Protein AF-0000000083409525 (afdb_homodimer)

Foldseek 3Di:
DPAQDFQVCCCVVVVWDADLFFFTKDWPDFAPDWWQDPQPNGPTFTQKTKMKGKAALVGFKGFKKFFQWKKKKAWDAAKKKKWKWDLDVQIDIDIAIAHDCVVVVHHRIDIDHGPIIMMMGQDPVQSVVLCPDDDPVSSVVSRRRRMTIIMMMTGVYDDPVRMDFQDLVNLCVNNVNPVVVSVVRVVRGNPD/DPAQDFQVCCCVVVVWDADLFFFTKDWPDFAPDWWQDPQPNGDTFTQKTKMKGKAALVGFKGFKKFFQWKKKKAWDAAKKKKWKWDLDVQIDIDIAIAHDCVVVVHHRIDIDHGPIIMMMGQDPVQSVVLCVDDDPVSSVVSRRRRMTIIMMMTGVYDDPVRMDFQDLVNLCVNNVPPVVVSVVRVVRGNPD

Secondary structure (DSSP, 8-state):
--PPPPHHHHHHHHT-EE-TTSSEEEEEEE---EEE-TTTTT-EEES-EEEEEEEETTB-B---EEESSEEEEEEEEE-EEEEEEE--SSPEEEEEEESS-GGGT-BSEEEE-TT-EEEEE--HHHHHHHHT-SSHHHHHHHHHH-EEEEEEEEESPP-GGGEEEPPHHHHHHHTTT-HHHHHHHHTTS---/--PPPPHHHHHHHHT-EE-TTSSEEEEEEE---EEE-TTTTT-EEES-EEEEEEEETTB-B---EEESSEEEEEEEEE-EEEEEEE--SSPEEEEEEESS-GGGT-BSEEEE-TT-EEEEE--HHHHHHHHT-SSHHHHHHHHHH-EEEEEEEEESPP-GGGEEEPPHHHHHHHHTT-HHHHHHHHTTS---

Organism: Coprinellus micaceus (NCBI:txid71717)

pLDDT: mean 95.34, std 7.72, range [36.5, 98.94]

Solvent-accessible surface area (backbone atoms only — not comparable to full-atom values): 19405 Å² total; per-residue (Å²): 99,70,48,64,70,36,44,68,57,50,35,60,75,66,58,42,39,81,32,96,51,40,23,27,27,32,85,74,44,73,44,83,58,66,32,60,24,91,71,55,86,48,41,75,31,30,50,30,24,30,28,43,38,32,35,27,62,91,31,34,43,40,30,31,29,30,36,36,37,30,34,42,39,35,38,43,41,50,40,33,36,35,43,35,39,36,81,48,92,72,53,45,78,46,78,45,42,38,22,87,45,53,91,79,67,26,34,52,64,49,78,44,55,58,58,32,32,34,34,43,27,52,44,64,68,56,56,50,54,21,70,62,38,91,40,70,71,50,20,53,54,35,36,35,42,40,34,23,37,30,38,38,40,25,44,44,16,78,48,74,91,42,48,44,69,44,42,74,70,53,46,45,63,60,46,74,69,42,58,68,62,43,63,69,48,56,80,34,36,58,85,125,100,69,47,64,71,35,46,68,56,50,35,60,74,65,59,41,40,80,33,96,50,40,22,28,26,31,86,71,44,72,43,82,57,67,31,60,24,89,71,54,85,49,40,76,30,32,49,28,24,29,29,42,39,31,35,28,62,90,32,35,43,40,30,33,28,31,35,38,38,32,34,40,40,36,38,43,43,49,40,32,34,35,43,37,40,35,81,49,90,73,53,45,76,47,78,45,44,37,22,86,46,52,93,78,67,26,34,50,63,48,77,45,54,58,58,34,32,33,33,42,27,52,45,62,69,56,55,52,54,21,68,62,38,89,41,71,71,51,22,53,56,33,36,35,42,41,34,22,38,29,38,39,41,24,43,46,16,79,49,74,92,43,47,45,69,44,42,72,70,54,45,47,64,60,45,70,73,42,58,70,60,43,62,68,48,55,78,35,36,59,86,125

Structure (mmCIF, N/CA/C/O backbone):
data_AF-0000000083409525-model_v1
#
loop_
_entity.id
_entity.type
_entity.pdbx_description
1 polymer 'DUF985 domain-containing protein'
#
loop_
_atom_site.group_PDB
_atom_site.id
_atom_site.type_symbol
_atom_site.label_atom_id
_atom_site.label_alt_id
_atom_site.label_comp_id
_atom_site.label_asym_id
_atom_site.label_entity_id
_atom_site.label_seq_id
_atom_site.pdbx_PDB_ins_code
_atom_site.Cartn_x
_atom_site.Cartn_y
_atom_site.Cartn_z
_atom_site.occupancy
_atom_site.B_iso_or_equiv
_atom_site.auth_seq_id
_atom_site.auth_comp_id
_atom_site.auth_asym_id
_atom_site.auth_atom_id
_atom_site.pdbx_PDB_model_num
ATOM 1 N N . MET A 1 1 ? -21.156 -4.84 3.369 1 36.5 1 MET A N 1
ATOM 2 C CA . MET A 1 1 ? -20.484 -3.641 2.873 1 36.5 1 MET A CA 1
ATOM 3 C C . MET A 1 1 ? -19.328 -3.246 3.785 1 36.5 1 MET A C 1
ATOM 5 O O . MET A 1 1 ? -19.531 -2.984 4.973 1 36.5 1 MET A O 1
ATOM 9 N N . SER A 1 2 ? -18.203 -3.826 3.65 1 52.12 2 SER A N 1
ATOM 10 C CA . SER A 1 2 ? -17.25 -3.811 4.758 1 52.12 2 SER A CA 1
ATOM 11 C C . SER A 1 2 ? -16.969 -2.385 5.215 1 52.12 2 SER A C 1
ATOM 13 O O . SER A 1 2 ? -16.531 -1.546 4.414 1 52.12 2 SER A O 1
ATOM 15 N N . ALA A 1 3 ? -17.719 -1.867 6.188 1 74 3 ALA A N 1
ATOM 16 C CA . ALA A 1 3 ? -17.641 -0.581 6.875 1 74 3 ALA A CA 1
ATOM 17 C C . ALA A 1 3 ? -16.219 -0.319 7.375 1 74 3 ALA A C 1
ATOM 19 O O . ALA A 1 3 ? -15.438 -1.254 7.559 1 74 3 ALA A O 1
ATOM 20 N N . VAL A 1 4 ? -15.867 0.956 7.289 1 90.12 4 VAL A N 1
ATOM 21 C CA . VAL A 1 4 ? -14.609 1.387 7.887 1 90.12 4 VAL A CA 1
ATOM 22 C C . VAL A 1 4 ? -14.484 0.815 9.297 1 90.12 4 VAL A C 1
ATOM 24 O O . VAL A 1 4 ? -15.375 1.002 10.133 1 90.12 4 VAL A O 1
ATOM 27 N N . ALA A 1 5 ? -13.477 0.023 9.5 1 96.56 5 ALA A N 1
ATOM 28 C CA . ALA A 1 5 ? -13.25 -0.537 10.836 1 96.56 5 ALA A CA 1
ATOM 29 C C . ALA A 1 5 ? -12.984 0.565 11.852 1 96.56 5 ALA A C 1
ATOM 31 O O . ALA A 1 5 ? -12.289 1.54 11.555 1 96.56 5 ALA A O 1
ATOM 32 N N . PRO A 1 6 ? -13.5 0.414 13.086 1 97.81 6 PRO A N 1
ATOM 33 C CA . PRO A 1 6 ? -13.266 1.425 14.117 1 97.81 6 PRO A CA 1
ATOM 34 C C . PRO A 1 6 ? -11.789 1.529 14.516 1 97.81 6 PRO A C 1
ATOM 36 O O . PRO A 1 6 ? -11.07 0.53 14.484 1 97.81 6 PRO A O 1
ATOM 39 N N . SER A 1 7 ? -11.383 2.725 14.945 1 98.38 7 SER A N 1
ATOM 40 C CA . SER A 1 7 ? -10.016 2.98 15.375 1 98.38 7 SER A CA 1
ATOM 41 C C . SER A 1 7 ? -9.602 2.041 16.5 1 98.38 7 SER A C 1
ATOM 43 O O . SER A 1 7 ? -8.492 1.513 16.516 1 98.38 7 SER A O 1
ATOM 45 N N . SER A 1 8 ? -10.516 1.883 17.438 1 98.31 8 SER A N 1
ATOM 46 C CA . SER A 1 8 ? -10.188 1.045 18.594 1 98.31 8 SER A CA 1
ATOM 47 C C . SER A 1 8 ? -9.859 -0.381 18.156 1 98.31 8 SER A C 1
ATOM 49 O O . SER A 1 8 ? -8.922 -0.99 18.672 1 98.31 8 SER A O 1
ATOM 51 N N . GLN A 1 9 ? -10.625 -0.903 17.25 1 97.81 9 GLN A N 1
ATOM 52 C CA . GLN A 1 9 ? -10.375 -2.238 16.719 1 97.81 9 GLN A CA 1
ATOM 53 C C . GLN A 1 9 ? -9.039 -2.295 15.977 1 97.81 9 GLN A C 1
ATOM 55 O O . GLN A 1 9 ? -8.258 -3.227 16.172 1 97.81 9 GLN A O 1
ATOM 60 N N . LEU A 1 10 ? -8.766 -1.346 15.109 1 98.38 10 LEU A N 1
ATOM 61 C CA . LEU A 1 10 ? -7.535 -1.302 14.328 1 98.38 10 LEU A CA 1
ATOM 62 C C . LEU A 1 10 ? -6.316 -1.236 15.25 1 98.38 10 LEU A C 1
ATOM 64 O O . LEU A 1 10 ? -5.348 -1.972 15.055 1 98.38 10 LEU A O 1
ATOM 68 N N . ILE A 1 11 ? -6.363 -0.333 16.234 1 98.62 11 ILE A N 1
ATOM 69 C CA . ILE A 1 11 ? -5.25 -0.141 17.156 1 98.62 11 ILE A CA 1
ATOM 70 C C . ILE A 1 11 ? -4.945 -1.453 17.875 1 98.62 11 ILE A C 1
ATOM 72 O O . ILE A 1 11 ? -3.785 -1.86 17.969 1 98.62 11 ILE A O 1
ATOM 76 N N . SER A 1 12 ? -5.98 -2.057 18.328 1 98.25 12 SER A N 1
ATOM 77 C CA . SER A 1 12 ? -5.816 -3.303 19.078 1 98.25 12 SER A CA 1
ATOM 78 C C . SER A 1 12 ? -5.355 -4.434 18.156 1 98.25 12 SER A C 1
ATOM 80 O O . SER A 1 12 ? -4.34 -5.078 18.422 1 98.25 12 SER A O 1
ATOM 82 N N . GLU A 1 13 ? -5.988 -4.715 17.078 1 97.94 13 GLU A N 1
ATOM 83 C CA . GLU A 1 13 ? -5.754 -5.879 16.234 1 97.94 13 GLU A CA 1
ATOM 84 C C . GLU A 1 13 ? -4.438 -5.758 15.469 1 97.94 13 GLU A C 1
ATOM 86 O O . GLU A 1 13 ? -3.791 -6.766 15.172 1 97.94 13 GLU A O 1
ATOM 91 N N . LEU A 1 14 ? -4.035 -4.527 15.141 1 98.25 14 LEU A N 1
ATOM 92 C CA . LEU A 1 14 ? -2.803 -4.336 14.391 1 98.25 14 LEU A CA 1
ATOM 93 C C . LEU A 1 14 ? -1.638 -4.023 15.32 1 98.25 14 LEU A C 1
ATOM 95 O O . LEU A 1 14 ? -0.497 -3.885 14.875 1 98.25 14 LEU A O 1
ATOM 99 N N . GLY A 1 15 ? -1.906 -3.912 16.594 1 98.25 15 GLY A N 1
ATOM 100 C CA . GLY A 1 15 ? -0.862 -3.629 17.578 1 98.25 15 GLY A CA 1
ATOM 101 C C . GLY A 1 15 ? -0.226 -2.266 17.375 1 98.25 15 GLY A C 1
ATOM 102 O O . GLY A 1 15 ? 0.998 -2.131 17.453 1 98.25 15 GLY A O 1
ATOM 103 N N . LEU A 1 16 ? -1.021 -1.285 17.109 1 98.69 16 LEU A N 1
ATOM 104 C CA . LEU A 1 16 ? -0.495 0.044 16.828 1 98.69 16 LEU A CA 1
ATOM 105 C C . LEU A 1 16 ? -0.14 0.778 18.109 1 98.69 16 LEU A C 1
ATOM 107 O O . LEU A 1 16 ? -0.809 0.606 19.141 1 98.69 16 LEU A O 1
ATOM 111 N N . GLU A 1 17 ? 0.85 1.602 18.031 1 98.56 17 GLU A N 1
ATOM 112 C CA . GLU A 1 17 ? 1.254 2.477 19.125 1 98.56 17 GLU A CA 1
ATOM 113 C C . GLU A 1 17 ? 1.232 3.941 18.703 1 98.56 17 GLU A C 1
ATOM 115 O O . GLU A 1 17 ? 1.274 4.246 17.516 1 98.56 17 GLU A O 1
ATOM 120 N N . ALA A 1 18 ? 1.146 4.816 19.656 1 97.44 18 ALA A N 1
ATOM 121 C CA . ALA A 1 18 ? 1.139 6.242 19.344 1 97.44 18 ALA A CA 1
ATOM 122 C C . ALA A 1 18 ? 2.398 6.645 18.594 1 97.44 18 ALA A C 1
ATOM 124 O O . ALA A 1 18 ? 3.5 6.207 18.922 1 97.44 18 ALA A O 1
ATOM 125 N N . HIS A 1 19 ? 2.199 7.352 17.531 1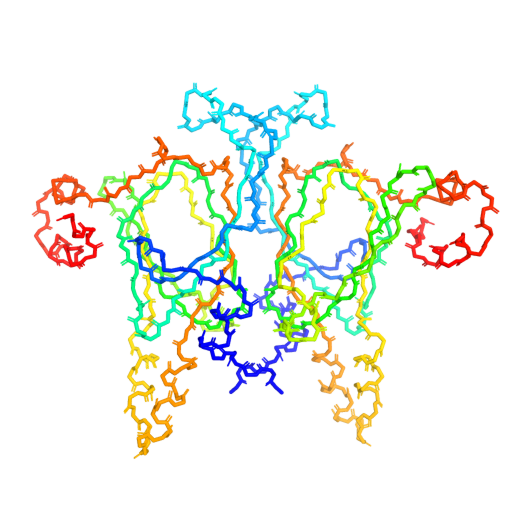 94.69 19 HIS A N 1
ATOM 126 C CA . HIS A 1 19 ? 3.311 7.832 16.719 1 94.69 19 HIS A CA 1
ATOM 127 C C . HIS A 1 19 ? 3.781 9.203 17.188 1 94.69 19 HIS A C 1
ATOM 129 O O . HIS A 1 19 ? 2.963 10.07 17.516 1 94.69 19 HIS A O 1
ATOM 135 N N . PRO A 1 20 ? 5.027 9.531 17.109 1 85.81 20 PRO A N 1
ATOM 136 C CA . PRO A 1 20 ? 5.555 10.836 17.531 1 85.81 20 PRO A CA 1
ATOM 137 C C . PRO A 1 20 ? 4.988 11.984 16.703 1 85.81 20 PRO A C 1
ATOM 139 O O . PRO A 1 20 ? 4.887 13.109 17.203 1 85.81 20 PRO A O 1
ATOM 142 N N . GLU A 1 21 ? 4.59 11.734 15.5 1 85.25 21 GLU A N 1
ATOM 143 C CA . GLU A 1 21 ? 4.109 12.773 14.594 1 85.25 21 GLU A CA 1
ATOM 144 C C . GLU A 1 21 ? 2.586 12.859 14.617 1 85.25 21 GLU A C 1
ATOM 146 O O . GLU A 1 21 ? 1.986 13.516 13.766 1 85.25 21 GLU A O 1
ATOM 151 N N . GLY A 1 22 ? 1.977 12.211 15.547 1 91 22 GLY A N 1
ATOM 152 C CA . GLY A 1 22 ? 0.526 12.102 15.508 1 91 22 GLY A CA 1
ATOM 153 C C . GLY A 1 22 ? 0.041 10.758 15 1 91 22 GLY A C 1
ATOM 154 O O . GLY A 1 22 ? 0.78 10.047 14.32 1 91 22 GLY A O 1
ATOM 155 N N . GLY A 1 23 ? -1.101 10.438 15.359 1 97.81 23 GLY A N 1
ATOM 156 C CA . GLY A 1 23 ? -1.658 9.156 14.961 1 97.81 23 GLY A CA 1
ATOM 157 C C . GLY A 1 23 ? -1.032 7.984 15.688 1 97.81 23 GLY A C 1
ATOM 158 O O . GLY A 1 23 ? -0.52 8.141 16.797 1 97.81 23 GLY A O 1
ATOM 159 N N . TYR A 1 24 ? -1.232 6.82 15.102 1 98.75 24 TYR A N 1
ATOM 160 C CA . TYR A 1 24 ? -0.683 5.559 15.586 1 98.75 24 TYR A CA 1
ATOM 161 C C . TYR A 1 24 ? 0.095 4.848 14.492 1 98.75 24 TYR A C 1
ATOM 163 O O . TYR A 1 24 ? -0.111 5.109 13.305 1 98.75 24 TYR A O 1
ATOM 171 N N . TYR A 1 25 ? 0.996 4.012 14.906 1 98.75 25 TYR A N 1
ATOM 172 C CA . TYR A 1 25 ? 1.771 3.326 13.875 1 98.75 25 TYR A CA 1
ATOM 173 C C . TYR A 1 25 ? 2.312 2 14.398 1 98.75 25 TYR A C 1
ATOM 175 O O . TYR A 1 25 ? 2.182 1.692 15.586 1 98.75 25 TYR A O 1
ATOM 183 N N . LYS A 1 26 ? 2.801 1.226 13.531 1 98.69 26 LYS A N 1
ATOM 184 C CA . LYS A 1 26 ? 3.547 -0 13.797 1 98.69 26 LYS A CA 1
ATOM 185 C C . LYS A 1 26 ? 4.547 -0.288 12.68 1 98.69 26 LYS A C 1
ATOM 187 O O . LYS A 1 26 ? 4.195 -0.257 11.5 1 98.69 26 LYS A O 1
ATOM 192 N N . LEU A 1 27 ? 5.801 -0.486 13.07 1 98.69 27 LEU A N 1
ATOM 193 C CA . LEU A 1 27 ? 6.766 -0.988 12.102 1 98.69 27 LEU A CA 1
ATOM 194 C C . LEU A 1 27 ? 6.367 -2.373 11.602 1 98.69 27 LEU A C 1
ATOM 196 O O . LEU A 1 27 ? 6.184 -3.295 12.398 1 98.69 27 LEU A O 1
ATOM 200 N N . THR A 1 28 ? 6.176 -2.514 10.289 1 98.69 28 THR A N 1
ATOM 201 C CA . THR A 1 28 ? 5.719 -3.791 9.75 1 98.69 28 THR A CA 1
ATOM 202 C C . THR A 1 28 ? 6.859 -4.52 9.047 1 98.69 28 THR A C 1
ATOM 204 O O . THR A 1 28 ? 6.812 -5.738 8.875 1 98.69 28 THR A O 1
ATOM 207 N N . ASP A 1 29 ? 7.824 -3.725 8.555 1 98.75 29 ASP A N 1
ATOM 208 C CA . ASP A 1 29 ? 8.969 -4.352 7.902 1 98.75 29 ASP A CA 1
ATOM 209 C C . ASP A 1 29 ? 10.188 -3.434 7.938 1 98.75 29 ASP A C 1
ATOM 211 O O . ASP A 1 29 ? 10.062 -2.215 7.797 1 98.75 29 ASP A O 1
ATOM 215 N N . LEU A 1 30 ? 11.336 -3.998 8.164 1 98.75 30 LEU A N 1
ATOM 216 C CA . LEU A 1 30 ? 12.672 -3.43 8.023 1 98.75 30 LEU A CA 1
ATOM 217 C C . LEU A 1 30 ? 13.57 -4.363 7.223 1 98.75 30 LEU A C 1
ATOM 219 O O . LEU A 1 30 ? 14.008 -5.402 7.73 1 98.75 30 LEU A O 1
ATOM 223 N N . GLN A 1 31 ? 13.836 -3.973 5.965 1 98.69 31 GLN A N 1
ATOM 224 C CA . GLN A 1 31 ? 14.664 -4.844 5.137 1 98.69 31 GLN A CA 1
ATOM 225 C C . GLN A 1 31 ? 16.094 -4.902 5.66 1 98.69 31 GLN A C 1
ATOM 227 O O . GLN A 1 31 ? 16.703 -3.865 5.957 1 98.69 31 GLN A O 1
ATOM 232 N N . GLU A 1 32 ? 16.688 -6.059 5.723 1 97.69 32 GLU A N 1
ATOM 233 C CA . GLU A 1 32 ? 18.031 -6.254 6.242 1 97.69 32 GLU A CA 1
ATOM 234 C C . GLU A 1 32 ? 19.094 -5.797 5.234 1 97.69 32 GLU A C 1
ATOM 236 O O . GLU A 1 32 ? 20.156 -5.309 5.617 1 97.69 32 GLU A O 1
ATOM 241 N N . ASN A 1 33 ? 18.828 -6.008 3.963 1 98.06 33 ASN A N 1
ATOM 242 C CA . ASN A 1 33 ? 19.766 -5.574 2.936 1 98.06 33 ASN A CA 1
ATOM 243 C C . ASN A 1 33 ? 19.953 -4.062 2.951 1 98.06 33 ASN A C 1
ATOM 245 O O . ASN A 1 33 ? 18.984 -3.309 3.051 1 98.06 33 ASN A O 1
ATOM 249 N N . GLN A 1 34 ? 21.203 -3.715 2.932 1 98.06 34 GLN A N 1
ATOM 250 C CA . GLN A 1 34 ? 21.562 -2.303 2.848 1 98.06 34 GLN A CA 1
ATOM 251 C C . GLN A 1 34 ? 21.844 -1.892 1.406 1 98.06 34 GLN A C 1
ATOM 253 O O . GLN A 1 34 ? 22.438 -2.658 0.643 1 98.06 34 GLN A O 1
ATOM 258 N N . ILE A 1 35 ? 21.438 -0.706 1.054 1 98.38 35 ILE A N 1
ATOM 259 C CA . ILE A 1 35 ? 21.75 -0.168 -0.265 1 98.38 35 ILE A CA 1
ATOM 260 C C . ILE A 1 35 ? 22.328 1.239 -0.123 1 98.38 35 ILE A C 1
ATOM 262 O O . ILE A 1 35 ? 22.062 1.927 0.867 1 98.38 35 ILE A O 1
ATOM 266 N N . ALA A 1 36 ? 23.125 1.621 -1.096 1 98.44 36 ALA A N 1
ATOM 267 C CA . ALA A 1 36 ? 23.594 3.004 -1.158 1 98.44 36 ALA A CA 1
ATOM 268 C C . ALA A 1 36 ? 22.453 3.953 -1.52 1 98.44 36 ALA A C 1
ATOM 270 O O . ALA A 1 36 ? 21.859 3.84 -2.596 1 98.44 36 ALA A O 1
ATOM 271 N N . SER A 1 37 ? 22.203 4.891 -0.667 1 98.56 37 SER A N 1
ATOM 272 C CA . SER A 1 37 ? 21.094 5.801 -0.908 1 98.56 37 SER A CA 1
ATOM 273 C C . SER A 1 37 ? 21.469 6.898 -1.893 1 98.56 37 SER A C 1
ATOM 275 O O . SER A 1 37 ? 22.406 7.676 -1.635 1 98.56 37 SER A O 1
ATOM 277 N N . PRO A 1 38 ? 20.719 7.004 -2.965 1 98.44 38 PRO A N 1
ATOM 278 C CA . PRO A 1 38 ? 21.016 8.109 -3.885 1 98.44 38 PRO A CA 1
ATOM 279 C C . PRO A 1 38 ? 20.656 9.477 -3.299 1 98.44 38 PRO A C 1
ATOM 281 O O . PRO A 1 38 ? 21.016 10.508 -3.869 1 98.44 38 PRO A O 1
ATOM 284 N N . PHE A 1 39 ? 20.031 9.492 -2.137 1 98.38 39 PHE A N 1
ATOM 285 C CA . PHE A 1 39 ? 19.547 10.742 -1.562 1 98.38 39 PHE A CA 1
ATOM 286 C C . PHE A 1 39 ? 20.406 11.164 -0.375 1 98.38 39 PHE A C 1
ATOM 288 O O . PHE A 1 39 ? 20.203 12.227 0.206 1 98.38 39 PHE A O 1
ATOM 295 N N . ALA A 1 40 ? 21.328 10.297 0.02 1 98.19 40 ALA A N 1
ATOM 296 C CA . ALA A 1 40 ? 22.125 10.547 1.227 1 98.19 40 ALA A CA 1
ATOM 297 C C . ALA A 1 40 ? 23.609 10.305 0.976 1 98.19 40 ALA A C 1
ATOM 299 O O . ALA A 1 40 ? 24.266 9.633 1.768 1 98.19 40 ALA A O 1
ATOM 300 N N . ASP A 1 41 ? 24.094 10.766 -0.174 1 97.75 41 ASP A N 1
ATOM 301 C CA . ASP A 1 41 ? 25.516 10.68 -0.538 1 97.75 41 ASP A CA 1
ATOM 302 C C . ASP A 1 41 ? 26 9.227 -0.51 1 97.75 41 ASP A C 1
ATOM 304 O O . ASP A 1 41 ? 27.062 8.938 0.035 1 97.75 41 ASP A O 1
ATOM 308 N N . ASP A 1 42 ? 25.141 8.359 -0.872 1 97.81 42 ASP A N 1
ATOM 309 C CA . ASP A 1 42 ? 25.406 6.938 -1.039 1 97.81 42 ASP A CA 1
ATOM 310 C C . ASP A 1 42 ? 25.672 6.266 0.308 1 97.81 42 ASP A C 1
ATOM 312 O O . ASP A 1 42 ? 26.25 5.18 0.365 1 97.81 42 ASP A O 1
ATOM 316 N N . LYS A 1 43 ? 25.344 6.918 1.369 1 98.5 43 LYS A N 1
ATOM 317 C CA . LYS A 1 43 ? 25.406 6.242 2.662 1 98.5 43 LYS A CA 1
ATOM 318 C C . LYS A 1 43 ? 24.469 5.035 2.693 1 98.5 43 LYS A C 1
ATOM 320 O O . LYS A 1 43 ? 23.391 5.062 2.1 1 98.5 43 LYS A O 1
ATOM 325 N N . PRO A 1 44 ? 24.891 4.02 3.377 1 98.5 44 PRO A N 1
ATOM 326 C CA . PRO A 1 44 ? 24.047 2.832 3.445 1 98.5 44 PRO A CA 1
ATOM 327 C C . PRO A 1 44 ? 22.75 3.082 4.219 1 98.5 44 PRO A C 1
ATOM 329 O O . PRO A 1 44 ? 22.766 3.736 5.262 1 98.5 44 PRO A O 1
ATOM 332 N N . ARG A 1 45 ? 21.672 2.676 3.689 1 98.81 45 ARG A N 1
ATOM 333 C CA . ARG A 1 45 ? 20.344 2.627 4.312 1 98.81 45 ARG A CA 1
ATOM 334 C C . ARG A 1 45 ? 19.688 1.265 4.105 1 98.81 45 ARG A C 1
ATOM 336 O O . ARG A 1 45 ? 20.031 0.551 3.156 1 98.81 45 ARG A O 1
ATOM 343 N N . PRO A 1 46 ? 18.734 0.876 5.012 1 98.81 46 PRO A N 1
ATOM 344 C CA . PRO A 1 46 ? 17.922 -0.28 4.633 1 98.81 46 PRO A CA 1
ATOM 345 C C . PRO A 1 46 ? 17.312 -0.137 3.24 1 98.81 46 PRO A C 1
ATOM 347 O O . PRO A 1 46 ? 16.953 0.971 2.83 1 98.81 46 PRO A O 1
ATOM 350 N N . MET A 1 47 ? 17.203 -1.207 2.518 1 98.75 47 MET A N 1
ATOM 351 C CA . MET A 1 47 ? 16.656 -1.18 1.166 1 98.75 47 MET A CA 1
ATOM 352 C C . MET A 1 47 ? 15.234 -0.601 1.167 1 98.75 47 MET A C 1
ATOM 354 O O . MET A 1 47 ? 14.883 0.184 0.285 1 98.75 47 MET A O 1
ATOM 358 N N . SER A 1 48 ? 14.469 -0.979 2.197 1 98.94 48 SER A N 1
ATOM 359 C CA . SER A 1 48 ? 13.133 -0.43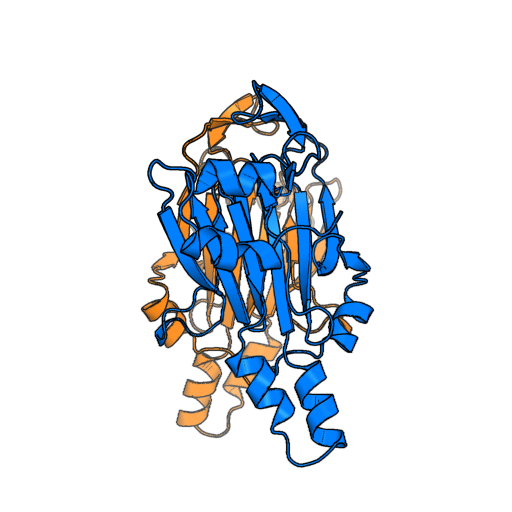5 2.379 1 98.94 48 SER A CA 1
ATOM 360 C C . SER A 1 48 ? 12.617 -0.693 3.793 1 98.94 48 SER A C 1
ATOM 362 O O . SER A 1 48 ? 13.148 -1.543 4.508 1 98.94 48 SER A O 1
ATOM 364 N N . THR A 1 49 ? 11.648 0.022 4.246 1 98.94 49 THR A N 1
ATOM 365 C CA . THR A 1 49 ? 10.883 -0.186 5.465 1 98.94 49 THR A CA 1
ATOM 366 C C . THR A 1 49 ? 9.398 0.061 5.219 1 98.94 49 THR A C 1
ATOM 368 O O . THR A 1 49 ? 9.023 0.722 4.246 1 98.94 49 THR A O 1
ATOM 371 N N . SER A 1 50 ? 8.586 -0.474 6.023 1 98.88 50 SER A N 1
ATOM 372 C CA . SER A 1 50 ? 7.164 -0.147 5.957 1 98.88 50 SER A CA 1
ATOM 373 C C . SER A 1 50 ? 6.559 -0.035 7.352 1 98.88 50 SER A C 1
ATOM 375 O O . SER A 1 50 ? 7.047 -0.657 8.297 1 98.88 50 SER A O 1
ATOM 377 N N . ILE A 1 51 ? 5.535 0.746 7.504 1 98.81 51 ILE A N 1
ATOM 378 C CA . ILE A 1 51 ? 4.746 0.873 8.727 1 98.81 51 ILE A CA 1
ATOM 379 C C . ILE A 1 51 ? 3.258 0.891 8.375 1 98.81 51 ILE A C 1
ATOM 381 O O . ILE A 1 51 ? 2.879 1.258 7.262 1 98.81 51 ILE A O 1
ATOM 385 N N . PHE A 1 52 ? 2.457 0.479 9.312 1 98.88 52 PHE A N 1
ATOM 386 C CA . PHE A 1 52 ? 1.089 0.977 9.367 1 98.88 52 PHE A CA 1
ATOM 387 C C . PHE A 1 52 ? 1.049 2.377 9.969 1 98.88 52 PHE A C 1
ATOM 389 O O . PHE A 1 52 ? 1.806 2.688 10.891 1 98.88 52 PHE A O 1
ATOM 396 N N . TYR A 1 53 ? 0.252 3.186 9.5 1 98.88 53 TYR A N 1
ATOM 397 C CA . TYR A 1 53 ? -0.013 4.5 10.07 1 98.88 53 TYR A CA 1
ATOM 398 C C . TYR A 1 53 ? -1.509 4.797 10.086 1 98.88 53 TYR A C 1
ATOM 400 O O . TYR A 1 53 ? -2.201 4.586 9.086 1 98.88 53 TYR A O 1
ATOM 408 N N . LEU A 1 54 ? -2.014 5.219 11.25 1 98.88 54 LEU A N 1
ATOM 409 C CA . LEU A 1 54 ? -3.434 5.465 11.477 1 98.88 54 LEU A CA 1
ATOM 410 C C . LEU A 1 54 ? -3.662 6.859 12.055 1 98.88 54 LEU A C 1
ATOM 412 O O . LEU A 1 54 ? -3.141 7.188 13.117 1 98.88 54 LEU A O 1
ATOM 416 N N . LEU A 1 55 ? -4.383 7.668 11.305 1 98.81 55 LEU A N 1
ATOM 417 C CA . LEU A 1 55 ? -4.988 8.844 11.922 1 98.81 55 LEU A CA 1
ATOM 418 C C . LEU A 1 55 ? -6.359 8.5 12.492 1 98.81 55 LEU A C 1
ATOM 420 O O . LEU A 1 55 ? -7.148 7.797 11.859 1 98.81 55 LEU A O 1
ATOM 424 N N . SER A 1 56 ? -6.617 8.914 13.656 1 98.62 56 SER A N 1
ATOM 425 C CA . SER A 1 56 ? -7.887 8.688 14.336 1 98.62 56 SER A CA 1
ATOM 426 C C . SER A 1 56 ? -8.477 9.992 14.859 1 98.62 56 SER A C 1
ATOM 428 O O . SER A 1 56 ? -7.797 11.023 14.867 1 98.62 56 SER A O 1
ATOM 430 N N . HIS A 1 57 ? -9.75 9.922 15.227 1 98.06 57 HIS A N 1
ATOM 431 C CA . HIS A 1 57 ? -10.453 11.102 15.734 1 98.06 57 HIS A CA 1
ATOM 432 C C . HIS A 1 57 ? -9.695 11.742 16.891 1 98.06 57 HIS A C 1
ATOM 434 O O . HIS A 1 57 ? -9.594 12.969 16.984 1 98.06 57 HIS A O 1
ATOM 440 N N . ASP A 1 58 ? -9.125 10.977 17.75 1 96.94 58 ASP A N 1
ATOM 441 C CA . ASP A 1 58 ? -8.43 11.5 18.922 1 96.94 58 ASP A CA 1
ATOM 442 C C . ASP A 1 58 ? -7.023 11.977 18.562 1 96.94 58 ASP A C 1
ATOM 444 O O . ASP A 1 58 ? -6.422 12.758 19.312 1 96.94 58 ASP A O 1
ATOM 448 N N . ARG A 1 59 ? -6.406 11.484 17.562 1 97.75 59 ARG A N 1
ATOM 449 C CA . ARG A 1 59 ? -5.117 11.906 17.016 1 97.75 59 ARG A CA 1
ATOM 450 C C . ARG A 1 59 ? -5.223 12.195 15.523 1 97.75 59 ARG A C 1
ATOM 452 O O . ARG A 1 59 ? -4.66 11.469 14.703 1 97.75 59 ARG A O 1
ATOM 459 N N . PRO A 1 60 ? -5.938 13.281 15.203 1 97.75 60 PRO A N 1
ATOM 460 C CA . PRO A 1 60 ? -6.461 13.5 13.852 1 97.75 60 PRO A CA 1
ATOM 461 C C . PRO A 1 60 ? -5.449 14.18 12.93 1 97.75 60 PRO A C 1
ATOM 463 O O . PRO A 1 60 ? -5.727 14.383 11.742 1 97.75 60 PRO A O 1
ATOM 466 N N . ARG A 1 61 ? -4.273 14.562 13.414 1 96.25 61 ARG A N 1
ATOM 467 C CA . ARG A 1 61 ? -3.346 15.344 12.602 1 96.25 61 ARG A CA 1
ATOM 468 C C . ARG A 1 61 ? -1.899 14.961 12.898 1 96.25 61 ARG A C 1
ATOM 470 O O . ARG A 1 61 ? -1.538 14.727 14.047 1 96.25 61 ARG A O 1
ATOM 477 N N . GLY A 1 62 ? -1.11 14.906 11.82 1 95.5 62 GLY A N 1
ATOM 478 C CA . GLY A 1 62 ? 0.333 14.828 11.969 1 95.5 62 GLY A CA 1
ATOM 479 C C . GLY A 1 62 ? 1.007 16.188 12.023 1 95.5 62 GLY A C 1
ATOM 480 O O . GLY A 1 62 ? 0.359 17.188 12.305 1 95.5 62 GLY A O 1
ATOM 481 N N . VAL A 1 63 ? 2.359 16.172 11.922 1 96.38 63 VAL A N 1
ATOM 482 C CA . VAL A 1 63 ? 3.137 17.406 11.883 1 96.38 63 VAL A CA 1
ATOM 483 C C . VAL A 1 63 ? 3.992 17.438 10.617 1 96.38 63 VAL A C 1
ATOM 485 O O . VAL A 1 63 ? 4.25 16.406 10.008 1 96.38 63 VAL A O 1
ATOM 488 N N . ILE A 1 64 ? 4.352 18.641 10.266 1 97.06 64 ILE A N 1
ATOM 489 C CA . ILE A 1 64 ? 5.109 18.781 9.031 1 97.06 64 ILE A CA 1
ATOM 490 C C . ILE A 1 64 ? 6.496 18.172 9.195 1 97.06 64 ILE A C 1
ATOM 492 O O . ILE A 1 64 ? 7.242 18.531 10.109 1 97.06 64 ILE A O 1
ATOM 496 N N . HIS A 1 65 ? 6.844 17.281 8.32 1 97.75 65 HIS A N 1
ATOM 497 C CA . HIS A 1 65 ? 8.141 16.609 8.312 1 97.75 65 HIS A CA 1
ATOM 498 C C . HIS A 1 65 ? 8.562 16.25 6.895 1 97.75 65 HIS A C 1
ATOM 500 O O . HIS A 1 65 ? 7.773 16.375 5.953 1 97.75 65 HIS A O 1
ATOM 506 N N . MET A 1 66 ? 9.797 15.938 6.766 1 97.56 66 MET A N 1
ATOM 507 C CA . MET A 1 66 ? 10.391 15.594 5.477 1 97.56 66 MET A CA 1
ATOM 508 C C . MET A 1 66 ? 11.281 14.367 5.594 1 97.56 66 MET A C 1
ATOM 510 O O . MET A 1 66 ? 11.984 14.195 6.594 1 97.56 66 MET A O 1
ATOM 514 N N . ASN A 1 67 ? 11.203 13.477 4.617 1 98.06 67 ASN A N 1
ATOM 515 C CA . ASN A 1 67 ? 12.164 12.391 4.426 1 98.06 67 ASN A CA 1
ATOM 516 C C . ASN A 1 67 ? 12.961 12.578 3.141 1 98.06 67 ASN A C 1
ATOM 518 O O . ASN A 1 67 ? 12.43 13.023 2.125 1 98.06 67 ASN A O 1
ATOM 522 N N . LYS A 1 68 ? 14.258 12.203 3.199 1 98.31 68 LYS A N 1
ATOM 523 C CA . LYS A 1 68 ? 15.031 12.172 1.962 1 98.31 68 LYS A CA 1
ATOM 524 C C . LYS A 1 68 ? 14.57 11.031 1.056 1 98.31 68 LYS A C 1
ATOM 526 O O . LYS A 1 68 ? 14.555 11.172 -0.169 1 98.31 68 LYS A O 1
ATOM 531 N N . SER A 1 69 ? 14.148 9.945 1.634 1 98.62 69 SER A N 1
ATOM 532 C CA . SER A 1 69 ? 13.664 8.789 0.889 1 98.62 69 SER A CA 1
ATOM 533 C C . SER A 1 69 ? 12.297 9.062 0.269 1 98.62 69 SER A C 1
ATOM 535 O O . SER A 1 69 ? 11.602 9.992 0.679 1 98.62 69 SER A O 1
ATOM 537 N N . VAL A 1 70 ? 11.992 8.312 -0.796 1 98.62 70 VAL A N 1
ATOM 538 C CA . VAL A 1 70 ? 10.641 8.336 -1.35 1 98.62 70 VAL A CA 1
ATOM 539 C C . VAL A 1 70 ? 9.703 7.527 -0.458 1 98.62 70 VAL A C 1
ATOM 541 O O . VAL A 1 70 ? 10.117 6.535 0.147 1 98.62 70 VAL A O 1
ATOM 544 N N . THR A 1 71 ? 8.508 8 -0.334 1 98.88 71 THR A N 1
ATOM 545 C CA . THR A 1 71 ? 7.535 7.293 0.488 1 98.88 71 THR A CA 1
ATOM 546 C C . THR A 1 71 ? 6.27 6.992 -0.311 1 98.88 71 THR A C 1
ATOM 548 O O . THR A 1 71 ? 5.66 7.898 -0.882 1 98.88 71 THR A O 1
ATOM 551 N N . TYR A 1 72 ? 5.902 5.746 -0.462 1 98.94 72 TYR A N 1
ATOM 552 C CA . TYR A 1 72 ? 4.602 5.328 -0.966 1 98.94 72 TYR A CA 1
ATOM 553 C C . TYR A 1 72 ? 3.564 5.312 0.151 1 98.94 72 TYR A C 1
ATOM 555 O O . TYR A 1 72 ? 3.689 4.547 1.111 1 98.94 72 TYR A O 1
ATOM 563 N N . HIS A 1 73 ? 2.57 6.184 0.143 1 98.94 73 HIS A N 1
ATOM 564 C CA . HIS A 1 73 ? 1.41 6.129 1.025 1 98.94 73 HIS A CA 1
ATOM 565 C C . HIS A 1 73 ? 0.261 5.363 0.379 1 98.94 73 HIS A C 1
ATOM 567 O O . HIS A 1 73 ? -0.294 5.805 -0.63 1 98.94 73 HIS A O 1
ATOM 573 N N . VAL A 1 74 ? -0.117 4.25 0.937 1 98.94 74 VAL A N 1
ATOM 574 C CA . VAL A 1 74 ? -1.094 3.369 0.305 1 98.94 74 VAL A CA 1
ATOM 575 C C . VAL A 1 74 ? -2.307 3.203 1.218 1 98.94 74 VAL A C 1
ATOM 577 O O . VAL A 1 74 ? -2.18 2.732 2.35 1 98.94 74 VAL A O 1
ATOM 580 N N . LEU A 1 75 ? -3.467 3.484 0.75 1 98.81 75 LEU A N 1
ATOM 581 C CA . LEU A 1 75 ? -4.691 3.562 1.536 1 98.81 75 LEU A CA 1
ATOM 582 C C . LEU A 1 75 ? -5.262 2.172 1.792 1 98.81 75 LEU A C 1
ATOM 584 O O . LEU A 1 75 ? -5.402 1.373 0.863 1 98.81 75 LEU A O 1
ATOM 588 N N . HIS A 1 76 ? -5.551 1.912 3.018 1 98.62 76 HIS A N 1
ATOM 589 C CA . HIS A 1 76 ? -6.379 0.759 3.355 1 98.62 76 HIS A CA 1
ATOM 590 C C . HIS A 1 76 ? -7.844 1.152 3.488 1 98.62 76 HIS A C 1
ATOM 592 O O . HIS A 1 76 ? -8.719 0.491 2.93 1 98.62 76 HIS A O 1
ATOM 598 N N . GLN A 1 77 ? -8.07 2.229 4.277 1 98.12 77 GLN A N 1
ATOM 599 C CA . GLN A 1 77 ? -9.438 2.672 4.52 1 98.12 77 GLN A CA 1
ATOM 600 C C . GLN A 1 77 ? -9.469 4.125 4.992 1 98.12 77 GLN A C 1
ATOM 602 O O . GLN A 1 77 ? -8.453 4.66 5.445 1 98.12 77 GLN A O 1
ATOM 607 N N . GLY A 1 78 ? -10.641 4.723 4.887 1 98 78 GLY A N 1
ATOM 608 C CA . GLY A 1 78 ? -10.852 6.078 5.371 1 98 78 GLY A CA 1
ATOM 609 C C . GLY A 1 78 ? -10.305 7.141 4.434 1 98 78 GLY A C 1
ATOM 610 O O . GLY A 1 78 ? -10.164 6.898 3.23 1 98 78 GLY A O 1
ATOM 611 N N . ARG A 1 79 ? -10.148 8.383 5.031 1 98.19 79 ARG A N 1
ATOM 612 C CA . ARG A 1 79 ? -9.711 9.547 4.258 1 98.19 79 ARG A CA 1
ATOM 613 C C . ARG A 1 79 ? -8.719 10.383 5.051 1 98.19 79 ARG A C 1
ATOM 615 O O . ARG A 1 79 ? -8.805 10.477 6.277 1 98.19 79 ARG A O 1
ATOM 622 N N . ALA A 1 80 ? -7.828 10.945 4.398 1 98.75 80 ALA A N 1
ATOM 623 C CA . ALA A 1 80 ? -6.906 11.922 4.973 1 98.75 80 ALA A CA 1
ATOM 624 C C . ALA A 1 80 ? -6.523 12.984 3.945 1 98.75 80 ALA A C 1
ATOM 626 O O . ALA A 1 80 ? -6.395 12.688 2.756 1 98.75 80 ALA A O 1
ATOM 627 N N . ARG A 1 81 ? -6.383 14.195 4.402 1 98.56 81 ARG A N 1
ATOM 628 C CA . ARG A 1 81 ? -5.844 15.273 3.58 1 98.56 81 ARG A CA 1
ATOM 629 C C . ARG A 1 81 ? -4.328 15.375 3.744 1 98.56 81 ARG A C 1
ATOM 631 O O . ARG A 1 81 ? -3.828 15.508 4.863 1 98.56 81 ARG A O 1
ATOM 638 N N . TYR A 1 82 ? -3.619 15.312 2.664 1 98.69 82 TYR A N 1
ATOM 639 C CA . TYR A 1 82 ? -2.178 15.531 2.652 1 98.69 82 TYR A CA 1
ATOM 640 C C . TYR A 1 82 ? -1.838 16.906 2.076 1 98.69 82 TYR A C 1
ATOM 642 O O . TYR A 1 82 ? -2.367 17.281 1.032 1 98.69 82 TYR A O 1
ATOM 650 N N . THR A 1 83 ? -1.034 17.594 2.789 1 98.19 83 THR A N 1
ATOM 651 C CA . THR A 1 83 ? -0.416 18.812 2.301 1 98.19 83 THR A CA 1
ATOM 652 C C . THR A 1 83 ? 1.061 18.594 1.986 1 98.19 83 THR A C 1
ATOM 654 O O . THR A 1 83 ? 1.831 18.188 2.859 1 98.19 83 THR A O 1
ATOM 657 N N . LEU A 1 84 ? 1.393 18.797 0.761 1 98.5 84 LEU A N 1
ATOM 658 C CA . LEU A 1 84 ? 2.779 18.703 0.32 1 98.5 84 LEU A CA 1
ATOM 659 C C . LEU A 1 84 ? 3.359 20.078 0.041 1 98.5 84 LEU A C 1
ATOM 661 O O . LEU A 1 84 ? 2.705 20.922 -0.584 1 98.5 84 LEU A O 1
ATOM 665 N N . ILE A 1 85 ? 4.547 20.344 0.538 1 97.75 85 ILE A N 1
ATOM 666 C CA . ILE A 1 85 ? 5.266 21.594 0.282 1 97.75 85 ILE A CA 1
ATOM 667 C C . ILE A 1 85 ? 6.594 21.281 -0.402 1 97.75 85 ILE A C 1
ATOM 669 O O . ILE A 1 85 ? 7.539 20.828 0.242 1 97.75 85 ILE A O 1
ATOM 673 N N . HIS A 1 86 ? 6.629 21.5 -1.708 1 97.19 86 HIS A N 1
ATOM 674 C CA . HIS A 1 86 ? 7.863 21.344 -2.471 1 97.19 86 HIS A CA 1
ATOM 675 C C . HIS A 1 86 ? 8.789 22.547 -2.277 1 97.19 86 HIS A C 1
ATOM 677 O O . HIS A 1 86 ? 8.375 23.688 -2.471 1 97.19 86 HIS A O 1
ATOM 683 N N . PRO A 1 87 ? 9.977 22.266 -1.908 1 94.69 87 PRO A N 1
ATOM 684 C CA . PRO A 1 87 ? 10.859 23.391 -1.596 1 94.69 87 PRO A CA 1
ATOM 685 C C . PRO A 1 87 ? 11.453 24.047 -2.844 1 94.69 87 PRO A C 1
ATOM 687 O O . PRO A 1 87 ? 12.672 24.203 -2.947 1 94.69 87 PRO A O 1
ATOM 690 N N . THR A 1 88 ? 10.625 24.422 -3.689 1 93.62 88 THR A N 1
ATOM 691 C CA . THR A 1 88 ? 10.984 25.234 -4.836 1 93.62 88 THR A CA 1
ATOM 692 C C . THR A 1 88 ? 11.023 26.719 -4.453 1 93.62 88 THR A C 1
ATOM 694 O O . THR A 1 88 ? 10.797 27.062 -3.291 1 93.62 88 THR A O 1
ATOM 697 N N . SER A 1 89 ? 11.336 27.625 -5.453 1 90.75 89 SER A N 1
ATOM 698 C CA . SER A 1 89 ? 11.328 29.062 -5.211 1 90.75 89 SER A CA 1
ATOM 699 C C . SER A 1 89 ? 10.391 29.781 -6.176 1 90.75 89 SER A C 1
ATOM 701 O O . SER A 1 89 ? 10.695 29.922 -7.363 1 90.75 89 SER A O 1
ATOM 703 N N . PRO A 1 90 ? 9.297 30.219 -5.77 1 91.62 90 PRO A N 1
ATOM 704 C CA . PRO A 1 90 ? 8.734 30.016 -4.434 1 91.62 90 PRO A CA 1
ATOM 705 C C . PRO A 1 90 ? 8.281 28.578 -4.191 1 91.62 90 PRO A C 1
ATOM 707 O O . PRO A 1 90 ? 8.148 27.797 -5.141 1 91.62 90 PRO A O 1
ATOM 710 N N . PRO A 1 91 ? 8.047 28.188 -2.922 1 94.56 91 PRO A N 1
ATOM 711 C CA . PRO A 1 91 ? 7.574 26.828 -2.646 1 94.56 91 PRO A CA 1
ATOM 712 C C . PRO A 1 91 ? 6.234 26.516 -3.312 1 94.56 91 PRO A C 1
ATOM 714 O O . PRO A 1 91 ? 5.359 27.391 -3.373 1 94.56 91 PRO A O 1
ATOM 717 N N . LYS A 1 92 ? 6.16 25.359 -3.836 1 96.12 92 LYS A N 1
ATOM 718 C CA . LYS A 1 92 ? 4.898 24.891 -4.402 1 96.12 92 LYS A CA 1
ATOM 719 C C . LYS A 1 92 ? 4.125 24.047 -3.389 1 96.12 92 LYS A C 1
ATOM 721 O O . LYS A 1 92 ? 4.676 23.125 -2.795 1 96.12 92 LYS A O 1
ATOM 726 N N . ILE A 1 93 ? 2.838 24.422 -3.188 1 96.81 93 ILE A N 1
ATOM 727 C CA . ILE A 1 93 ? 1.992 23.703 -2.232 1 96.81 93 ILE A CA 1
ATOM 728 C C . ILE A 1 93 ? 0.933 22.906 -2.979 1 96.81 93 ILE A C 1
ATOM 730 O O . ILE A 1 93 ? 0.269 23.422 -3.881 1 96.81 93 ILE A O 1
ATOM 734 N N . GLU A 1 94 ? 0.817 21.609 -2.609 1 97.69 94 GLU A N 1
ATOM 735 C CA . GLU A 1 94 ? -0.204 20.734 -3.16 1 97.69 94 GLU A CA 1
ATOM 736 C C . GLU A 1 94 ? -1.055 20.109 -2.053 1 97.69 94 GLU A C 1
ATOM 738 O O . GLU A 1 94 ? -0.553 19.828 -0.963 1 97.69 94 GLU A O 1
ATOM 743 N N . HIS A 1 95 ? -2.305 19.938 -2.412 1 97.62 95 HIS A N 1
ATOM 744 C CA . HIS A 1 95 ? -3.219 19.219 -1.525 1 97.62 95 HIS A CA 1
ATOM 745 C C . HIS A 1 95 ? -3.795 17.984 -2.203 1 97.62 95 HIS A C 1
ATOM 747 O O . HIS A 1 95 ? -4.164 18.031 -3.379 1 97.62 95 HIS A O 1
ATOM 753 N N . HIS A 1 96 ? -3.785 16.938 -1.487 1 98.31 96 HIS A N 1
ATOM 754 C CA . HIS A 1 96 ? -4.379 15.688 -1.943 1 98.31 96 HIS A CA 1
ATOM 755 C C . HIS A 1 96 ? -5.285 15.086 -0.875 1 98.31 96 HIS A C 1
ATOM 757 O O . HIS A 1 96 ? -4.965 15.133 0.314 1 98.31 96 HIS A O 1
ATOM 763 N N . ILE A 1 97 ? -6.449 14.625 -1.295 1 98.62 97 ILE A N 1
ATOM 764 C CA . ILE A 1 97 ? -7.234 13.781 -0.399 1 98.62 97 ILE A CA 1
ATOM 765 C C . ILE A 1 97 ? -6.988 12.312 -0.726 1 98.62 97 ILE A C 1
ATOM 767 O O . ILE A 1 97 ? -7.316 11.852 -1.822 1 98.62 97 ILE A O 1
ATOM 771 N N . MET A 1 98 ? -6.387 11.648 0.198 1 98.56 98 MET A N 1
ATOM 772 C CA . MET A 1 98 ? -6.375 10.188 0.089 1 98.56 98 MET A CA 1
ATOM 773 C C . MET A 1 98 ? -7.715 9.602 0.518 1 98.56 98 MET A C 1
ATOM 775 O O . MET A 1 98 ? -8.227 9.93 1.59 1 98.56 98 MET A O 1
ATOM 779 N N . GLY A 1 99 ? -8.281 8.828 -0.292 1 98.19 99 GLY A N 1
ATOM 780 C CA . GLY A 1 99 ? -9.57 8.195 -0.075 1 98.19 99 GLY A CA 1
ATOM 781 C C . GLY A 1 99 ? -9.984 7.277 -1.209 1 98.19 99 GLY A C 1
ATOM 782 O O . GLY A 1 99 ? -9.281 7.168 -2.213 1 98.19 99 GLY A O 1
ATOM 783 N N . PRO A 1 100 ? -11.07 6.625 -1.06 1 96.62 100 PRO A N 1
ATOM 784 C CA . PRO A 1 100 ? -11.453 5.582 -2.016 1 96.62 100 PRO A CA 1
ATOM 785 C C . PRO A 1 100 ? -12.289 6.117 -3.172 1 96.62 100 PRO A C 1
ATOM 787 O O . PRO A 1 100 ? -12.633 5.367 -4.09 1 96.62 100 PRO A O 1
ATOM 790 N N . ASN A 1 101 ? -12.594 7.418 -3.258 1 95.88 101 ASN A N 1
ATOM 791 C CA . ASN A 1 101 ? -13.523 7.953 -4.254 1 95.88 101 ASN A CA 1
ATOM 792 C C . ASN A 1 101 ? -12.781 8.672 -5.375 1 95.88 101 ASN A C 1
ATOM 794 O O . ASN A 1 101 ? -12.688 9.898 -5.379 1 95.88 101 ASN A O 1
ATOM 798 N N . GLU A 1 102 ? -12.438 7.902 -6.371 1 95.56 102 GLU A N 1
ATOM 799 C CA . GLU A 1 102 ? -11.672 8.477 -7.48 1 95.56 102 GLU A CA 1
ATOM 800 C C . GLU A 1 102 ? -12.508 9.484 -8.258 1 95.56 102 GLU A C 1
ATOM 802 O O . GLU A 1 102 ? -11.977 10.453 -8.797 1 95.56 102 GLU A O 1
ATOM 807 N N . ALA A 1 103 ? -13.758 9.211 -8.312 1 94.69 103 ALA A N 1
ATOM 808 C CA . ALA A 1 103 ? -14.656 10.094 -9.062 1 94.69 103 ALA A CA 1
ATOM 809 C C . ALA A 1 103 ? -14.656 11.5 -8.461 1 94.69 103 ALA A C 1
ATOM 811 O O . ALA A 1 103 ? -14.914 12.477 -9.172 1 94.69 103 ALA A O 1
ATOM 812 N N . GLU A 1 104 ? -14.359 11.633 -7.23 1 95.69 104 GLU A N 1
ATOM 813 C CA . GLU A 1 104 ? -14.305 12.93 -6.555 1 95.69 104 GLU A CA 1
ATOM 814 C C . GLU A 1 104 ? -12.883 13.461 -6.492 1 95.69 104 GLU A C 1
ATOM 816 O O . GLU A 1 104 ? -12.602 14.406 -5.754 1 95.69 104 GLU A O 1
ATOM 821 N N . GLY A 1 105 ? -11.984 12.797 -7.129 1 96.81 105 GLY A N 1
ATOM 822 C CA . GLY A 1 105 ? -10.609 13.273 -7.195 1 96.81 105 GLY A CA 1
ATOM 823 C C . GLY A 1 105 ? -9.734 12.719 -6.086 1 96.81 105 GLY A C 1
ATOM 824 O O . GLY A 1 105 ? -8.578 13.125 -5.945 1 96.81 105 GLY A O 1
ATOM 825 N N . GLU A 1 106 ? -10.219 11.828 -5.266 1 98 106 GLU A N 1
ATOM 826 C CA . GLU A 1 106 ? -9.422 11.211 -4.215 1 98 106 GLU A CA 1
ATOM 827 C C . GLU A 1 106 ? -8.461 10.172 -4.789 1 98 106 GLU A C 1
ATOM 829 O O . GLU A 1 106 ? -8.664 9.688 -5.906 1 98 106 GLU A O 1
ATOM 834 N N . THR A 1 107 ? -7.41 9.953 -4.051 1 98.06 107 THR A N 1
ATOM 835 C CA . THR A 1 107 ? -6.418 8.992 -4.527 1 98.06 107 THR A CA 1
ATOM 836 C C . THR A 1 107 ? -6.199 7.891 -3.494 1 98.06 107 THR A C 1
ATOM 838 O O . THR A 1 107 ? -6.246 8.141 -2.289 1 98.06 107 THR A O 1
ATOM 841 N N . ARG A 1 108 ? -5.926 6.656 -3.963 1 97.88 108 ARG A N 1
ATOM 842 C CA . ARG A 1 108 ? -5.676 5.512 -3.094 1 97.88 108 ARG A CA 1
ATOM 843 C C . ARG A 1 108 ? -4.184 5.344 -2.822 1 97.88 108 ARG A C 1
ATOM 845 O O . ARG A 1 108 ? -3.793 4.648 -1.883 1 97.88 108 ARG A O 1
ATOM 852 N N . MET A 1 109 ? -3.365 5.883 -3.641 1 98.62 109 MET A N 1
ATOM 853 C CA . MET A 1 109 ? -1.912 5.824 -3.504 1 98.62 109 MET A CA 1
ATOM 854 C C . MET A 1 109 ? -1.284 7.191 -3.754 1 98.62 109 MET A C 1
ATOM 856 O O . MET A 1 109 ? -1.548 7.82 -4.777 1 98.62 109 MET A O 1
ATOM 860 N N . LEU A 1 110 ? -0.533 7.695 -2.818 1 98.81 110 LEU A N 1
ATOM 861 C CA . LEU A 1 110 ? 0.176 8.969 -2.918 1 98.81 110 LEU A CA 1
ATOM 862 C C . LEU A 1 110 ? 1.682 8.758 -2.801 1 98.81 110 LEU A C 1
ATOM 864 O O . LEU A 1 110 ? 2.162 8.211 -1.805 1 98.81 110 LEU A O 1
ATOM 868 N N . LEU A 1 111 ? 2.396 9.086 -3.799 1 98.81 111 LEU A N 1
ATOM 869 C CA . LEU A 1 111 ? 3.855 9.07 -3.779 1 98.81 111 LEU A CA 1
ATOM 870 C C . LEU A 1 111 ? 4.414 10.422 -3.371 1 98.81 111 LEU A C 1
ATOM 872 O O . LEU A 1 111 ? 4.062 11.445 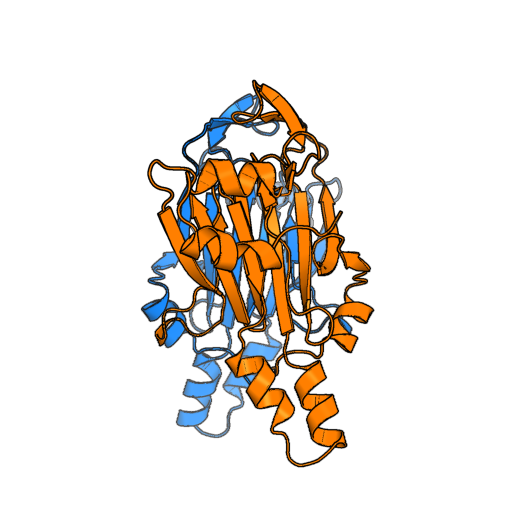-3.963 1 98.81 111 LEU A O 1
ATOM 876 N N . VAL A 1 112 ? 5.176 10.453 -2.346 1 98.88 112 VAL A N 1
ATOM 877 C CA . VAL A 1 112 ? 5.883 11.664 -1.931 1 98.88 112 VAL A CA 1
ATOM 878 C C . VAL A 1 112 ? 7.375 11.516 -2.213 1 98.88 112 VAL A C 1
ATOM 880 O O . VAL A 1 112 ? 8.023 10.594 -1.703 1 98.88 112 VAL A O 1
ATOM 883 N N . GLY A 1 113 ? 7.914 12.352 -3.008 1 98.25 113 GLY A N 1
ATOM 884 C CA . GLY A 1 113 ? 9.297 12.258 -3.451 1 98.25 113 GLY A CA 1
ATOM 885 C C . GLY A 1 113 ? 10.289 12.781 -2.426 1 98.25 113 GLY A C 1
ATOM 886 O O . GLY A 1 113 ? 9.898 13.164 -1.319 1 98.25 113 GLY A O 1
ATOM 887 N N . THR A 1 114 ? 11.523 12.773 -2.812 1 98 114 THR A N 1
ATOM 888 C CA . THR A 1 114 ? 12.633 13.172 -1.954 1 98 114 THR A CA 1
ATOM 889 C C . THR A 1 114 ? 12.523 14.648 -1.589 1 98 114 THR A C 1
ATOM 891 O O . THR A 1 114 ? 12.242 15.492 -2.447 1 98 114 THR A O 1
ATOM 894 N N . GLY A 1 115 ? 12.641 14.898 -0.321 1 96.75 115 GLY A N 1
ATOM 895 C CA . GLY A 1 115 ? 12.836 16.266 0.147 1 96.75 115 GLY A CA 1
ATOM 896 C C . GLY A 1 115 ? 11.555 17.078 0.157 1 96.75 115 GLY A C 1
ATOM 897 O O . GLY A 1 115 ? 11.594 18.312 0.234 1 96.75 115 GLY A O 1
ATOM 898 N N . VAL A 1 116 ? 10.453 16.469 -0.023 1 98.5 116 VAL A N 1
ATOM 899 C CA . VAL A 1 116 ? 9.164 17.156 0.016 1 98.5 116 VAL A CA 1
ATOM 900 C C . VAL A 1 116 ? 8.641 17.188 1.45 1 98.5 116 VAL A C 1
ATOM 902 O O . VAL A 1 116 ? 8.594 16.156 2.123 1 98.5 116 VAL A O 1
ATOM 905 N N . TRP A 1 117 ? 8.289 18.391 1.965 1 98.06 117 TRP A N 1
ATOM 906 C CA . TRP A 1 117 ? 7.617 18.484 3.258 1 98.06 117 TRP A CA 1
ATOM 907 C C . TRP A 1 117 ? 6.176 18 3.162 1 98.06 117 TRP A C 1
ATOM 909 O O . TRP A 1 117 ? 5.484 18.281 2.178 1 98.06 117 TRP A O 1
ATOM 919 N N . LYS A 1 118 ? 5.777 17.312 4.23 1 98.31 118 LYS A N 1
ATOM 920 C CA . LYS A 1 118 ? 4.406 16.797 4.18 1 98.31 118 LYS A CA 1
ATOM 921 C C . LYS A 1 118 ? 3.777 16.781 5.57 1 98.31 118 LYS A C 1
ATOM 923 O O . LYS A 1 118 ? 4.484 16.688 6.574 1 98.31 118 LYS A O 1
ATOM 928 N N . MET A 1 119 ? 2.488 16.859 5.594 1 97.12 119 MET A N 1
ATOM 929 C CA . MET A 1 119 ? 1.664 16.594 6.77 1 97.12 119 MET A CA 1
ATOM 930 C C . MET A 1 119 ? 0.304 16.031 6.363 1 97.12 119 MET A C 1
ATOM 932 O O . MET A 1 119 ? -0.146 16.25 5.234 1 97.12 119 MET A O 1
ATOM 936 N N . SER A 1 120 ? -0.247 15.273 7.234 1 98 120 SER A N 1
ATOM 937 C CA . SER A 1 120 ? -1.563 14.695 6.984 1 98 120 SER A CA 1
ATOM 938 C C . SER A 1 120 ? -2.531 15.016 8.117 1 98 120 SER A C 1
ATOM 940 O O . SER A 1 120 ? -2.113 15.219 9.258 1 98 120 SER A O 1
ATOM 942 N N . GLU A 1 121 ? -3.818 15.086 7.816 1 98.44 121 GLU A N 1
ATOM 943 C CA . GLU A 1 121 ? -4.879 15.289 8.797 1 98.44 121 GLU A CA 1
ATOM 944 C C . GLU A 1 121 ? -6.195 14.688 8.312 1 98.44 121 GLU A C 1
ATOM 946 O O . GLU A 1 121 ? -6.43 14.57 7.109 1 98.44 121 GLU A O 1
ATOM 951 N N . LEU A 1 122 ? -7.008 14.297 9.305 1 98.62 122 LEU A N 1
ATOM 952 C CA . LEU A 1 122 ? -8.367 13.93 8.922 1 98.62 122 LEU A CA 1
ATOM 953 C C . LEU A 1 122 ? -9.133 15.125 8.375 1 98.62 122 LEU A C 1
ATOM 955 O O . LEU A 1 122 ? -9.016 16.234 8.914 1 98.62 122 LEU A O 1
ATOM 959 N N . PRO A 1 123 ? -9.852 14.93 7.238 1 98.31 123 PRO A N 1
ATOM 960 C CA . PRO A 1 123 ? -10.625 16.062 6.73 1 98.31 123 PRO A CA 1
ATOM 961 C C . PRO A 1 123 ? -11.609 16.625 7.758 1 98.31 123 PRO A C 1
ATOM 963 O O . PRO A 1 123 ? -12.305 15.852 8.422 1 98.31 123 PRO A O 1
ATOM 966 N N . GLN A 1 124 ? -11.648 17.906 7.852 1 97.69 124 GLN A N 1
ATOM 967 C CA . GLN A 1 124 ? -12.516 18.562 8.828 1 97.69 124 GLN A CA 1
ATOM 968 C C . GLN A 1 124 ? -13.977 18.172 8.625 1 97.69 124 GLN A C 1
ATOM 970 O O . GLN A 1 124 ? -14.711 17.984 9.594 1 97.69 124 GLN A O 1
ATOM 975 N N . GLU A 1 125 ? -14.391 18.062 7.406 1 97.5 125 GLU A N 1
ATOM 976 C CA . GLU A 1 125 ? -15.781 17.703 7.121 1 97.5 125 GLU A CA 1
ATOM 977 C C . GLU A 1 125 ? -16.141 16.344 7.691 1 97.5 125 GLU A C 1
ATOM 979 O O . GLU A 1 125 ? -17.281 16.109 8.094 1 97.5 125 GLU A O 1
ATOM 984 N N . ASP A 1 126 ? -15.195 15.438 7.676 1 97.38 126 ASP A N 1
ATOM 985 C CA . ASP A 1 126 ? -15.445 14.109 8.242 1 97.38 126 ASP A CA 1
ATOM 986 C C . ASP A 1 126 ? -15.531 14.164 9.766 1 97.38 126 ASP A C 1
ATOM 988 O O . ASP A 1 126 ? -16.359 13.492 10.367 1 97.38 126 ASP A O 1
ATOM 992 N N . LEU A 1 127 ? -14.695 14.953 10.383 1 98 127 LEU A N 1
ATOM 993 C CA . LEU A 1 127 ? -14.758 15.156 11.82 1 98 127 LEU A CA 1
ATOM 994 C C . LEU A 1 127 ? -16.078 15.789 12.227 1 98 127 LEU A C 1
ATOM 996 O O . LEU A 1 127 ? -16.719 15.344 13.18 1 98 127 LEU A O 1
ATOM 1000 N N . ASP A 1 128 ? -16.516 16.797 11.461 1 97.94 128 ASP A N 1
ATOM 1001 C CA . ASP A 1 128 ? -17.781 17.484 11.734 1 97.94 128 ASP A CA 1
ATOM 1002 C C . ASP A 1 128 ? -18.969 16.531 11.617 1 97.94 128 ASP A C 1
ATOM 1004 O O . ASP A 1 128 ? -19.906 16.594 12.414 1 97.94 128 ASP A O 1
ATOM 1008 N N . THR A 1 129 ? -18.922 15.703 10.617 1 96.62 129 THR A N 1
ATOM 1009 C CA . THR A 1 129 ? -19.984 14.734 10.422 1 96.62 129 THR A CA 1
ATOM 1010 C C . THR A 1 129 ? -20.109 13.805 11.625 1 96.62 129 THR A C 1
ATOM 1012 O O . THR A 1 129 ? -21.219 13.492 12.062 1 96.62 129 THR A O 1
ATOM 1015 N N . ALA A 1 130 ? -19.016 13.352 12.148 1 96.19 130 ALA A N 1
ATOM 1016 C CA . ALA A 1 130 ? -19.031 12.5 13.328 1 96.19 130 ALA A CA 1
ATOM 1017 C C . ALA A 1 130 ? -19.641 13.227 14.523 1 96.19 130 ALA A C 1
ATOM 1019 O O . ALA A 1 130 ? -20.406 12.648 15.289 1 96.19 130 ALA A O 1
ATOM 1020 N N . GLU A 1 131 ? -19.391 14.477 14.672 1 96.94 131 GLU A N 1
ATOM 1021 C CA . GLU A 1 131 ? -19.859 15.281 15.797 1 96.94 131 GLU A CA 1
ATOM 1022 C C . GLU A 1 131 ? -21.359 15.562 15.68 1 96.94 131 GLU A C 1
ATOM 1024 O O . GLU A 1 131 ? -22 15.914 16.672 1 96.94 131 GLU A O 1
ATOM 1029 N N . ALA A 1 132 ? -21.859 15.445 14.539 1 97.5 132 ALA A N 1
ATOM 1030 C CA . ALA A 1 132 ? -23.25 15.812 14.281 1 97.5 132 ALA A CA 1
ATOM 1031 C C . ALA A 1 132 ? -24.188 14.641 14.578 1 97.5 132 ALA A C 1
ATOM 1033 O O . ALA A 1 132 ? -25.406 14.766 14.453 1 97.5 132 ALA A O 1
ATOM 1034 N N . ALA A 1 133 ? -23.609 13.492 14.945 1 96 133 ALA A N 1
ATOM 1035 C CA . ALA A 1 133 ? -24.469 12.359 15.281 1 96 133 ALA A CA 1
ATOM 1036 C C . ALA A 1 133 ? -25.469 12.734 16.375 1 96 133 ALA A C 1
ATOM 1038 O O . ALA A 1 133 ? -25.125 13.453 17.312 1 96 133 ALA A O 1
ATOM 1039 N N . PRO A 1 134 ? -26.672 12.219 16.344 1 96.62 134 PRO A N 1
ATOM 1040 C CA . PRO A 1 134 ? -27.797 12.758 17.141 1 96.62 134 PRO A CA 1
ATOM 1041 C C . PRO A 1 134 ? -27.688 12.406 18.625 1 96.62 134 PRO A C 1
ATOM 1043 O O . PRO A 1 134 ? -28.219 13.125 19.469 1 96.62 134 PRO A O 1
ATOM 1046 N N . THR A 1 135 ? -27.156 11.234 18.922 1 97.75 135 THR A N 1
ATOM 1047 C CA . THR A 1 135 ? -27.047 10.805 20.312 1 97.75 135 THR A CA 1
ATOM 1048 C C . THR A 1 135 ? -25.578 10.641 20.703 1 97.75 135 THR A C 1
ATOM 1050 O O . THR A 1 135 ? -24.719 10.445 19.828 1 97.75 135 THR A O 1
ATOM 1053 N N . ASP A 1 136 ? -25.359 10.695 21.969 1 96.81 136 ASP A N 1
ATOM 1054 C CA . ASP A 1 136 ? -24 10.531 22.453 1 96.81 136 ASP A CA 1
ATOM 1055 C C . ASP A 1 136 ? -23.438 9.172 22.062 1 96.81 136 ASP A C 1
ATOM 1057 O O . ASP A 1 136 ? -22.266 9.07 21.688 1 96.81 136 ASP A O 1
ATOM 1061 N N . ALA A 1 137 ? -24.234 8.188 22.172 1 97 137 ALA A N 1
ATOM 1062 C CA . ALA A 1 137 ? -23.812 6.84 21.812 1 97 137 ALA A CA 1
ATOM 1063 C C . ALA A 1 137 ? -23.453 6.762 20.328 1 97 137 ALA A C 1
ATOM 1065 O O . ALA A 1 137 ? -22.438 6.164 19.969 1 97 137 ALA A O 1
ATOM 1066 N N . GLU A 1 138 ? -24.25 7.387 19.484 1 96.81 138 GLU A N 1
ATOM 1067 C CA . GLU A 1 138 ? -23.984 7.41 18.062 1 96.81 138 GLU A CA 1
ATOM 1068 C C . GLU A 1 138 ? -22.75 8.25 17.734 1 96.81 138 GLU A C 1
ATOM 1070 O O . GLU A 1 138 ? -22 7.93 16.812 1 96.81 138 GLU A O 1
ATOM 1075 N N . LYS A 1 139 ? -22.594 9.289 18.484 1 97.25 139 LYS A N 1
ATOM 1076 C CA . LYS A 1 139 ? -21.422 10.156 18.312 1 97.25 139 LYS A CA 1
ATOM 1077 C C . LYS A 1 139 ? -20.141 9.398 18.625 1 97.25 139 LYS A C 1
ATOM 1079 O O . LYS A 1 139 ? -19.156 9.5 17.875 1 97.25 139 LYS A O 1
ATOM 1084 N N . GLU A 1 140 ? -20.172 8.688 19.688 1 97.44 140 GLU A N 1
ATOM 1085 C CA . GLU A 1 140 ? -19 7.891 20.047 1 97.44 140 GLU A CA 1
ATOM 1086 C C . GLU A 1 140 ? -18.672 6.859 18.969 1 97.44 140 GLU A C 1
ATOM 1088 O O . GLU A 1 140 ? -17.516 6.668 18.625 1 97.44 140 GLU A O 1
ATOM 1093 N N . GLN A 1 141 ? -19.688 6.234 18.453 1 96.81 141 GLN A N 1
ATOM 10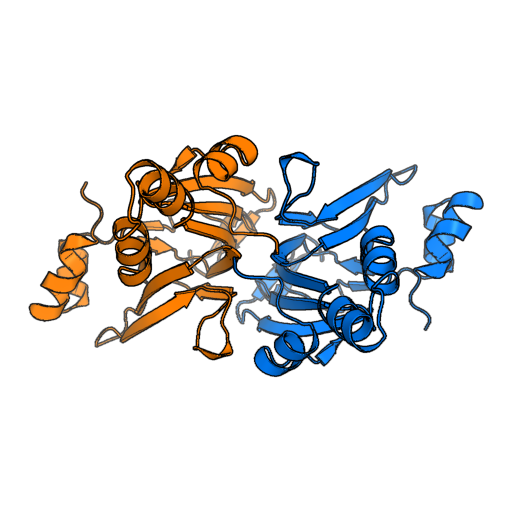94 C CA . GLN A 1 141 ? -19.5 5.266 17.375 1 96.81 141 GLN A CA 1
ATOM 1095 C C . GLN A 1 141 ? -18.969 5.945 16.109 1 96.81 141 GLN A C 1
ATOM 1097 O O . GLN A 1 141 ? -18.078 5.414 15.445 1 96.81 141 GLN A O 1
ATOM 1102 N N . ALA A 1 142 ? -19.516 7.109 15.836 1 97.31 142 ALA A N 1
ATOM 1103 C CA . ALA A 1 142 ? -19.094 7.855 14.648 1 97.31 142 ALA A CA 1
ATOM 1104 C C . ALA A 1 142 ? -17.656 8.32 14.773 1 97.31 142 ALA A C 1
ATOM 1106 O O . ALA A 1 142 ? -16.875 8.211 13.828 1 97.31 142 ALA A O 1
ATOM 1107 N N . ARG A 1 143 ? -17.312 8.805 15.953 1 98.06 143 ARG A N 1
ATOM 1108 C CA . ARG A 1 143 ? -15.945 9.234 16.219 1 98.06 143 ARG A CA 1
ATOM 1109 C C . ARG A 1 143 ? -14.961 8.086 16.016 1 98.06 143 ARG A C 1
ATOM 1111 O O . ARG A 1 143 ? -13.883 8.273 15.438 1 98.06 143 ARG A O 1
ATOM 1118 N N . ASN A 1 144 ? -15.352 6.961 16.469 1 98.19 144 ASN A N 1
ATOM 1119 C CA . ASN A 1 144 ? -14.5 5.785 16.422 1 98.19 144 ASN A CA 1
ATOM 1120 C C . ASN A 1 144 ? -14.297 5.285 14.992 1 98.19 144 ASN A C 1
ATOM 1122 O O . ASN A 1 144 ? -13.383 4.508 14.719 1 98.19 144 ASN A O 1
ATOM 1126 N N . ARG A 1 145 ? -15.078 5.805 14.062 1 97.5 145 ARG A N 1
ATOM 1127 C CA . ARG A 1 145 ? -15.008 5.32 12.688 1 97.5 145 ARG A CA 1
ATOM 1128 C C . ARG A 1 145 ? -14.516 6.41 11.742 1 97.5 145 ARG A C 1
ATOM 1130 O O . ARG A 1 145 ? -14.406 6.191 10.531 1 97.5 145 ARG A O 1
ATOM 1137 N N . VAL A 1 146 ? -14.266 7.586 12.281 1 97.94 146 VAL A N 1
ATOM 1138 C CA . VAL A 1 146 ? -13.562 8.609 11.516 1 97.94 146 VAL A CA 1
ATOM 1139 C C . VAL A 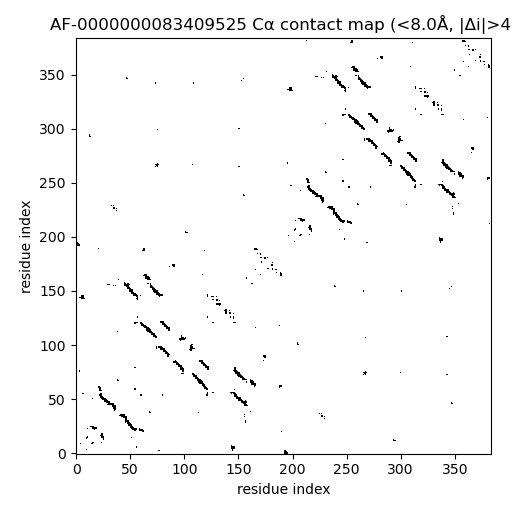1 146 ? -12.055 8.406 11.656 1 97.94 146 VAL A C 1
ATOM 1141 O O . VAL A 1 146 ? -11.453 8.844 12.641 1 97.94 146 VAL A O 1
ATOM 1144 N N . ASN A 1 147 ? -11.492 7.746 10.695 1 98.56 147 ASN A N 1
ATOM 1145 C CA . ASN A 1 147 ? -10.07 7.422 10.711 1 98.56 147 ASN A CA 1
ATOM 1146 C C . ASN A 1 147 ? -9.531 7.188 9.305 1 98.56 147 ASN A C 1
ATOM 1148 O O . ASN A 1 147 ? -10.289 7.16 8.336 1 98.56 147 ASN A O 1
ATOM 1152 N N . CYS A 1 148 ? -8.273 7.164 9.18 1 98.75 148 CYS A N 1
ATOM 1153 C CA . CYS A 1 148 ? -7.566 6.824 7.949 1 98.75 148 CYS A CA 1
ATOM 1154 C C . CYS A 1 148 ? -6.395 5.895 8.234 1 98.75 148 CYS A C 1
ATOM 1156 O O . CYS A 1 148 ? -5.445 6.277 8.922 1 98.75 148 CYS A O 1
ATOM 1158 N N . LEU A 1 149 ? -6.457 4.672 7.711 1 98.81 149 LEU A N 1
ATOM 1159 C CA . LEU A 1 149 ? -5.371 3.707 7.828 1 98.81 149 LEU A C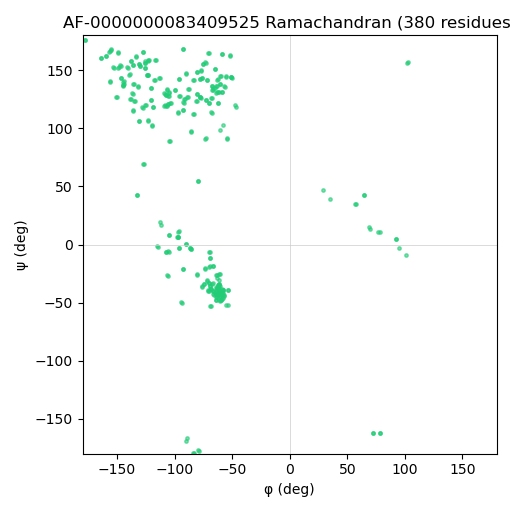A 1
ATOM 1160 C C . LEU A 1 149 ? -4.621 3.566 6.508 1 98.81 149 LEU A C 1
ATOM 1162 O O . LEU A 1 149 ? -5.238 3.355 5.461 1 98.81 149 LEU A O 1
ATOM 1166 N N . ILE A 1 150 ? -3.291 3.713 6.594 1 98.88 150 ILE A N 1
ATOM 1167 C CA . ILE A 1 150 ? -2.465 3.535 5.402 1 98.88 150 ILE A CA 1
ATOM 1168 C C . ILE A 1 150 ? -1.26 2.658 5.738 1 98.88 150 ILE A C 1
ATOM 1170 O O . ILE A 1 150 ? -0.951 2.439 6.914 1 98.88 150 ILE A O 1
ATOM 1174 N N . THR A 1 151 ? -0.633 2.105 4.723 1 98.94 151 THR A N 1
ATOM 1175 C CA . THR A 1 151 ? 0.748 1.638 4.773 1 98.94 151 THR A CA 1
ATOM 1176 C C . THR A 1 151 ? 1.689 2.66 4.141 1 98.94 151 THR A C 1
ATOM 1178 O O . THR A 1 151 ? 1.387 3.221 3.086 1 98.94 151 THR A O 1
ATOM 1181 N N . GLU A 1 152 ? 2.719 2.932 4.809 1 98.81 152 GLU A N 1
ATOM 1182 C CA . GLU A 1 152 ? 3.828 3.674 4.215 1 98.81 152 GLU A CA 1
ATOM 1183 C C . GLU A 1 152 ? 4.992 2.748 3.869 1 98.81 152 GLU A C 1
ATOM 1185 O O . GLU A 1 152 ? 5.5 2.031 4.734 1 98.81 152 GLU A O 1
ATOM 1190 N N . VAL A 1 153 ? 5.391 2.709 2.635 1 98.94 153 VAL A N 1
ATOM 1191 C CA . VAL A 1 153 ? 6.633 2.066 2.217 1 98.94 153 VAL A CA 1
ATOM 1192 C C . VAL A 1 153 ? 7.676 3.129 1.873 1 98.94 153 VAL A C 1
ATOM 1194 O O . VAL A 1 153 ? 7.445 3.975 1.005 1 98.94 153 VAL A O 1
ATOM 1197 N N . VAL A 1 154 ? 8.789 3.078 2.588 1 98.94 154 VAL A N 1
ATOM 1198 C CA . VAL A 1 154 ? 9.852 4.062 2.414 1 98.94 154 VAL A CA 1
ATOM 1199 C C . VAL A 1 154 ? 11.039 3.422 1.696 1 98.94 154 VAL A C 1
ATOM 1201 O O . VAL A 1 154 ? 11.516 2.355 2.096 1 98.94 154 VAL A O 1
ATOM 1204 N N . VAL A 1 155 ? 11.516 4.07 0.604 1 98.94 155 VAL A N 1
ATOM 1205 C CA . VAL A 1 155 ? 12.594 3.531 -0.219 1 98.94 155 VAL A CA 1
ATOM 1206 C C . VAL A 1 155 ? 13.562 4.648 -0.595 1 98.94 155 VAL A C 1
ATOM 1208 O O . VAL A 1 155 ? 13.18 5.621 -1.249 1 98.94 155 VAL A O 1
ATOM 1211 N N . PRO A 1 156 ? 14.945 4.527 -0.307 1 98.69 156 PRO A N 1
ATOM 1212 C CA . PRO A 1 156 ? 15.5 3.582 0.664 1 98.69 156 PRO A CA 1
ATOM 1213 C C . PRO A 1 156 ? 1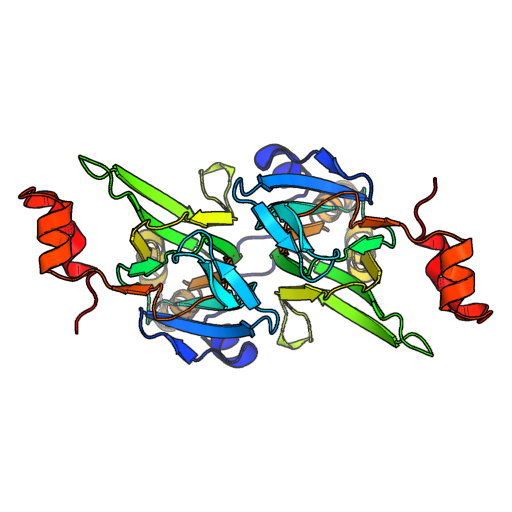4.828 3.684 2.033 1 98.69 156 PRO A C 1
ATOM 1215 O O . PRO A 1 156 ? 14.102 4.645 2.299 1 98.69 156 PRO A O 1
ATOM 1218 N N . GLY A 1 157 ? 15.016 2.668 2.82 1 98.88 157 GLY A N 1
ATOM 1219 C CA . GLY A 1 157 ? 14.281 2.572 4.07 1 98.88 157 GLY A CA 1
ATOM 1220 C C . GLY A 1 157 ? 14.516 3.752 4.996 1 98.88 157 GLY A C 1
ATOM 1221 O O . GLY A 1 157 ? 15.445 4.539 4.781 1 98.88 157 GLY A O 1
ATOM 1222 N N . PHE A 1 158 ? 13.68 3.906 5.973 1 98.5 158 PHE A N 1
ATOM 1223 C CA . PHE A 1 158 ? 13.68 5.035 6.895 1 98.5 158 PHE A CA 1
ATOM 1224 C C . PHE A 1 158 ? 14.961 5.066 7.715 1 98.5 158 PHE A C 1
ATOM 1226 O O . PHE A 1 158 ? 15.414 4.031 8.211 1 98.5 158 PHE A O 1
ATOM 1233 N N . ASP A 1 159 ? 15.469 6.188 7.844 1 97.94 159 ASP A N 1
ATOM 1234 C CA . ASP A 1 159 ? 16.609 6.492 8.703 1 97.94 159 ASP A CA 1
ATOM 1235 C C . ASP A 1 159 ? 16.469 7.887 9.32 1 97.94 159 ASP A C 1
ATOM 1237 O O . ASP A 1 159 ? 16.188 8.859 8.617 1 97.94 159 ASP A O 1
ATOM 1241 N N . TRP A 1 160 ? 16.766 8.008 10.594 1 97.12 160 TRP A N 1
ATOM 1242 C CA . TRP A 1 160 ? 16.594 9.273 11.305 1 97.12 160 TRP A CA 1
ATOM 1243 C C . TRP A 1 160 ? 17.469 10.359 10.703 1 97.12 160 TRP A C 1
ATOM 1245 O O . TRP A 1 160 ? 17.109 11.539 10.719 1 97.12 160 TRP A O 1
ATOM 1255 N N . ASP A 1 161 ? 18.609 9.984 10.164 1 97.69 161 ASP A N 1
ATOM 1256 C CA . ASP A 1 161 ? 19.5 10.945 9.523 1 97.69 161 ASP A CA 1
ATOM 1257 C C . ASP A 1 161 ? 18.875 11.531 8.266 1 97.69 161 ASP A C 1
ATOM 1259 O O . ASP A 1 161 ? 19.328 12.555 7.746 1 97.69 161 ASP A O 1
ATOM 1263 N N . ASP A 1 162 ? 17.875 10.867 7.734 1 98.31 162 ASP A N 1
ATOM 1264 C CA . ASP A 1 162 ? 17.219 11.273 6.496 1 98.31 162 ASP A CA 1
ATOM 1265 C C . ASP A 1 162 ? 15.859 11.906 6.773 1 98.31 162 ASP A C 1
ATOM 1267 O O . ASP A 1 162 ? 15.086 12.148 5.848 1 98.31 162 ASP A O 1
ATOM 1271 N N . HIS A 1 163 ? 15.555 12.148 8.047 1 97.56 163 HIS A N 1
ATOM 1272 C CA . HIS A 1 163 ? 14.273 12.672 8.508 1 97.56 163 HIS A CA 1
ATOM 1273 C C . HIS A 1 163 ? 14.453 14.023 9.195 1 97.56 163 HIS A C 1
ATOM 1275 O O . HIS A 1 163 ? 15.414 14.234 9.93 1 97.56 163 HIS A O 1
ATOM 1281 N N . LYS A 1 164 ? 13.477 14.953 8.953 1 96.56 164 LYS A N 1
ATOM 1282 C CA . LYS A 1 164 ? 13.484 16.25 9.617 1 96.56 164 LYS A CA 1
ATOM 1283 C C . LYS A 1 164 ? 12.07 16.719 9.93 1 96.56 164 LYS A C 1
ATOM 1285 O O . LYS A 1 164 ? 11.164 16.578 9.102 1 96.56 164 LYS A O 1
ATOM 1290 N N . TYR A 1 165 ? 11.914 17.25 11.086 1 96.25 165 TYR A N 1
ATOM 1291 C CA . TYR A 1 165 ? 10.742 18.062 11.367 1 96.25 165 TYR A CA 1
ATOM 1292 C C . TYR A 1 165 ? 10.953 19.5 10.898 1 96.25 165 TYR A C 1
ATOM 1294 O O . TYR A 1 165 ? 12.062 20.031 10.977 1 96.25 165 TYR A O 1
ATOM 1302 N N . LEU A 1 166 ? 9.914 20.062 10.383 1 95.19 166 LEU A N 1
ATOM 1303 C CA . LEU A 1 166 ? 10.023 21.484 10.055 1 95.19 166 LEU A CA 1
ATOM 1304 C C . LEU A 1 166 ? 10.016 22.344 11.312 1 95.19 166 LEU A C 1
ATOM 1306 O O . LEU A 1 166 ? 9.141 22.188 12.164 1 95.19 166 LEU A O 1
ATOM 1310 N N . THR A 1 167 ? 11 23.125 11.453 1 93.62 167 THR A N 1
ATOM 1311 C CA . THR A 1 167 ? 11.102 24.031 12.586 1 93.62 167 THR A CA 1
ATOM 1312 C C . THR A 1 167 ? 10.516 25.406 12.242 1 93.62 167 THR A C 1
ATOM 1314 O O . THR A 1 167 ? 10.211 25.672 11.078 1 93.62 167 THR A O 1
ATOM 1317 N N . ARG A 1 168 ? 10.359 26.188 13.32 1 92.94 168 ARG A N 1
ATOM 1318 C CA . ARG A 1 168 ? 9.875 27.531 13.086 1 92.94 168 ARG A CA 1
ATOM 1319 C C . ARG A 1 168 ? 10.828 28.312 12.18 1 92.94 168 ARG A C 1
ATOM 1321 O O . ARG A 1 168 ? 10.391 29.016 11.273 1 92.94 168 ARG A O 1
ATOM 1328 N N . GLU A 1 169 ? 12.109 28.203 12.461 1 92.81 169 GLU A N 1
ATOM 1329 C CA . GLU A 1 169 ? 13.125 28.859 11.641 1 92.81 169 GLU A CA 1
ATOM 1330 C C . GLU A 1 169 ? 13.078 28.344 10.195 1 92.81 169 GLU A C 1
ATOM 1332 O O . GLU A 1 169 ? 13.211 29.141 9.258 1 92.81 169 GLU A O 1
ATOM 1337 N N . GLY A 1 170 ? 12.93 27.031 10.031 1 93 170 GLY A N 1
ATOM 1338 C CA . GLY A 1 170 ? 12.812 26.469 8.703 1 93 170 GLY A CA 1
ATOM 1339 C C . GLY A 1 170 ? 11.602 26.969 7.938 1 93 170 GLY A C 1
ATOM 1340 O O . GLY A 1 170 ? 11.672 27.172 6.727 1 93 170 GLY A O 1
ATOM 1341 N N . LEU A 1 171 ? 10.562 27.094 8.695 1 92.75 171 LEU A N 1
ATOM 1342 C CA . LEU A 1 171 ? 9.328 27.594 8.102 1 92.75 171 LEU A CA 1
ATOM 1343 C C . LEU A 1 171 ? 9.5 29.031 7.605 1 92.75 171 LEU A C 1
ATOM 1345 O O . LEU A 1 171 ? 9.047 29.375 6.512 1 92.75 171 LEU A O 1
ATOM 1349 N N . GLU A 1 172 ? 10.141 29.859 8.352 1 91.31 172 GLU A N 1
ATOM 1350 C CA . GLU A 1 172 ? 10.414 31.234 7.957 1 91.31 172 GLU A CA 1
ATOM 1351 C C . GLU A 1 172 ? 11.266 31.297 6.691 1 91.31 172 GLU A C 1
ATOM 1353 O O . GLU A 1 172 ? 11.008 32.125 5.805 1 91.31 172 GLU A O 1
ATOM 1358 N N . LYS A 1 173 ? 12.227 30.406 6.672 1 91.81 173 LYS A N 1
ATOM 1359 C CA . LYS A 1 173 ? 13.109 30.359 5.512 1 91.81 173 LYS A CA 1
ATOM 1360 C C . LYS A 1 173 ? 12.359 29.875 4.273 1 91.81 173 LYS A C 1
ATOM 1362 O O . LYS A 1 173 ? 12.578 30.375 3.17 1 91.81 173 LYS A O 1
ATOM 1367 N N . LEU A 1 174 ? 11.5 28.938 4.445 1 91.94 174 LEU A N 1
ATOM 1368 C CA . LEU A 1 174 ? 10.766 28.312 3.352 1 91.94 174 LEU A CA 1
ATOM 1369 C C . LEU A 1 174 ? 9.852 29.312 2.664 1 91.94 174 LEU A C 1
ATOM 1371 O O . LEU A 1 174 ? 9.727 29.312 1.437 1 91.94 174 LEU A O 1
ATOM 1375 N N . PHE A 1 175 ? 9.242 30.25 3.412 1 91.69 175 PHE A N 1
ATOM 1376 C CA . PHE A 1 175 ? 8.242 31.141 2.838 1 91.69 175 PHE A CA 1
ATOM 1377 C C . PHE A 1 175 ? 8.758 32.562 2.82 1 91.69 175 PHE A C 1
ATOM 1379 O O . PHE A 1 175 ? 8 33.5 2.531 1 91.69 175 PHE A O 1
ATOM 1386 N N . GLU A 1 176 ? 10.023 32.812 2.91 1 86.12 176 GLU A N 1
ATOM 1387 C CA . GLU A 1 176 ? 10.75 34.062 2.768 1 86.12 176 GLU A CA 1
ATOM 1388 C C . GLU A 1 176 ? 9.938 35.25 3.322 1 86.12 176 GLU A C 1
ATOM 1390 O O . GLU A 1 176 ? 9.805 36.281 2.668 1 86.12 176 GLU A O 1
ATOM 1395 N N . GLY A 1 177 ? 9.305 35.031 4.371 1 78.44 177 GLY A N 1
ATOM 1396 C CA . GLY A 1 177 ? 8.633 36.125 5.031 1 78.44 177 GLY A CA 1
ATOM 1397 C C . GLY A 1 177 ? 7.164 36.25 4.656 1 78.44 177 GLY A C 1
ATOM 1398 O O . GLY A 1 177 ? 6.492 37.188 5.031 1 78.44 177 GLY A O 1
ATOM 1399 N N . ASP A 1 178 ? 6.762 35.375 3.736 1 86.62 178 ASP A N 1
ATOM 1400 C CA . ASP A 1 178 ? 5.32 35.344 3.5 1 86.62 178 ASP A CA 1
ATOM 1401 C C . ASP A 1 178 ? 4.562 35.031 4.789 1 86.62 178 ASP A C 1
ATOM 1403 O O . ASP A 1 178 ? 4.363 33.875 5.145 1 86.62 178 ASP A O 1
ATOM 1407 N N . GLU A 1 179 ? 3.994 36 5.387 1 85.56 179 GLU A N 1
ATOM 1408 C CA . GLU A 1 179 ? 3.395 35.906 6.715 1 85.56 179 GLU A CA 1
ATOM 1409 C C . GLU A 1 179 ? 2.119 35.062 6.684 1 85.56 179 GLU A C 1
ATOM 1411 O O . GLU A 1 179 ? 1.815 34.344 7.641 1 85.56 179 GLU A O 1
ATOM 1416 N N . GLU A 1 180 ? 1.41 35.25 5.695 1 87.5 180 GLU A N 1
ATOM 1417 C CA . GLU A 1 180 ? 0.161 34.5 5.582 1 87.5 180 GLU A CA 1
ATOM 1418 C C . GLU A 1 180 ? 0.419 33 5.543 1 87.5 180 GLU A C 1
ATOM 1420 O O . GLU A 1 180 ? -0.22 32.25 6.27 1 87.5 180 GLU A O 1
ATOM 1425 N N . LYS A 1 181 ? 1.318 32.656 4.715 1 87 181 LYS A N 1
ATOM 1426 C CA . LYS A 1 181 ? 1.656 31.219 4.633 1 87 181 LYS A CA 1
ATOM 1427 C C . LYS A 1 181 ? 2.305 30.734 5.926 1 87 181 LYS A C 1
ATOM 1429 O O . LYS A 1 181 ? 2.078 29.609 6.348 1 87 181 LYS A O 1
ATOM 1434 N N . PHE A 1 182 ? 3.109 31.531 6.449 1 86.5 182 PHE A N 1
ATOM 1435 C CA . PHE A 1 182 ? 3.732 31.188 7.723 1 86.5 182 PHE A CA 1
ATOM 1436 C C . PHE A 1 182 ? 2.676 30.875 8.773 1 86.5 182 PHE A C 1
ATOM 1438 O O . PHE A 1 182 ? 2.74 29.828 9.422 1 86.5 182 PHE A O 1
ATOM 1445 N N . LYS A 1 183 ? 1.767 31.734 8.938 1 87.25 183 LYS A N 1
ATOM 1446 C CA . LYS A 1 183 ? 0.726 31.547 9.945 1 87.25 183 LYS A CA 1
ATOM 1447 C C . LYS A 1 183 ? -0.103 30.297 9.664 1 87.25 183 LYS A C 1
ATOM 1449 O O . LYS A 1 183 ? -0.52 29.594 10.586 1 87.25 183 LYS A O 1
ATOM 1454 N N . ARG A 1 184 ? -0.271 30.047 8.438 1 87.62 184 ARG A N 1
ATOM 1455 C CA . ARG A 1 184 ? -1.074 28.891 8.023 1 87.62 184 ARG A CA 1
ATOM 1456 C C . ARG A 1 184 ? -0.441 27.594 8.492 1 87.62 184 ARG A C 1
ATOM 1458 O O . ARG A 1 184 ? -1.145 26.672 8.914 1 87.62 184 ARG A O 1
ATOM 1465 N N . PHE A 1 185 ? 0.888 27.562 8.438 1 90.81 185 PHE A N 1
ATOM 1466 C CA . PHE A 1 185 ? 1.544 26.266 8.641 1 90.81 185 PHE A CA 1
ATOM 1467 C C . PHE A 1 185 ? 2.186 26.203 10.016 1 90.81 185 PHE A C 1
ATOM 1469 O O . PHE A 1 185 ? 2.633 25.141 10.445 1 90.81 185 PHE A O 1
ATOM 1476 N N . GLU A 1 186 ? 2.172 27.266 10.734 1 87.31 186 GLU A N 1
ATOM 1477 C CA . GLU A 1 186 ? 2.809 27.297 12.047 1 87.31 186 GLU A CA 1
ATOM 1478 C C . GLU A 1 186 ? 2.168 26.297 12.992 1 87.31 186 GLU A C 1
ATOM 1480 O O . GLU A 1 186 ? 2.855 25.672 13.812 1 87.31 186 GLU A O 1
ATOM 1485 N N . ARG A 1 187 ? 0.897 26.109 12.867 1 84.25 187 ARG A N 1
ATOM 1486 C CA . ARG A 1 187 ? 0.177 25.203 13.758 1 84.25 187 ARG A CA 1
ATOM 1487 C C . ARG A 1 187 ? 0.563 23.75 13.492 1 84.25 187 ARG A C 1
ATOM 1489 O O . ARG A 1 187 ? 0.304 22.875 14.32 1 84.25 187 ARG A O 1
ATOM 1496 N N . ASP A 1 188 ? 1.123 23.484 12.367 1 87 188 ASP A N 1
ATOM 1497 C CA . ASP A 1 188 ? 1.407 22.125 11.93 1 87 188 ASP A CA 1
ATOM 1498 C C . ASP A 1 188 ? 2.861 21.75 12.211 1 87 188 ASP A C 1
ATOM 1500 O O . ASP A 1 188 ? 3.326 20.688 11.789 1 87 188 ASP A O 1
ATOM 1504 N N . LEU A 1 189 ? 3.59 22.641 12.906 1 87.19 189 LEU A N 1
ATOM 1505 C CA . LEU A 1 189 ? 4.961 22.344 13.305 1 87.19 189 LEU A CA 1
ATOM 1506 C C . LEU A 1 189 ? 4.984 21.406 14.508 1 87.19 189 LEU A C 1
ATOM 1508 O O . LEU A 1 189 ? 4.055 21.406 15.32 1 87.19 189 LEU A O 1
ATOM 1512 N N . LYS A 1 190 ? 6.094 20.641 14.477 1 81.81 190 LYS A N 1
ATOM 1513 C CA . LYS A 1 190 ? 6.25 19.797 15.656 1 81.81 190 LYS A CA 1
ATOM 1514 C C . LYS A 1 190 ? 6.539 20.641 16.891 1 81.81 190 LYS A C 1
ATOM 1516 O O . LYS A 1 190 ? 7.41 21.5 16.875 1 81.81 190 LYS A O 1
ATOM 1521 N N . VAL A 1 191 ? 5.57 20.594 17.781 1 66.81 191 VAL A N 1
ATOM 1522 C CA . VAL A 1 191 ? 5.805 21.328 19.016 1 66.81 191 VAL A CA 1
ATOM 1523 C C . VAL A 1 191 ? 6.816 20.594 19.875 1 66.81 191 VAL A C 1
ATOM 1525 O O . VAL A 1 191 ? 6.609 19.438 20.234 1 66.81 191 VAL A O 1
ATOM 1528 N N . VAL A 1 192 ? 8.234 21 19.641 1 51.94 192 VAL A N 1
ATOM 1529 C CA . VAL A 1 192 ? 9.281 20.438 20.484 1 51.94 192 VAL A CA 1
ATOM 1530 C C . VAL A 1 192 ? 9.125 20.953 21.922 1 51.94 192 VAL A C 1
ATOM 1532 O O . VAL A 1 192 ? 8.703 22.078 22.141 1 51.94 192 VAL A O 1
ATOM 1535 N N . MET B 1 1 ? -21.328 3.387 4.492 1 36.72 1 MET B N 1
ATOM 1536 C CA . MET B 1 1 ? -20.422 2.262 4.723 1 36.72 1 MET B CA 1
ATOM 1537 C C . MET B 1 1 ? -19.625 1.945 3.467 1 36.72 1 MET B C 1
ATOM 1539 O O . MET B 1 1 ? -20.188 1.661 2.412 1 36.72 1 MET B O 1
ATOM 1543 N N . SER B 1 2 ? -18.562 2.609 3.244 1 52.06 2 SER B N 1
ATOM 1544 C CA . SER B 1 2 ? -18.047 2.648 1.88 1 52.06 2 SER B CA 1
ATOM 1545 C C . SER B 1 2 ? -17.844 1.241 1.328 1 52.06 2 SER B C 1
ATOM 1547 O O . SER B 1 2 ? -17.125 0.434 1.926 1 52.06 2 SER B O 1
ATOM 1549 N N . ALA B 1 3 ? -18.828 0.671 0.682 1 71.69 3 ALA B N 1
ATOM 1550 C CA . ALA B 1 3 ? -18.922 -0.62 0.005 1 71.69 3 ALA B CA 1
ATOM 1551 C C . ALA B 1 3 ? -17.766 -0.812 -0.969 1 71.69 3 ALA B C 1
ATOM 1553 O O . ALA B 1 3 ? -17.156 0.162 -1.425 1 71.69 3 ALA B O 1
ATOM 1554 N N . VAL B 1 4 ? -17.344 -2.074 -1.023 1 89.69 4 VAL B N 1
ATOM 1555 C CA . VAL B 1 4 ? -16.359 -2.445 -2.033 1 89.69 4 VAL B CA 1
ATOM 1556 C C . VAL B 1 4 ? -16.781 -1.89 -3.393 1 89.69 4 VAL B C 1
ATOM 1558 O O . VAL B 1 4 ? -17.891 -2.129 -3.852 1 89.69 4 VAL B O 1
ATOM 1561 N N . ALA B 1 5 ? -15.938 -1.062 -3.947 1 96.38 5 ALA B N 1
ATOM 1562 C CA . ALA B 1 5 ? -16.234 -0.51 -5.27 1 96.38 5 ALA B CA 1
ATOM 1563 C C . ALA B 1 5 ? -16.281 -1.611 -6.324 1 96.38 5 ALA B C 1
ATOM 1565 O O . ALA B 1 5 ? -15.469 -2.541 -6.301 1 96.38 5 ALA B O 1
ATOM 1566 N N . PRO B 1 6 ? -17.219 -1.504 -7.277 1 97.75 6 PRO B N 1
ATOM 1567 C CA . PRO B 1 6 ? -17.312 -2.514 -8.336 1 97.75 6 PRO B CA 1
ATOM 1568 C C . PRO B 1 6 ? -16.078 -2.537 -9.234 1 97.75 6 PRO B C 1
ATOM 1570 O O . PRO B 1 6 ? -15.445 -1.499 -9.461 1 97.75 6 PRO B O 1
ATOM 1573 N N . SER B 1 7 ? -15.781 -3.717 -9.797 1 98.31 7 SER B N 1
ATOM 1574 C CA . SER B 1 7 ? -14.641 -3.9 -10.695 1 98.31 7 SER B CA 1
ATOM 1575 C C . SER B 1 7 ? -14.719 -2.949 -11.883 1 98.31 7 SER B C 1
ATOM 1577 O O . SER B 1 7 ? -13.711 -2.359 -12.281 1 98.31 7 SER B O 1
ATOM 1579 N N . SER B 1 8 ? -15.914 -2.84 -12.422 1 98.25 8 SER B N 1
ATOM 1580 C CA . SER B 1 8 ? -16.078 -1.998 -13.602 1 98.25 8 SER B CA 1
ATOM 1581 C C . SER B 1 8 ? -15.688 -0.552 -13.305 1 98.25 8 SER B C 1
ATOM 1583 O O . SER B 1 8 ? -15.039 0.101 -14.117 1 98.25 8 SER B O 1
ATOM 1585 N N . GLN B 1 9 ? -16.094 -0.075 -12.172 1 97.81 9 GLN B N 1
ATOM 1586 C CA . GLN B 1 9 ? -15.742 1.277 -11.75 1 97.81 9 GLN B CA 1
ATOM 1587 C C . GLN B 1 9 ? -14.242 1.416 -11.547 1 97.81 9 GLN B C 1
ATOM 1589 O O . GLN B 1 9 ? -13.633 2.389 -12 1 97.81 9 GLN B O 1
ATOM 1594 N N . LEU B 1 10 ? -13.625 0.494 -10.844 1 98.31 10 LEU B N 1
ATOM 1595 C CA . LEU B 1 10 ? -12.195 0.526 -10.562 1 98.31 10 LEU B CA 1
ATOM 1596 C C . LEU B 1 10 ? -11.391 0.516 -11.852 1 98.31 10 LEU B C 1
ATOM 1598 O O . LEU B 1 10 ? -10.453 1.305 -12.016 1 98.31 10 LEU B O 1
ATOM 1602 N N . ILE B 1 11 ? -11.742 -0.397 -12.758 1 98.62 11 ILE B N 1
ATOM 1603 C CA . ILE B 1 11 ? -11.023 -0.537 -14.023 1 98.62 11 ILE B CA 1
ATOM 1604 C C . ILE B 1 11 ? -11.07 0.782 -14.789 1 98.62 11 ILE B C 1
ATOM 1606 O O . ILE B 1 11 ? -10.047 1.25 -15.297 1 98.62 11 ILE B O 1
ATOM 1610 N N . SER B 1 12 ? -12.227 1.327 -14.852 1 98.25 12 SER B N 1
ATOM 1611 C CA . SER B 1 12 ? -12.414 2.572 -15.586 1 98.25 12 SER B CA 1
ATOM 1612 C C . SER B 1 12 ? -11.711 3.736 -14.891 1 98.25 12 SER B C 1
ATOM 1614 O O . SER B 1 12 ? -10.898 4.43 -15.5 1 98.25 12 SER B O 1
ATOM 1616 N N . GLU B 1 13 ? -11.922 3.986 -13.641 1 97.88 13 GLU B N 1
ATOM 1617 C CA . GLU B 1 13 ? -11.469 5.172 -12.922 1 97.88 13 GLU B CA 1
ATOM 1618 C C . GLU B 1 13 ? -9.961 5.133 -12.695 1 97.88 13 GLU B C 1
ATOM 1620 O O . GLU B 1 13 ? -9.305 6.176 -12.633 1 97.88 13 GLU B O 1
ATOM 1625 N N . LEU B 1 14 ? -9.398 3.932 -12.547 1 98.25 14 LEU B N 1
ATOM 1626 C CA . LEU B 1 14 ? -7.973 3.814 -12.289 1 98.25 14 LEU B CA 1
ATOM 1627 C C . LEU B 1 14 ? -7.203 3.559 -13.578 1 98.25 14 LEU B C 1
ATOM 1629 O O . LEU B 1 14 ? -5.973 3.486 -13.57 1 98.25 14 LEU B O 1
ATOM 1633 N N . GLY B 1 15 ? -7.906 3.422 -14.68 1 98.25 15 GLY B N 1
ATOM 1634 C CA . GLY B 1 15 ? -7.266 3.182 -15.961 1 98.25 15 GLY B CA 1
ATOM 1635 C C . GLY B 1 15 ? -6.531 1.854 -16.016 1 98.25 15 GLY B C 1
ATOM 1636 O O . GLY B 1 15 ? -5.41 1.782 -16.531 1 98.25 15 GLY B O 1
ATOM 1637 N N . LEU B 1 16 ? -7.129 0.834 -15.5 1 98.69 16 LEU B N 1
ATOM 1638 C CA . LEU B 1 16 ? -6.465 -0.462 -15.43 1 98.69 16 LEU B CA 1
ATOM 1639 C C . LEU B 1 16 ? -6.551 -1.189 -16.766 1 98.69 16 LEU B C 1
ATOM 1641 O O . LEU B 1 16 ? -7.551 -1.064 -17.484 1 98.69 16 LEU B O 1
ATOM 1645 N N . GLU B 1 17 ? -5.559 -1.954 -17.047 1 98.62 17 GLU B N 1
ATOM 1646 C CA . GLU B 1 17 ? -5.523 -2.816 -18.219 1 98.62 17 GLU B CA 1
ATOM 1647 C C . GLU B 1 17 ? -5.312 -4.277 -17.828 1 98.62 17 GLU B C 1
ATOM 1649 O O . GLU B 1 17 ? -4.832 -4.566 -16.734 1 98.62 17 GLU B O 1
ATOM 1654 N N . ALA B 1 18 ? -5.676 -5.168 -18.703 1 97.5 18 ALA B N 1
ATOM 1655 C CA . ALA B 1 18 ? -5.492 -6.59 -18.422 1 97.5 18 ALA B CA 1
ATOM 1656 C C . ALA B 1 18 ? -4.023 -6.914 -18.172 1 97.5 18 ALA B C 1
ATOM 1658 O O . ALA B 1 18 ? -3.141 -6.422 -18.875 1 97.5 18 ALA B O 1
ATOM 1659 N N . HIS B 1 19 ? -3.805 -7.613 -17.125 1 95 19 HIS B N 1
ATOM 1660 C CA . HIS B 1 19 ? -2.449 -8.016 -16.766 1 95 19 HIS B CA 1
ATOM 1661 C C . HIS B 1 19 ? -2.098 -9.367 -17.391 1 95 19 HIS B C 1
ATOM 1663 O O . HIS B 1 19 ? -2.93 -10.273 -17.406 1 95 19 HIS B O 1
ATOM 1669 N N . PRO B 1 20 ? -0.883 -9.617 -17.75 1 86.44 20 PRO B N 1
ATOM 1670 C CA . PRO B 1 20 ? -0.465 -10.891 -18.344 1 86.44 20 PRO B CA 1
ATOM 1671 C C . PRO B 1 20 ? -0.63 -12.07 -17.391 1 86.44 20 PRO B C 1
ATOM 1673 O O . PRO B 1 20 ? -0.833 -13.203 -17.828 1 86.44 20 PRO B O 1
ATOM 1676 N N . GLU B 1 21 ? -0.596 -11.828 -16.125 1 85.56 21 GLU B N 1
ATOM 1677 C CA . GLU B 1 21 ? -0.662 -12.891 -15.125 1 85.56 21 GLU B CA 1
ATOM 1678 C C . GLU B 1 21 ? -2.086 -13.07 -14.602 1 85.56 21 GLU B C 1
ATOM 1680 O O . GLU B 1 21 ? -2.305 -13.75 -13.602 1 85.56 21 GLU B O 1
ATOM 1685 N N . GLY B 1 22 ? -3.018 -12.453 -15.234 1 91.31 22 GLY B N 1
ATOM 1686 C CA . GLY B 1 22 ? -4.363 -12.43 -14.688 1 91.31 22 GLY B CA 1
ATOM 1687 C C . GLY B 1 22 ? -4.711 -11.117 -14.016 1 91.31 22 GLY B C 1
ATOM 1688 O O . GLY B 1 22 ? -3.822 -10.352 -13.633 1 91.31 22 GLY B O 1
ATOM 1689 N N . GLY B 1 23 ? -5.922 -10.859 -13.93 1 97.88 23 GLY B N 1
ATOM 1690 C CA . GLY B 1 23 ? -6.367 -9.609 -13.344 1 97.88 23 GLY B CA 1
ATOM 1691 C C . GLY B 1 23 ? -6.109 -8.406 -14.234 1 97.88 23 GLY B C 1
ATOM 1692 O O . GLY B 1 23 ? -6.02 -8.547 -15.461 1 97.88 23 GLY B O 1
ATOM 1693 N N . TYR B 1 24 ? -6.152 -7.254 -13.617 1 98.81 24 TYR B N 1
ATOM 1694 C CA . TYR B 1 24 ? -5.883 -5.973 -14.258 1 98.81 24 TYR B CA 1
ATOM 1695 C C . TYR B 1 24 ? -4.801 -5.203 -13.5 1 98.81 24 TYR B C 1
ATOM 1697 O O . TYR B 1 24 ? -4.555 -5.469 -12.32 1 98.81 24 TYR B O 1
ATOM 1705 N N . TYR B 1 25 ? -4.156 -4.332 -14.203 1 98.75 25 TYR B N 1
ATOM 1706 C CA . TYR B 1 25 ? -3.105 -3.594 -13.516 1 98.75 25 TYR B CA 1
ATOM 1707 C C . TYR B 1 25 ? -2.857 -2.248 -14.188 1 98.75 25 TYR B C 1
ATOM 1709 O O . TYR B 1 25 ? -3.418 -1.962 -15.242 1 98.75 25 TYR B O 1
ATOM 1717 N N . LYS B 1 26 ? -2.135 -1.424 -13.531 1 98.75 26 LYS B N 1
ATOM 1718 C CA . LYS B 1 26 ? -1.602 -0.162 -14.039 1 98.75 26 LYS B CA 1
ATOM 1719 C C . LYS B 1 26 ? -0.285 0.191 -13.352 1 98.75 26 LYS B C 1
ATOM 1721 O O . LYS B 1 26 ? -0.189 0.153 -12.125 1 98.75 26 LYS B O 1
ATOM 1726 N N . LEU B 1 27 ? 0.729 0.45 -14.172 1 98.69 27 LEU B N 1
ATOM 1727 C CA . LEU B 1 27 ? 1.949 1.016 -13.609 1 98.69 27 LEU B CA 1
ATOM 1728 C C . LEU B 1 27 ? 1.678 2.381 -12.984 1 98.69 27 LEU B C 1
ATOM 1730 O O . LEU B 1 27 ? 1.163 3.281 -13.648 1 98.69 27 LEU B O 1
ATOM 1734 N N . THR B 1 28 ? 1.97 2.531 -11.688 1 98.69 28 THR B N 1
ATOM 1735 C CA . THR B 1 28 ? 1.668 3.789 -11.008 1 98.69 28 THR B CA 1
ATOM 1736 C C . THR B 1 28 ? 2.943 4.582 -10.75 1 98.69 28 THR B C 1
ATOM 1738 O O . THR B 1 28 ? 2.896 5.801 -10.57 1 98.69 28 THR B O 1
ATOM 1741 N N . ASP B 1 29 ? 4.062 3.842 -10.648 1 98.75 29 ASP B N 1
ATOM 1742 C CA . ASP B 1 29 ? 5.328 4.539 -10.445 1 98.75 29 ASP B CA 1
ATOM 1743 C C . ASP B 1 29 ? 6.504 3.689 -10.93 1 98.75 29 ASP B C 1
ATOM 1745 O O . ASP B 1 29 ? 6.504 2.467 -10.766 1 98.75 29 ASP B O 1
ATOM 1749 N N . LEU B 1 30 ? 7.453 4.32 -11.531 1 98.75 30 LEU B N 1
ATOM 1750 C CA . LEU B 1 30 ? 8.781 3.832 -11.883 1 98.75 30 LEU B CA 1
ATOM 1751 C C . LEU B 1 30 ? 9.859 4.82 -11.445 1 98.75 30 LEU B C 1
ATOM 1753 O O . LEU B 1 30 ? 10.016 5.879 -12.055 1 98.75 30 LEU B O 1
ATOM 1757 N N . GLN B 1 31 ? 10.578 4.457 -10.375 1 98.69 31 GLN B N 1
ATOM 1758 C CA . GLN B 1 31 ? 11.594 5.379 -9.883 1 98.69 31 GLN B CA 1
ATOM 1759 C C . GLN B 1 31 ? 12.742 5.512 -10.891 1 98.69 31 GLN B C 1
ATOM 1761 O O . GLN B 1 31 ? 13.25 4.508 -11.391 1 98.69 31 GLN B O 1
ATOM 1766 N N . GLU B 1 32 ? 13.203 6.703 -11.141 1 97.75 32 GLU B N 1
ATOM 1767 C CA . GLU B 1 32 ? 14.266 6.969 -12.102 1 97.75 32 GLU B CA 1
ATOM 1768 C C . GLU B 1 32 ? 15.625 6.582 -11.539 1 97.75 32 GLU B C 1
ATOM 1770 O O . GLU B 1 32 ? 16.516 6.152 -12.281 1 97.75 32 GLU B O 1
ATOM 1775 N N . ASN B 1 33 ? 15.82 6.793 -10.258 1 98.06 33 ASN B N 1
ATOM 1776 C CA . ASN B 1 33 ? 17.094 6.422 -9.633 1 98.06 33 ASN B CA 1
ATOM 1777 C C . ASN B 1 33 ? 17.344 4.922 -9.734 1 98.06 33 ASN B C 1
ATOM 1779 O O . ASN B 1 33 ? 16.453 4.113 -9.492 1 98.06 33 ASN B O 1
ATOM 1783 N N . GLN B 1 34 ? 18.531 4.645 -10.164 1 98.06 34 GLN B N 1
ATOM 1784 C CA . GLN B 1 34 ? 18.969 3.258 -10.234 1 98.06 34 GLN B CA 1
ATOM 1785 C C . GLN B 1 34 ? 19.781 2.877 -8.992 1 98.06 34 GLN B C 1
ATOM 1787 O O . GLN B 1 34 ? 20.562 3.684 -8.484 1 98.06 34 GLN B O 1
ATOM 1792 N N . ILE B 1 35 ? 19.594 1.67 -8.547 1 98.38 35 ILE B N 1
ATOM 1793 C CA . ILE B 1 35 ? 20.391 1.164 -7.434 1 98.38 35 ILE B CA 1
ATOM 1794 C C . ILE B 1 35 ? 20.969 -0.207 -7.789 1 98.38 35 ILE B C 1
ATOM 1796 O O . ILE B 1 35 ? 20.406 -0.915 -8.633 1 98.38 35 ILE B O 1
ATOM 1800 N N . ALA B 1 36 ? 22.078 -0.524 -7.172 1 98.44 36 ALA B N 1
ATOM 1801 C CA . ALA B 1 36 ? 22.625 -1.877 -7.297 1 98.44 36 ALA B CA 1
ATOM 1802 C C . ALA B 1 36 ? 21.734 -2.885 -6.559 1 98.44 36 ALA B C 1
ATOM 1804 O O . ALA B 1 36 ? 21.578 -2.795 -5.34 1 98.44 36 ALA B O 1
ATOM 1805 N N . SER B 1 37 ? 21.25 -3.852 -7.273 1 98.56 37 SER B N 1
ATOM 1806 C CA . SER B 1 37 ? 20.359 -4.816 -6.656 1 98.56 37 SER B CA 1
ATOM 1807 C C . SER B 1 37 ? 21.125 -5.883 -5.887 1 98.56 37 SER B C 1
ATOM 1809 O O . SER B 1 37 ? 21.938 -6.605 -6.469 1 98.56 37 SER B O 1
ATOM 1811 N N . PRO B 1 38 ? 20.812 -6.016 -4.609 1 98.38 38 PRO B N 1
ATOM 1812 C CA . PRO B 1 38 ? 21.469 -7.094 -3.867 1 98.38 38 PRO B CA 1
ATOM 1813 C C . PRO B 1 38 ? 21.016 -8.484 -4.305 1 98.38 38 PRO B C 1
ATOM 1815 O O . PRO B 1 38 ? 21.625 -9.484 -3.914 1 98.38 38 PRO B O 1
ATOM 1818 N N . PHE B 1 39 ? 20.016 -8.555 -5.172 1 98.38 39 PHE B N 1
ATOM 1819 C CA . PHE B 1 39 ? 19.438 -9.836 -5.551 1 98.38 39 PHE B CA 1
ATOM 1820 C C . PHE B 1 39 ? 19.828 -10.211 -6.973 1 98.38 39 PHE B C 1
ATOM 1822 O O . PHE B 1 39 ? 19.484 -11.297 -7.449 1 98.38 39 PHE B O 1
ATOM 1829 N N . ALA B 1 40 ? 20.5 -9.289 -7.668 1 98.12 40 ALA B N 1
ATOM 1830 C CA . ALA B 1 40 ? 20.812 -9.508 -9.078 1 98.12 40 ALA B CA 1
ATOM 1831 C C . ALA B 1 40 ? 22.281 -9.18 -9.375 1 98.12 40 ALA B C 1
ATOM 1833 O O . ALA B 1 40 ? 22.578 -8.484 -10.352 1 98.12 40 ALA B O 1
ATOM 1834 N N . ASP B 1 41 ? 23.172 -9.602 -8.484 1 97.75 41 ASP B N 1
ATOM 1835 C CA . ASP B 1 41 ? 24.609 -9.422 -8.656 1 97.75 41 ASP B CA 1
ATOM 1836 C C . ASP B 1 41 ? 24.969 -7.949 -8.836 1 97.75 41 ASP B C 1
ATOM 1838 O O . ASP B 1 41 ? 25.75 -7.602 -9.719 1 97.75 41 ASP B O 1
ATOM 1842 N N . ASP B 1 42 ? 24.266 -7.141 -8.18 1 97.81 42 ASP B N 1
ATOM 1843 C CA . ASP B 1 42 ? 24.5 -5.699 -8.094 1 97.81 42 ASP B CA 1
ATOM 1844 C C . ASP B 1 42 ? 24.203 -5.023 -9.438 1 97.81 42 ASP B C 1
ATOM 1846 O O . ASP B 1 42 ? 24.672 -3.906 -9.688 1 97.81 42 ASP B O 1
ATOM 1850 N N . LYS B 1 43 ? 23.562 -5.699 -10.328 1 98.5 43 LYS B N 1
ATOM 1851 C CA . LYS B 1 43 ? 23.109 -5.035 -11.547 1 98.5 43 LYS B CA 1
ATOM 1852 C C . LYS B 1 43 ? 22.172 -3.885 -11.227 1 98.5 43 LYS B C 1
ATOM 1854 O O . LYS B 1 43 ? 21.375 -3.963 -10.281 1 98.5 43 LYS B O 1
ATOM 1859 N N . PRO B 1 44 ? 22.25 -2.863 -12.008 1 98.56 44 PRO B N 1
ATOM 1860 C CA . PRO B 1 44 ? 21.359 -1.727 -11.75 1 98.56 44 PRO B CA 1
ATOM 1861 C C . PRO B 1 44 ? 19.891 -2.059 -12.008 1 98.56 44 PRO B C 1
ATOM 1863 O O . PRO B 1 44 ? 19.562 -2.717 -12.992 1 98.56 44 PRO B O 1
ATOM 1866 N N . ARG B 1 45 ? 19.047 -1.717 -11.117 1 98.81 45 ARG B N 1
ATOM 1867 C CA . ARG B 1 45 ? 17.594 -1.748 -11.227 1 98.81 45 ARG B CA 1
ATOM 1868 C C . ARG B 1 45 ? 16.984 -0.422 -10.781 1 98.81 45 ARG B C 1
ATOM 1870 O O . ARG B 1 45 ? 17.594 0.321 -10.008 1 98.81 45 ARG B O 1
ATOM 1877 N N . PRO B 1 46 ? 15.75 -0.093 -11.281 1 98.81 46 PRO B N 1
ATOM 1878 C CA . PRO B 1 46 ? 15.062 1.02 -10.617 1 98.81 46 PRO B CA 1
ATOM 1879 C C . PRO B 1 46 ? 15 0.855 -9.102 1 98.81 46 PRO B C 1
ATOM 1881 O O . PRO B 1 46 ? 14.883 -0.267 -8.609 1 98.81 46 PRO B O 1
ATOM 1884 N N . MET B 1 47 ? 15.102 1.921 -8.375 1 98.75 47 MET B N 1
ATOM 1885 C CA . MET B 1 47 ? 15.078 1.872 -6.914 1 98.75 47 MET B CA 1
ATOM 1886 C C . MET B 1 47 ? 13.789 1.217 -6.418 1 98.75 47 MET B C 1
ATOM 1888 O O . MET B 1 47 ? 13.82 0.42 -5.477 1 98.75 47 MET B O 1
ATOM 1892 N N . SER B 1 48 ? 12.68 1.541 -7.109 1 98.94 48 SER B N 1
ATOM 1893 C CA . SER B 1 48 ? 11.391 0.922 -6.805 1 98.94 48 SER B CA 1
ATOM 1894 C C . SER B 1 48 ? 10.398 1.136 -7.941 1 98.94 48 SER B C 1
ATOM 1896 O O . SER B 1 48 ? 10.594 2.008 -8.789 1 98.94 48 SER B O 1
ATOM 1898 N N . THR B 1 49 ? 9.375 0.367 -8.023 1 98.94 49 THR B N 1
ATOM 1899 C CA . THR B 1 49 ? 8.203 0.521 -8.883 1 98.94 49 THR B CA 1
ATOM 1900 C C . THR B 1 49 ? 6.922 0.194 -8.125 1 98.94 49 THR B C 1
ATOM 1902 O O . THR B 1 49 ? 6.961 -0.479 -7.094 1 98.94 49 THR B O 1
ATOM 1905 N N . SER B 1 50 ? 5.852 0.676 -8.586 1 98.88 50 SER B N 1
ATOM 1906 C CA . SER B 1 50 ? 4.57 0.271 -8.023 1 98.88 50 SER B CA 1
ATOM 1907 C C . SER B 1 50 ? 3.512 0.109 -9.109 1 98.88 50 SER B C 1
ATOM 1909 O O . SER B 1 50 ? 3.594 0.745 -10.164 1 98.88 50 SER B O 1
ATOM 1911 N N . ILE B 1 51 ? 2.541 -0.731 -8.883 1 98.81 51 ILE B N 1
ATOM 1912 C CA . ILE B 1 51 ? 1.374 -0.914 -9.742 1 98.81 51 ILE B CA 1
ATOM 1913 C C . ILE B 1 51 ? 0.114 -1.004 -8.883 1 98.81 51 ILE B C 1
ATOM 1915 O O . ILE B 1 51 ? 0.18 -1.37 -7.707 1 98.81 51 ILE B O 1
ATOM 1919 N N . PHE B 1 52 ? -0.987 -0.652 -9.469 1 98.88 52 PHE B N 1
ATOM 1920 C CA . PHE B 1 52 ? -2.258 -1.226 -9.039 1 98.88 52 PHE B CA 1
ATOM 1921 C C . PHE B 1 52 ? -2.432 -2.633 -9.594 1 98.88 52 PHE B C 1
ATOM 1923 O O . PHE B 1 52 ? -2.039 -2.908 -10.734 1 98.88 52 PHE B O 1
ATOM 1930 N N . TYR B 1 53 ? -2.971 -3.471 -8.883 1 98.88 53 TYR B N 1
ATOM 1931 C CA . TYR B 1 53 ? -3.348 -4.809 -9.328 1 98.88 53 TYR B CA 1
ATOM 1932 C C . TYR B 1 53 ? -4.73 -5.184 -8.812 1 98.88 53 TYR B C 1
ATOM 1934 O O . TYR B 1 53 ? -5.035 -4.996 -7.633 1 98.88 53 TYR B O 1
ATOM 1942 N N . LEU B 1 54 ? -5.586 -5.656 -9.727 1 98.88 54 LEU B N 1
ATOM 1943 C CA . LEU B 1 54 ? -6.977 -5.98 -9.43 1 98.88 54 LEU B CA 1
ATOM 1944 C C . LEU B 1 54 ? -7.316 -7.391 -9.898 1 98.88 54 LEU B C 1
ATOM 1946 O O . LEU B 1 54 ? -7.199 -7.703 -11.086 1 98.88 54 LEU B O 1
ATOM 1950 N N . LEU B 1 55 ? -7.676 -8.227 -8.953 1 98.81 55 LEU B N 1
ATOM 1951 C CA . LEU B 1 55 ? -8.398 -9.438 -9.32 1 98.81 55 LEU B CA 1
ATOM 1952 C C . LEU B 1 55 ? -9.906 -9.18 -9.367 1 98.81 55 LEU B C 1
ATOM 1954 O O . LEU B 1 55 ? -10.453 -8.516 -8.484 1 98.81 55 LEU B O 1
ATOM 1958 N N . SER B 1 56 ? -10.531 -9.625 -10.375 1 98.62 56 SER B N 1
ATOM 1959 C CA . SER B 1 56 ? -11.969 -9.469 -10.555 1 98.62 56 SER B CA 1
ATOM 1960 C C . SER B 1 56 ? -12.633 -10.812 -10.844 1 98.62 56 SER B C 1
ATOM 1962 O O . SER B 1 56 ? -11.953 -11.805 -11.102 1 98.62 56 SER B O 1
ATOM 1964 N N . HIS B 1 57 ? -13.969 -10.805 -10.727 1 98 57 HIS B N 1
ATOM 1965 C CA . HIS B 1 57 ? -14.742 -12.023 -10.961 1 98 57 HIS B CA 1
ATOM 1966 C C . HIS B 1 57 ? -14.414 -12.633 -12.32 1 98 57 HIS B C 1
ATOM 1968 O O . HIS B 1 57 ? -14.297 -13.859 -12.445 1 98 57 HIS B O 1
ATOM 1974 N N . ASP B 1 58 ? -14.234 -11.859 -13.32 1 96.88 58 ASP B N 1
ATOM 1975 C CA . ASP B 1 58 ? -13.977 -12.352 -14.672 1 96.88 58 ASP B CA 1
ATOM 1976 C C . ASP B 1 58 ? -12.516 -12.75 -14.844 1 96.88 58 ASP B C 1
ATOM 1978 O O . ASP B 1 58 ? -12.18 -13.508 -15.758 1 96.88 58 ASP B O 1
ATOM 1982 N N . ARG B 1 59 ? -11.609 -12.219 -14.117 1 97.75 59 ARG B N 1
ATOM 1983 C CA . ARG B 1 59 ? -10.188 -12.562 -14.078 1 97.75 59 ARG B CA 1
ATOM 1984 C C . ARG B 1 59 ? -9.734 -12.844 -12.648 1 97.75 59 ARG B C 1
ATOM 1986 O O . ARG B 1 59 ? -8.953 -12.078 -12.078 1 97.75 59 ARG B O 1
ATOM 1993 N N . PRO B 1 60 ? -10.219 -13.961 -12.094 1 97.81 60 PRO B N 1
ATOM 1994 C CA . PRO B 1 60 ? -10.211 -14.188 -10.648 1 97.81 60 PRO B CA 1
ATOM 1995 C C . PRO B 1 60 ? -8.898 -14.797 -10.156 1 97.81 60 PRO B C 1
ATOM 1997 O O . PRO B 1 60 ? -8.719 -15 -8.953 1 97.81 60 PRO B O 1
ATOM 2000 N N . ARG B 1 61 ? -7.961 -15.133 -11.023 1 96.38 61 ARG B N 1
ATOM 2001 C CA . ARG B 1 61 ? -6.762 -15.844 -10.602 1 96.38 61 ARG B CA 1
ATOM 2002 C C . ARG B 1 61 ? -5.543 -15.391 -11.398 1 96.38 61 ARG B C 1
ATOM 2004 O O . ARG B 1 61 ? -5.637 -15.156 -12.609 1 96.38 61 ARG B O 1
ATOM 2011 N N . GLY B 1 62 ? -4.422 -15.281 -10.688 1 95.62 62 GLY B N 1
ATOM 2012 C CA . GLY B 1 62 ? -3.135 -15.117 -11.344 1 95.62 62 GLY B CA 1
ATOM 2013 C C . GLY B 1 62 ? -2.457 -16.438 -11.672 1 95.62 62 GLY B C 1
ATOM 2014 O O . GLY B 1 62 ? -3.117 -17.469 -11.766 1 95.62 62 GLY B O 1
ATOM 2015 N N . VAL B 1 63 ? -1.146 -16.359 -12.023 1 96.5 63 VAL B N 1
ATOM 2016 C CA . VAL B 1 63 ? -0.337 -17.547 -12.273 1 96.5 63 VAL B CA 1
ATOM 2017 C C . VAL B 1 63 ? 0.914 -17.516 -11.398 1 96.5 63 VAL B C 1
ATOM 2019 O O . VAL B 1 63 ? 1.313 -16.453 -10.914 1 96.5 63 VAL B O 1
ATOM 2022 N N . ILE B 1 64 ? 1.439 -18.688 -11.203 1 97.19 64 ILE B N 1
ATOM 2023 C CA . ILE B 1 64 ? 2.596 -18.781 -10.32 1 97.19 64 ILE B CA 1
ATOM 2024 C C . ILE B 1 64 ? 3.797 -18.094 -10.961 1 97.19 64 ILE B C 1
ATOM 2026 O O . ILE B 1 64 ? 4.188 -18.438 -12.086 1 97.19 64 ILE B O 1
ATOM 2030 N N . HIS B 1 65 ? 4.395 -17.188 -10.273 1 97.81 65 HIS B N 1
ATOM 2031 C CA . HIS B 1 65 ? 5.566 -16.438 -10.727 1 97.81 65 HIS B CA 1
ATOM 2032 C C . HIS B 1 65 ? 6.453 -16.047 -9.547 1 97.81 65 HIS B C 1
ATOM 2034 O O . HIS B 1 65 ? 6.059 -16.188 -8.391 1 97.81 65 HIS B O 1
ATOM 2040 N N . MET B 1 66 ? 7.621 -15.656 -9.859 1 97.62 66 MET B N 1
ATOM 2041 C CA . MET B 1 66 ? 8.617 -15.281 -8.867 1 97.62 66 MET B CA 1
ATOM 2042 C C . MET B 1 66 ? 9.344 -14 -9.281 1 97.62 66 MET B C 1
ATOM 2044 O O . MET B 1 66 ? 9.625 -13.797 -10.469 1 97.62 66 MET B O 1
ATOM 2048 N N . ASN B 1 67 ? 9.578 -13.102 -8.336 1 98.12 67 ASN B N 1
ATOM 2049 C CA . ASN B 1 67 ? 10.477 -11.969 -8.492 1 98.12 67 ASN B CA 1
ATOM 2050 C C . ASN B 1 67 ? 11.703 -12.094 -7.59 1 98.12 67 ASN B C 1
ATOM 2052 O O . ASN B 1 67 ? 11.594 -12.562 -6.453 1 98.12 67 ASN B O 1
ATOM 2056 N N . LYS B 1 68 ? 12.867 -11.641 -8.102 1 98.31 68 LYS B N 1
ATOM 2057 C CA . LYS B 1 68 ? 14.031 -11.547 -7.223 1 98.31 68 LYS B CA 1
ATOM 2058 C C . LYS B 1 68 ? 13.859 -10.43 -6.195 1 98.31 68 LYS B C 1
ATOM 2060 O O . LYS B 1 68 ? 14.305 -10.555 -5.055 1 98.31 68 LYS B O 1
ATOM 2065 N N . SER B 1 69 ? 13.188 -9.383 -6.574 1 98.62 69 SER B N 1
ATOM 2066 C CA . SER B 1 69 ? 12.945 -8.242 -5.691 1 98.62 69 SER B CA 1
ATOM 2067 C C . SER B 1 69 ? 11.906 -8.586 -4.625 1 98.62 69 SER B C 1
ATOM 2069 O O . SER B 1 69 ? 11.164 -9.562 -4.762 1 98.62 69 SER B O 1
ATOM 2071 N N . VAL B 1 70 ? 11.953 -7.836 -3.523 1 98.62 70 VAL B N 1
ATOM 2072 C CA . VAL B 1 70 ? 10.898 -7.922 -2.521 1 98.62 70 VAL B CA 1
ATOM 2073 C C . VAL B 1 70 ? 9.656 -7.176 -3.012 1 98.62 70 VAL B C 1
ATOM 2075 O O . VAL B 1 70 ? 9.773 -6.168 -3.713 1 98.62 70 VAL B O 1
ATOM 2078 N N . THR B 1 71 ? 8.523 -7.715 -2.699 1 98.88 71 THR B N 1
ATOM 2079 C CA . THR B 1 71 ? 7.281 -7.07 -3.111 1 98.88 71 THR B CA 1
ATOM 2080 C C . THR B 1 71 ? 6.371 -6.832 -1.909 1 98.88 71 THR B C 1
ATOM 2082 O O . THR B 1 71 ? 6.051 -7.766 -1.171 1 98.88 71 THR B O 1
ATOM 2085 N N . TYR B 1 72 ? 6.02 -5.609 -1.616 1 98.94 72 TYR B N 1
ATOM 2086 C CA . TYR B 1 72 ? 4.961 -5.258 -0.675 1 98.94 72 TYR B CA 1
ATOM 2087 C C . TYR B 1 72 ? 3.594 -5.312 -1.346 1 98.94 72 TYR B C 1
ATOM 2089 O O . TYR B 1 72 ? 3.324 -4.551 -2.279 1 98.94 72 TYR B O 1
ATOM 2097 N N . HIS B 1 73 ? 2.717 -6.23 -0.998 1 98.94 73 HIS B N 1
ATOM 2098 C CA . HIS B 1 73 ? 1.317 -6.254 -1.406 1 98.94 73 HIS B CA 1
ATOM 2099 C C . HIS B 1 73 ? 0.434 -5.547 -0.383 1 98.94 73 HIS B C 1
ATOM 2101 O O . HIS B 1 73 ? 0.307 -6.004 0.755 1 98.94 73 HIS B O 1
ATOM 2107 N N . VAL B 1 74 ? -0.185 -4.465 -0.756 1 98.94 74 VAL B N 1
ATOM 2108 C CA . VAL B 1 74 ? -0.917 -3.631 0.192 1 98.94 74 VAL B CA 1
ATOM 2109 C C . VAL B 1 74 ? -2.383 -3.541 -0.224 1 98.94 74 VAL B C 1
ATOM 2111 O O . VAL B 1 74 ? -2.695 -3.07 -1.32 1 98.94 74 VAL B O 1
ATOM 2114 N N . LEU B 1 75 ? -3.281 -3.877 0.62 1 98.81 75 LEU B N 1
ATOM 2115 C CA . LEU B 1 75 ? -4.703 -4.031 0.324 1 98.81 75 LEU B CA 1
ATOM 2116 C C . LEU B 1 75 ? -5.402 -2.678 0.302 1 98.81 75 LEU B C 1
ATOM 2118 O O . LEU B 1 75 ? -5.25 -1.88 1.23 1 98.81 75 LEU B O 1
ATOM 2122 N N . HIS B 1 76 ? -6.117 -2.447 -0.743 1 98.62 76 HIS B N 1
ATOM 2123 C CA . HIS B 1 76 ? -7.074 -1.347 -0.751 1 98.62 76 HIS B CA 1
ATOM 2124 C C . HIS B 1 76 ? -8.469 -1.822 -0.348 1 98.62 76 HIS B C 1
ATOM 2126 O O . HIS B 1 76 ? -9.117 -1.207 0.5 1 98.62 76 HIS B O 1
ATOM 2132 N N . GLN B 1 77 ? -8.898 -2.912 -1.019 1 98.06 77 GLN B N 1
ATOM 2133 C CA . GLN B 1 77 ? -10.234 -3.436 -0.753 1 98.06 77 GLN B CA 1
ATOM 2134 C C . GLN B 1 77 ? -10.352 -4.891 -1.192 1 98.06 77 GLN B C 1
ATOM 2136 O O . GLN B 1 77 ? -9.539 -5.375 -1.986 1 98.06 77 GLN B O 1
ATOM 2141 N N . GLY B 1 78 ? -11.367 -5.559 -0.681 1 98 78 GLY B N 1
ATOM 2142 C CA . GLY B 1 78 ? -11.664 -6.93 -1.069 1 98 78 GLY B CA 1
ATOM 2143 C C . GLY B 1 78 ? -10.766 -7.949 -0.4 1 98 78 GLY B C 1
ATOM 2144 O O . GLY B 1 78 ? -10.219 -7.688 0.672 1 98 78 GLY B O 1
ATOM 2145 N N . ARG B 1 79 ? -10.766 -9.188 -1.024 1 98.12 79 ARG B N 1
ATOM 2146 C CA . ARG B 1 79 ? -10.016 -10.312 -0.473 1 98.12 79 ARG B CA 1
ATOM 2147 C C . ARG B 1 79 ? -9.328 -11.102 -1.579 1 98.12 79 ARG B C 1
ATOM 2149 O O . ARG B 1 79 ? -9.844 -11.203 -2.693 1 98.12 79 ARG B O 1
ATOM 2156 N N . ALA B 1 80 ? -8.234 -11.609 -1.298 1 98.75 80 ALA B N 1
ATOM 2157 C CA . ALA B 1 80 ? -7.527 -12.539 -2.176 1 98.75 80 ALA B CA 1
ATOM 2158 C C . ALA B 1 80 ? -6.746 -13.57 -1.365 1 98.75 80 ALA B C 1
ATOM 2160 O O . ALA B 1 80 ? -6.215 -13.258 -0.298 1 98.75 80 ALA B O 1
ATOM 2161 N N . ARG B 1 81 ? -6.711 -14.766 -1.853 1 98.56 81 ARG B N 1
ATOM 2162 C CA . ARG B 1 81 ? -5.852 -15.805 -1.291 1 98.56 81 ARG B CA 1
ATOM 2163 C C . ARG B 1 81 ? -4.496 -15.836 -1.985 1 98.56 81 ARG B C 1
ATOM 2165 O O . ARG B 1 81 ? -4.422 -15.938 -3.211 1 98.56 81 ARG B O 1
ATOM 2172 N N . TYR B 1 82 ? -3.459 -15.734 -1.232 1 98.69 82 TYR B N 1
ATOM 2173 C CA . TYR B 1 82 ? -2.098 -15.875 -1.737 1 98.69 82 TYR B CA 1
ATOM 2174 C C . TYR B 1 82 ? -1.501 -17.219 -1.339 1 98.69 82 TYR B C 1
ATOM 2176 O O . TYR B 1 82 ? -1.599 -17.625 -0.18 1 98.69 82 TYR B O 1
ATOM 2184 N N . THR B 1 83 ? -0.963 -17.859 -2.293 1 98.25 83 THR B N 1
ATOM 2185 C CA . THR B 1 83 ? -0.142 -19.047 -2.074 1 98.25 83 THR B CA 1
ATOM 2186 C C . THR B 1 83 ? 1.333 -18.734 -2.307 1 98.25 83 THR B C 1
ATOM 2188 O O . THR B 1 83 ? 1.717 -18.297 -3.395 1 98.25 83 THR B O 1
ATOM 2191 N N . LEU B 1 84 ? 2.09 -18.906 -1.287 1 98.5 84 LEU B N 1
ATOM 2192 C CA . LEU B 1 84 ? 3.535 -18.734 -1.371 1 98.5 84 LEU B CA 1
ATOM 2193 C C . LEU B 1 84 ? 4.254 -20.078 -1.331 1 98.5 84 LEU B C 1
ATOM 2195 O O . LEU B 1 84 ? 3.912 -20.938 -0.521 1 98.5 84 LEU B O 1
ATOM 2199 N N . ILE B 1 85 ? 5.199 -20.281 -2.215 1 97.81 85 ILE B N 1
ATOM 2200 C CA . ILE B 1 85 ? 6.031 -21.469 -2.246 1 97.81 85 ILE B CA 1
ATOM 2201 C C . ILE B 1 85 ? 7.5 -21.094 -2.08 1 97.81 85 ILE B C 1
ATOM 2203 O O . ILE B 1 85 ? 8.125 -20.578 -3.014 1 97.81 85 ILE B O 1
ATOM 2207 N N . HIS B 1 86 ? 8.008 -21.297 -0.876 1 97.25 86 HIS B N 1
ATOM 2208 C CA . HIS B 1 86 ? 9.422 -21.062 -0.602 1 97.25 86 HIS B CA 1
ATOM 2209 C C . HIS B 1 86 ? 10.273 -22.219 -1.121 1 97.25 86 HIS B C 1
ATOM 2211 O O . HIS B 1 86 ? 10.023 -23.375 -0.801 1 97.25 86 HIS B O 1
ATOM 2217 N N . PRO B 1 87 ? 11.242 -21.875 -1.89 1 94.81 87 PRO B N 1
ATOM 2218 C CA . PRO B 1 87 ? 12.016 -22.953 -2.508 1 94.81 87 PRO B CA 1
ATOM 2219 C C . PRO B 1 87 ? 13.047 -23.562 -1.557 1 94.81 87 PRO B C 1
ATOM 2221 O O . PRO B 1 87 ? 14.227 -23.672 -1.901 1 94.81 87 PRO B O 1
ATOM 2224 N N . THR B 1 88 ? 12.594 -23.969 -0.47 1 93.75 88 THR B N 1
ATOM 2225 C CA . THR B 1 88 ? 13.383 -24.766 0.464 1 93.75 88 THR B CA 1
ATOM 2226 C C . THR B 1 88 ? 13.359 -26.234 0.075 1 93.75 88 THR B C 1
ATOM 2228 O O . THR B 1 88 ? 12.758 -26.609 -0.935 1 93.75 88 THR B O 1
ATOM 2231 N N . SER B 1 89 ? 14.055 -27.125 0.886 1 90.75 89 SER B N 1
ATOM 2232 C CA . SER B 1 89 ? 14.039 -28.562 0.643 1 90.75 89 SER B CA 1
ATOM 2233 C C . SER B 1 89 ? 13.547 -29.312 1.87 1 90.75 89 SER B C 1
ATOM 2235 O O . SER B 1 89 ? 14.266 -29.422 2.867 1 90.75 89 SER B O 1
ATOM 2237 N N . PRO B 1 90 ? 12.406 -29.828 1.869 1 91.75 90 PRO B N 1
ATOM 2238 C CA . PRO B 1 90 ? 11.398 -29.656 0.821 1 91.75 90 PRO B CA 1
ATOM 2239 C C . PRO B 1 90 ? 10.812 -28.25 0.777 1 91.75 90 PRO B C 1
ATOM 2241 O O . PRO B 1 90 ? 10.992 -27.469 1.718 1 91.75 90 PRO B O 1
ATOM 2244 N N . PRO B 1 91 ? 10.117 -27.875 -0.321 1 94.62 91 PRO B N 1
ATOM 2245 C CA . PRO B 1 91 ? 9.508 -26.547 -0.395 1 94.62 91 PRO B CA 1
ATOM 2246 C C . PRO B 1 91 ? 8.484 -26.312 0.709 1 94.62 91 PRO B C 1
ATOM 2248 O O . PRO B 1 91 ? 7.73 -27.219 1.067 1 94.62 91 PRO B O 1
ATOM 2251 N N . LYS B 1 92 ? 8.539 -25.156 1.232 1 96.19 92 LYS B N 1
ATOM 2252 C CA . LYS B 1 92 ? 7.543 -24.75 2.217 1 96.19 92 LYS B CA 1
ATOM 2253 C C . LYS B 1 92 ? 6.414 -23.953 1.558 1 96.19 92 LYS B C 1
ATOM 2255 O O . LYS B 1 92 ? 6.664 -23 0.824 1 96.19 92 LYS B O 1
ATOM 2260 N N . ILE B 1 93 ? 5.156 -24.406 1.823 1 96.88 93 ILE B N 1
ATOM 2261 C CA . ILE B 1 93 ? 3.986 -23.75 1.244 1 96.88 93 ILE B CA 1
ATOM 2262 C C . ILE B 1 93 ? 3.229 -22.984 2.33 1 96.88 93 ILE B C 1
ATOM 2264 O O . ILE B 1 93 ? 2.961 -23.531 3.404 1 96.88 93 ILE B O 1
ATOM 2268 N N . GLU B 1 94 ? 2.928 -21.703 2.045 1 97.75 94 GLU B N 1
ATOM 2269 C CA . GLU B 1 94 ? 2.127 -20.875 2.936 1 97.75 94 GLU B CA 1
ATOM 2270 C C . GLU B 1 94 ? 0.905 -20.312 2.215 1 97.75 94 GLU B C 1
ATOM 2272 O O . GLU B 1 94 ? 0.966 -20.016 1.02 1 97.75 94 GLU B O 1
ATOM 2277 N N . HIS B 1 95 ? -0.143 -20.203 3.006 1 97.62 95 HIS B N 1
ATOM 2278 C CA . HIS B 1 95 ? -1.354 -19.547 2.514 1 97.62 95 HIS B CA 1
ATOM 2279 C C . HIS B 1 95 ? -1.717 -18.344 3.365 1 97.62 95 HIS B C 1
ATOM 2281 O O . HIS B 1 95 ? -1.635 -18.391 4.594 1 97.62 95 HIS B O 1
ATOM 2287 N N . HIS B 1 96 ? -2.027 -17.312 2.695 1 98.31 96 HIS B N 1
ATOM 2288 C CA . HIS B 1 96 ? -2.492 -16.094 3.346 1 98.31 96 HIS B CA 1
ATOM 2289 C C . HIS B 1 96 ? -3.754 -15.555 2.676 1 98.31 96 HIS B C 1
ATOM 2291 O O . HIS B 1 96 ? -3.879 -15.602 1.45 1 98.31 96 HIS B O 1
ATOM 2297 N N . ILE B 1 97 ? -4.715 -15.141 3.482 1 98.62 97 ILE B N 1
ATOM 2298 C CA . ILE B 1 97 ? -5.816 -14.359 2.934 1 98.62 97 ILE B CA 1
ATOM 2299 C C . ILE B 1 97 ? -5.551 -12.875 3.16 1 98.62 97 ILE B C 1
ATOM 2301 O O . ILE B 1 97 ? -5.484 -12.414 4.305 1 98.62 97 ILE B O 1
ATOM 2305 N N . MET B 1 98 ? -5.352 -12.188 2.098 1 98.56 98 MET B N 1
ATOM 2306 C CA . MET B 1 98 ? -5.379 -10.734 2.205 1 98.56 98 MET B CA 1
ATOM 2307 C C . MET B 1 98 ? -6.812 -10.219 2.293 1 98.56 98 MET B C 1
ATOM 2309 O O . MET B 1 98 ? -7.656 -10.586 1.47 1 98.56 98 MET B O 1
ATOM 2313 N N . GLY B 1 99 ? -7.098 -9.477 3.262 1 98.19 99 GLY B N 1
ATOM 2314 C CA . GLY B 1 99 ? -8.414 -8.914 3.531 1 98.19 99 GLY B CA 1
ATOM 2315 C C . GLY B 1 99 ? -8.438 -8.008 4.746 1 98.19 99 GLY B C 1
ATOM 2316 O O . GLY B 1 99 ? -7.43 -7.855 5.434 1 98.19 99 GLY B O 1
ATOM 2317 N N . PRO B 1 100 ? -9.539 -7.418 5 1 96.62 100 PRO B N 1
ATOM 2318 C CA . PRO B 1 100 ? -9.609 -6.387 6.039 1 96.62 100 PRO B CA 1
ATOM 2319 C C . PRO B 1 100 ? -9.945 -6.961 7.414 1 96.62 100 PRO B C 1
ATOM 2321 O O . PRO B 1 100 ? -9.977 -6.223 8.406 1 96.62 100 PRO B O 1
ATOM 2324 N N . ASN B 1 101 ? -10.133 -8.266 7.582 1 95.88 101 ASN B N 1
ATOM 2325 C CA . ASN B 1 101 ? -10.609 -8.844 8.836 1 95.88 101 ASN B CA 1
ATOM 2326 C C . ASN B 1 101 ? -9.477 -9.508 9.609 1 95.88 101 ASN B C 1
ATOM 2328 O O . ASN B 1 101 ? -9.328 -10.734 9.578 1 95.88 101 ASN B O 1
ATOM 2332 N N . GLU B 1 102 ? -8.836 -8.719 10.43 1 95.75 102 GLU B N 1
ATOM 2333 C CA . GLU B 1 102 ? -7.695 -9.234 11.18 1 95.75 102 GLU B CA 1
ATOM 2334 C C . GLU B 1 102 ? -8.141 -10.281 12.203 1 95.75 102 GLU B C 1
ATOM 2336 O O . GLU B 1 102 ? -7.398 -11.211 12.508 1 95.75 102 GLU B O 1
ATOM 2341 N N . ALA B 1 103 ? -9.297 -10.062 12.711 1 94.75 103 ALA B N 1
ATOM 2342 C CA . ALA B 1 103 ? -9.812 -10.984 13.719 1 94.75 103 ALA B CA 1
ATOM 2343 C C . ALA B 1 103 ? -9.953 -12.398 13.156 1 94.75 103 ALA B C 1
ATOM 2345 O O . ALA B 1 103 ? -9.883 -13.383 13.891 1 94.75 103 ALA B O 1
ATOM 2346 N N . GLU B 1 104 ? -10.109 -12.531 11.883 1 95.69 104 GLU B N 1
ATOM 2347 C CA . GLU B 1 104 ? -10.234 -13.828 11.227 1 95.69 104 GLU B CA 1
ATOM 2348 C C . GLU B 1 104 ? -8.891 -14.289 10.656 1 95.69 104 GLU B C 1
ATOM 2350 O O . GLU B 1 104 ? -8.844 -15.227 9.859 1 95.69 104 GLU B O 1
ATOM 2355 N N . GLY B 1 105 ? -7.871 -13.578 10.93 1 96.94 105 GLY B N 1
ATOM 2356 C CA . GLY B 1 105 ? -6.539 -13.977 10.5 1 96.94 105 GLY B CA 1
ATOM 2357 C C . GLY B 1 105 ? -6.148 -13.383 9.156 1 96.94 105 GLY B C 1
ATOM 2358 O O . GLY B 1 105 ? -5.098 -13.727 8.602 1 96.94 105 GLY B O 1
ATOM 2359 N N . GLU B 1 106 ? -6.941 -12.531 8.57 1 98.06 106 GLU B N 1
ATOM 2360 C CA . GLU B 1 106 ? -6.609 -11.883 7.309 1 98.06 106 GLU B CA 1
ATOM 2361 C C . GLU B 1 106 ? -5.566 -10.789 7.512 1 98.06 106 GLU B C 1
ATOM 2363 O O . GLU B 1 106 ? -5.387 -10.297 8.625 1 98.06 106 GLU B O 1
ATOM 2368 N N . THR B 1 107 ? -4.855 -10.516 6.441 1 98.12 107 THR B N 1
ATOM 2369 C CA . THR B 1 107 ? -3.822 -9.492 6.539 1 98.12 107 THR B CA 1
ATOM 2370 C C . THR B 1 107 ? -4.051 -8.391 5.504 1 98.12 107 THR B C 1
ATOM 2372 O O . THR B 1 107 ? -4.5 -8.664 4.391 1 98.12 107 THR B O 1
ATOM 2375 N N . ARG B 1 108 ? -3.709 -7.141 5.863 1 97.94 108 ARG B N 1
ATOM 2376 C CA . ARG B 1 108 ? -3.854 -5.996 4.969 1 97.94 108 ARG B CA 1
ATOM 2377 C C . ARG B 1 108 ? -2.568 -5.746 4.184 1 97.94 108 ARG B C 1
ATOM 2379 O O . ARG B 1 108 ? -2.576 -5.047 3.172 1 97.94 108 ARG B O 1
ATOM 2386 N N . MET B 1 109 ? -1.478 -6.227 4.664 1 98.62 109 MET B N 1
ATOM 2387 C CA . MET B 1 109 ? -0.174 -6.086 4.02 1 98.62 109 MET B CA 1
ATOM 2388 C C . MET B 1 109 ? 0.577 -7.414 4.016 1 98.62 109 MET B C 1
ATOM 2390 O O . MET B 1 109 ? 0.729 -8.047 5.059 1 98.62 109 MET B O 1
ATOM 2394 N N . LEU B 1 110 ? 0.965 -7.883 2.865 1 98.81 110 LEU B N 1
ATOM 2395 C CA . LEU B 1 110 ? 1.729 -9.117 2.695 1 98.81 110 LEU B CA 1
ATOM 2396 C C . LEU B 1 110 ? 3.08 -8.828 2.047 1 98.81 110 LEU B C 1
ATOM 2398 O O . LEU B 1 110 ? 3.141 -8.273 0.948 1 98.81 110 LEU B O 1
ATOM 2402 N N . LEU B 1 111 ? 4.117 -9.109 2.719 1 98.81 111 LEU B N 1
ATOM 2403 C CA . LEU B 1 111 ? 5.465 -9.008 2.174 1 98.81 111 LEU B CA 1
ATOM 2404 C C . LEU B 1 111 ? 5.914 -10.336 1.58 1 98.81 111 LEU B C 1
ATOM 2406 O O . LEU B 1 111 ? 5.852 -11.375 2.248 1 98.81 111 LEU B O 1
ATOM 2410 N N . VAL B 1 112 ? 6.27 -10.336 0.348 1 98.88 112 VAL B N 1
ATOM 2411 C CA . VAL B 1 112 ? 6.844 -11.508 -0.302 1 98.88 112 VAL B CA 1
ATOM 2412 C C . VAL B 1 112 ? 8.328 -11.273 -0.574 1 98.88 112 VAL B C 1
ATOM 2414 O O . VAL B 1 112 ? 8.695 -10.328 -1.277 1 98.88 112 VAL B O 1
ATOM 2417 N N . GLY B 1 113 ? 9.156 -12.062 -0.029 1 98.25 113 GLY B N 1
ATOM 2418 C CA . GLY B 1 113 ? 10.602 -11.898 -0.107 1 98.25 113 GLY B CA 1
ATOM 2419 C C . GLY B 1 113 ? 11.188 -12.375 -1.422 1 98.25 113 GLY B C 1
ATOM 2420 O O . GLY B 1 113 ? 10.453 -12.789 -2.322 1 98.25 113 GLY B O 1
ATOM 2421 N N . THR B 1 114 ? 12.484 -12.281 -1.501 1 98 114 THR B N 1
ATOM 2422 C CA . THR B 1 114 ? 13.227 -12.641 -2.701 1 98 114 THR B CA 1
ATOM 2423 C C . THR B 1 114 ? 13.078 -14.125 -3.012 1 98 114 THR B C 1
ATOM 2425 O O . THR B 1 114 ? 13.156 -14.961 -2.111 1 98 114 THR B O 1
ATOM 2428 N N . GLY B 1 115 ? 12.766 -14.383 -4.246 1 96.75 115 GLY B N 1
ATOM 2429 C CA . GLY B 1 115 ? 12.852 -15.742 -4.758 1 96.75 115 GLY B CA 1
ATOM 2430 C C . GLY B 1 115 ? 11.695 -16.625 -4.316 1 96.75 115 GLY B C 1
ATOM 2431 O O . GLY B 1 115 ? 11.773 -17.844 -4.406 1 96.75 115 GLY B O 1
ATOM 2432 N N . VAL B 1 116 ? 10.703 -16.078 -3.76 1 98.5 116 VAL B N 1
ATOM 2433 C CA . VAL B 1 116 ? 9.523 -16.828 -3.342 1 98.5 116 VAL B CA 1
ATOM 2434 C C . VAL B 1 116 ? 8.523 -16.891 -4.496 1 98.5 116 VAL B C 1
ATOM 2436 O O . VAL B 1 116 ? 8.188 -15.875 -5.098 1 98.5 116 VAL B O 1
ATOM 2439 N N . TRP B 1 117 ? 8.07 -18.125 -4.859 1 98.12 117 TRP B N 1
ATOM 2440 C CA . TRP B 1 117 ? 6.992 -18.281 -5.828 1 98.12 117 TRP B CA 1
ATOM 2441 C C . TRP B 1 117 ? 5.656 -17.859 -5.219 1 98.12 117 TRP B C 1
ATOM 2443 O O . TRP B 1 117 ? 5.379 -18.156 -4.055 1 98.12 117 TRP B O 1
ATOM 2453 N N . LYS B 1 118 ? 4.863 -17.203 -6.062 1 98.38 118 LYS B N 1
ATOM 2454 C CA . LYS B 1 118 ? 3.576 -16.781 -5.523 1 98.38 118 LYS B CA 1
ATOM 2455 C C . LYS B 1 118 ? 2.492 -16.797 -6.594 1 98.38 118 LYS B C 1
ATOM 2457 O O . LYS B 1 118 ? 2.785 -16.688 -7.785 1 98.38 118 LYS B O 1
ATOM 2462 N N . MET B 1 119 ? 1.283 -16.953 -6.16 1 97.19 119 MET B N 1
ATOM 2463 C CA . MET B 1 119 ? 0.08 -16.734 -6.957 1 97.19 119 MET B CA 1
ATOM 2464 C C . MET B 1 119 ? -1.075 -16.25 -6.086 1 97.19 119 MET B C 1
ATOM 2466 O O . MET B 1 119 ? -1.084 -16.484 -4.879 1 97.19 119 MET B O 1
ATOM 2470 N N . SER B 1 120 ? -1.936 -15.539 -6.691 1 98.06 120 SER B N 1
ATOM 2471 C CA . SER B 1 120 ? -3.107 -15.039 -5.984 1 98.06 120 SER B CA 1
ATOM 2472 C C . SER B 1 120 ? -4.395 -15.422 -6.703 1 98.06 120 SER B C 1
ATOM 2474 O O . SER B 1 120 ? -4.402 -15.609 -7.918 1 98.06 120 SER B O 1
ATOM 2476 N N . GLU B 1 121 ? -5.492 -15.555 -5.965 1 98.5 121 GLU B N 1
ATOM 2477 C CA . GLU B 1 121 ? -6.82 -15.82 -6.504 1 98.5 121 GLU B CA 1
ATOM 2478 C C . GLU B 1 121 ? -7.91 -15.289 -5.574 1 98.5 121 GLU B C 1
ATOM 2480 O O . GLU B 1 121 ? -7.703 -15.18 -4.363 1 98.5 121 GLU B O 1
ATOM 2485 N N . LEU B 1 122 ? -9.047 -14.977 -6.207 1 98.62 122 LEU B N 1
ATOM 2486 C CA . LEU B 1 122 ? -10.195 -14.672 -5.363 1 98.62 122 LEU B CA 1
ATOM 2487 C C . LEU B 1 122 ? -10.648 -15.906 -4.59 1 98.62 122 LEU B C 1
ATOM 2489 O O . LEU B 1 122 ? -10.672 -17.016 -5.141 1 98.62 122 LEU B O 1
ATOM 2493 N N . PRO B 1 123 ? -10.922 -15.734 -3.266 1 98.31 123 PRO B N 1
ATOM 2494 C CA . PRO B 1 123 ? -11.398 -16.906 -2.525 1 98.31 123 PRO B CA 1
ATOM 2495 C C . PRO B 1 123 ? -12.656 -17.516 -3.141 1 98.31 123 PRO B C 1
ATOM 2497 O O . PRO B 1 123 ? -13.586 -16.797 -3.502 1 98.31 123 PRO B O 1
ATOM 2500 N N . GLN B 1 124 ? -12.664 -18.812 -3.225 1 97.69 124 GLN B N 1
ATOM 2501 C CA . GLN B 1 124 ? -13.781 -19.516 -3.834 1 97.69 124 GLN B CA 1
ATOM 2502 C C . GLN B 1 124 ? -15.086 -19.203 -3.117 1 97.69 124 GLN B C 1
ATOM 2504 O O . GLN B 1 124 ? -16.141 -19.062 -3.754 1 97.69 124 GLN B O 1
ATOM 2509 N N . GLU B 1 125 ? -15.039 -19.094 -1.827 1 97.5 125 GLU B N 1
ATOM 2510 C CA . GLU B 1 125 ? -16.25 -18.828 -1.058 1 97.5 125 GLU B CA 1
ATOM 2511 C C . GLU B 1 125 ? -16.859 -17.484 -1.452 1 97.5 125 GLU B C 1
ATOM 2513 O O . GLU B 1 125 ? -18.078 -17.312 -1.42 1 97.5 125 GLU B O 1
ATOM 2518 N N . ASP B 1 126 ? -16.031 -16.531 -1.768 1 97.31 126 ASP B N 1
ATOM 2519 C CA . ASP B 1 126 ? -16.531 -15.227 -2.193 1 97.31 126 ASP B CA 1
ATOM 2520 C C . ASP B 1 126 ? -17.156 -15.305 -3.584 1 97.31 126 ASP B C 1
ATOM 2522 O O . ASP B 1 126 ? -18.188 -14.688 -3.846 1 97.31 126 ASP B O 1
ATOM 2526 N N . LEU B 1 127 ? -16.562 -16.047 -4.453 1 97.94 127 LEU B N 1
ATOM 2527 C CA . LEU B 1 127 ? -17.125 -16.266 -5.781 1 97.94 127 LEU B CA 1
ATOM 2528 C C . LEU B 1 127 ? -18.469 -16.984 -5.684 1 97.94 127 LEU B C 1
ATOM 2530 O O . LEU B 1 127 ? -19.438 -16.578 -6.348 1 97.94 127 LEU B O 1
ATOM 2534 N N . ASP B 1 128 ? -18.547 -18 -4.832 1 97.88 128 ASP B N 1
ATOM 2535 C CA . ASP B 1 128 ? -19.781 -18.766 -4.641 1 97.88 128 ASP B CA 1
ATOM 2536 C C . ASP B 1 128 ? -20.891 -17.875 -4.102 1 97.88 128 ASP B C 1
ATOM 2538 O O . ASP B 1 128 ? -22.047 -18 -4.504 1 97.88 128 ASP B O 1
ATOM 2542 N N . THR B 1 129 ? -20.547 -17.031 -3.176 1 96.5 129 THR B N 1
ATOM 2543 C CA . THR B 1 129 ? -21.516 -16.109 -2.598 1 96.5 129 THR B CA 1
ATOM 2544 C C . THR B 1 129 ? -22.125 -15.211 -3.672 1 96.5 129 THR B C 1
ATOM 2546 O O . THR B 1 129 ? -23.328 -14.969 -3.682 1 96.5 129 THR B O 1
ATOM 2549 N N . ALA B 1 130 ? -21.297 -14.703 -4.555 1 96.06 130 ALA B N 1
ATOM 2550 C CA . ALA B 1 130 ? -21.797 -13.859 -5.645 1 96.06 130 ALA B CA 1
ATOM 2551 C C . ALA B 1 130 ? -22.75 -14.641 -6.551 1 96.06 130 ALA B C 1
ATOM 2553 O O . ALA B 1 130 ? -23.781 -14.109 -6.977 1 96.06 130 ALA B O 1
ATOM 2554 N N . GLU B 1 131 ? -22.5 -15.867 -6.777 1 96.94 131 GLU B N 1
ATOM 2555 C CA . GLU B 1 131 ? -23.297 -16.719 -7.668 1 96.94 131 GLU B CA 1
ATOM 2556 C C . GLU B 1 131 ? -24.641 -17.078 -7.031 1 96.94 131 GLU B C 1
ATOM 2558 O O . GLU B 1 131 ? -25.578 -17.469 -7.727 1 96.94 131 GLU B O 1
ATOM 2563 N N . ALA B 1 132 ? -24.703 -16.969 -5.777 1 97.5 132 ALA B N 1
ATOM 2564 C CA . ALA B 1 132 ? -25.891 -17.406 -5.043 1 97.5 132 ALA B CA 1
ATOM 2565 C C . ALA B 1 132 ? -26.938 -16.297 -4.98 1 97.5 132 ALA B C 1
ATOM 2567 O O . ALA B 1 132 ? -28.031 -16.484 -4.426 1 97.5 132 ALA B O 1
ATOM 2568 N N . ALA B 1 133 ? -26.594 -15.141 -5.523 1 95.81 133 ALA B N 1
ATOM 2569 C CA . ALA B 1 133 ? -27.578 -14.055 -5.527 1 95.81 133 ALA B CA 1
ATOM 2570 C C . ALA B 1 133 ? -28.875 -14.5 -6.195 1 95.81 133 ALA B C 1
ATOM 2572 O O . ALA B 1 133 ? -28.844 -15.219 -7.199 1 95.81 133 ALA B O 1
ATOM 2573 N N . PRO B 1 134 ? -30.016 -14.07 -5.734 1 96.56 134 PRO B N 1
ATOM 2574 C CA . PRO B 1 134 ? -31.297 -14.68 -6.078 1 96.56 134 PRO B CA 1
ATOM 2575 C C . PRO B 1 134 ? -31.75 -14.344 -7.496 1 96.56 134 PRO B C 1
ATOM 2577 O O . PRO B 1 134 ? -32.5 -15.109 -8.109 1 96.56 134 PRO B O 1
ATOM 2580 N N . THR B 1 135 ? -31.422 -13.133 -7.949 1 97.75 135 THR B N 1
ATOM 2581 C CA . THR B 1 135 ? -31.828 -12.719 -9.289 1 97.75 135 THR B CA 1
ATOM 2582 C C . THR B 1 135 ? -30.609 -12.484 -10.172 1 97.75 135 THR B C 1
ATOM 2584 O O . THR B 1 135 ? -29.516 -12.227 -9.672 1 97.75 135 THR B O 1
ATOM 2587 N N . ASP B 1 136 ? -30.844 -12.547 -11.438 1 96.62 136 ASP B N 1
ATOM 2588 C CA . ASP B 1 136 ? -29.766 -12.312 -12.383 1 96.62 136 ASP B CA 1
ATOM 2589 C C . ASP B 1 136 ? -29.172 -10.914 -12.203 1 96.62 136 ASP B C 1
ATOM 2591 O O . ASP B 1 136 ? -27.953 -10.742 -12.273 1 96.62 136 ASP B O 1
ATOM 2595 N N . ALA B 1 137 ? -30.047 -9.953 -12 1 96.69 137 ALA B N 1
ATOM 2596 C CA . ALA B 1 137 ? -29.609 -8.578 -11.797 1 96.69 137 ALA B CA 1
ATOM 2597 C C . ALA B 1 137 ? -28.734 -8.461 -10.547 1 96.69 137 ALA B C 1
ATOM 2599 O O . ALA B 1 137 ? -27.703 -7.809 -10.562 1 96.69 137 ALA B O 1
ATOM 2600 N N . GLU B 1 138 ? -29.141 -9.117 -9.5 1 96.88 138 GLU B N 1
ATOM 2601 C CA . GLU B 1 138 ? -28.375 -9.109 -8.25 1 96.88 138 GLU B CA 1
ATOM 2602 C C . GLU B 1 138 ? -27.078 -9.883 -8.398 1 96.88 138 GLU B C 1
ATOM 2604 O O . GLU B 1 138 ? -26.062 -9.508 -7.809 1 96.88 138 GLU B O 1
ATOM 2609 N N . LYS B 1 139 ? -27.125 -10.93 -9.164 1 97.25 139 LYS B N 1
ATOM 2610 C CA . LYS B 1 139 ? -25.938 -11.719 -9.43 1 97.25 139 LYS B CA 1
ATOM 2611 C C . LYS B 1 139 ? -24.875 -10.906 -10.164 1 97.25 139 LYS B C 1
ATOM 2613 O O . LYS B 1 139 ? -23.688 -10.945 -9.812 1 97.25 139 LYS B O 1
ATOM 2618 N N . GLU B 1 140 ? -25.328 -10.203 -11.148 1 97.38 140 GLU B N 1
ATOM 2619 C CA . GLU B 1 140 ? -24.422 -9.352 -11.906 1 97.38 140 GLU B CA 1
ATOM 26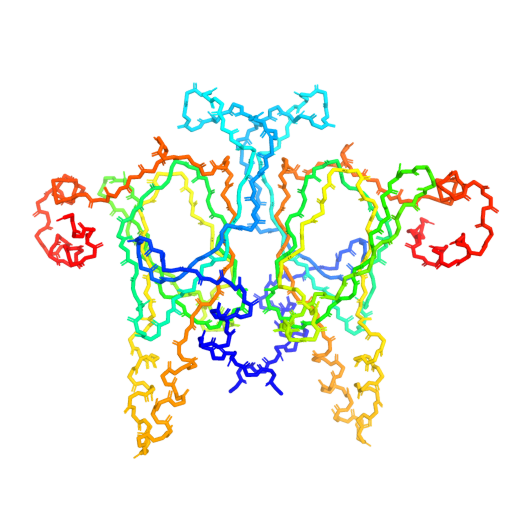20 C C . GLU B 1 140 ? -23.781 -8.297 -11.008 1 97.38 140 GLU B C 1
ATOM 2622 O O . GLU B 1 140 ? -22.578 -8.039 -11.094 1 97.38 140 GLU B O 1
ATOM 2627 N N . GLN B 1 141 ? -24.578 -7.703 -10.148 1 96.81 141 GLN B N 1
ATOM 2628 C CA . GLN B 1 141 ? -24.078 -6.715 -9.203 1 96.81 141 GLN B CA 1
ATOM 2629 C C . GLN B 1 141 ? -23.094 -7.348 -8.219 1 96.81 141 GLN B C 1
ATOM 2631 O O . GLN B 1 141 ? -22.062 -6.762 -7.902 1 96.81 141 GLN B O 1
ATOM 2636 N N . ALA B 1 142 ? -23.438 -8.539 -7.762 1 97.25 142 ALA B N 1
ATOM 2637 C CA . ALA B 1 142 ? -22.578 -9.25 -6.809 1 97.25 142 ALA B CA 1
ATOM 2638 C C . ALA B 1 142 ? -21.25 -9.633 -7.445 1 97.25 142 ALA B C 1
ATOM 2640 O O . ALA B 1 142 ? -20.188 -9.469 -6.832 1 97.25 142 ALA B O 1
ATOM 2641 N N . ARG B 1 143 ? -21.328 -10.125 -8.664 1 98.06 143 ARG B N 1
ATOM 2642 C CA . ARG B 1 143 ? -20.125 -10.477 -9.406 1 98.06 143 ARG B CA 1
ATOM 2643 C C . ARG B 1 143 ? -19.203 -9.273 -9.555 1 98.06 143 ARG B C 1
ATOM 2645 O O . ARG B 1 143 ? -17.984 -9.398 -9.398 1 98.06 143 ARG B O 1
ATOM 2652 N N . ASN B 1 144 ? -19.781 -8.164 -9.836 1 98.12 144 ASN B N 1
ATOM 2653 C CA . ASN B 1 144 ? -19.031 -6.941 -10.086 1 98.12 144 ASN B CA 1
ATOM 2654 C C . ASN B 1 144 ? -18.359 -6.418 -8.82 1 98.12 144 ASN B C 1
ATOM 2656 O O . ASN B 1 144 ? -17.453 -5.598 -8.883 1 98.12 144 ASN B O 1
ATOM 2660 N N . ARG B 1 145 ? -18.734 -6.969 -7.672 1 97.44 145 ARG B N 1
ATOM 2661 C CA . ARG B 1 145 ? -18.219 -6.469 -6.406 1 97.44 145 ARG B CA 1
ATOM 2662 C C . ARG B 1 145 ? -17.359 -7.516 -5.719 1 97.44 145 ARG B C 1
ATOM 2664 O O . ARG B 1 145 ? -16.828 -7.281 -4.625 1 97.44 145 ARG B O 1
ATOM 2671 N N . VAL B 1 146 ? -17.25 -8.688 -6.32 1 97.88 146 VAL B N 1
ATOM 2672 C CA . VAL B 1 146 ? -16.266 -9.656 -5.867 1 97.88 146 VAL B CA 1
ATOM 2673 C C . VAL B 1 146 ? -14.922 -9.383 -6.543 1 97.88 146 VAL B C 1
ATOM 2675 O O . VAL B 1 146 ? -14.695 -9.805 -7.68 1 97.88 146 VAL B O 1
ATOM 2678 N N . ASN B 1 147 ? -14.086 -8.688 -5.832 1 98.56 147 ASN B N 1
ATOM 2679 C CA . ASN B 1 147 ? -12.789 -8.289 -6.359 1 98.56 147 ASN B CA 1
ATOM 2680 C C . ASN B 1 147 ? -11.789 -8.008 -5.238 1 98.56 147 ASN B C 1
ATOM 2682 O O . ASN B 1 147 ? -12.156 -8 -4.062 1 98.56 147 ASN B O 1
ATOM 2686 N N . CYS B 1 148 ? -10.57 -7.922 -5.574 1 98.75 148 CYS B N 1
ATOM 2687 C CA . CYS B 1 148 ? -9.492 -7.531 -4.672 1 98.75 148 CYS B CA 1
ATOM 2688 C C . CYS B 1 148 ? -8.555 -6.539 -5.348 1 98.75 148 CYS B C 1
ATOM 2690 O O . CYS B 1 148 ? -7.891 -6.875 -6.332 1 98.75 148 CYS B O 1
ATOM 2692 N N . LEU B 1 149 ? -8.5 -5.305 -4.828 1 98.81 149 LEU B N 1
ATOM 2693 C CA . LEU B 1 149 ? -7.582 -4.281 -5.316 1 98.81 149 LEU B CA 1
ATOM 2694 C C . LEU B 1 149 ? -6.418 -4.086 -4.348 1 98.81 149 LEU B C 1
ATOM 2696 O O . LEU B 1 149 ? -6.633 -3.896 -3.148 1 98.81 149 LEU B O 1
ATOM 2700 N N . ILE B 1 150 ? -5.199 -4.164 -4.906 1 98.88 150 ILE B N 1
ATOM 2701 C CA . ILE B 1 150 ? -4.012 -3.928 -4.09 1 98.88 150 ILE B CA 1
ATOM 2702 C C . ILE B 1 150 ? -3.059 -2.99 -4.828 1 98.88 150 ILE B C 1
ATOM 2704 O O . ILE B 1 150 ? -3.205 -2.764 -6.031 1 98.88 150 ILE B O 1
ATOM 2708 N N . THR B 1 151 ? -2.139 -2.389 -4.09 1 98.94 151 THR B N 1
ATOM 2709 C CA . THR B 1 151 ? -0.896 -1.85 -4.629 1 98.94 151 THR B CA 1
ATOM 2710 C C . THR B 1 151 ? 0.261 -2.814 -4.387 1 98.94 151 THR B C 1
ATOM 2712 O O . THR B 1 151 ? 0.386 -3.385 -3.301 1 98.94 151 THR B O 1
ATOM 2715 N N . GLU B 1 152 ? 1.005 -3.033 -5.379 1 98.81 152 GLU B N 1
ATOM 2716 C CA . GLU B 1 152 ? 2.291 -3.707 -5.23 1 98.81 152 GLU B CA 1
ATOM 2717 C C . GLU B 1 152 ? 3.447 -2.715 -5.312 1 98.81 152 GLU B C 1
ATOM 2719 O O . GLU B 1 152 ? 3.572 -1.979 -6.293 1 98.81 152 GLU B O 1
ATOM 2724 N N . VAL B 1 153 ? 4.262 -2.637 -4.309 1 98.94 153 VAL B N 1
ATOM 2725 C CA . VAL B 1 153 ? 5.535 -1.925 -4.359 1 98.94 153 VAL B CA 1
ATOM 2726 C C . VAL B 1 153 ? 6.684 -2.926 -4.422 1 98.94 153 VAL B C 1
ATOM 2728 O O . VAL B 1 153 ? 6.832 -3.768 -3.533 1 98.94 153 VAL B O 1
ATOM 2731 N N . VAL B 1 154 ? 7.461 -2.826 -5.477 1 98.94 154 VAL B N 1
ATOM 2732 C CA . VAL B 1 154 ? 8.57 -3.748 -5.707 1 98.94 154 VAL B CA 1
ATOM 2733 C C . VAL B 1 154 ? 9.891 -3.035 -5.453 1 98.94 154 VAL B C 1
ATOM 2735 O O . VAL B 1 154 ? 10.133 -1.949 -5.984 1 98.94 154 VAL B O 1
ATOM 2738 N N . VAL B 1 155 ? 10.766 -3.646 -4.617 1 98.94 155 VAL B N 1
ATOM 2739 C CA . VAL B 1 155 ? 12.031 -3.045 -4.227 1 98.94 155 VAL B CA 1
ATOM 2740 C C . VAL B 1 155 ? 13.133 -4.105 -4.234 1 98.94 155 VAL B C 1
ATOM 2742 O O . VAL B 1 155 ? 13.062 -5.09 -3.498 1 98.94 155 VAL B O 1
ATOM 2745 N N . PRO B 1 156 ? 14.32 -3.902 -4.996 1 98.69 156 PRO B N 1
ATOM 2746 C CA . PRO B 1 156 ? 14.438 -2.939 -6.094 1 98.69 156 PRO B CA 1
ATOM 2747 C C . PRO B 1 156 ? 13.336 -3.092 -7.133 1 98.69 156 PRO B C 1
ATOM 2749 O O . PRO B 1 156 ? 12.609 -4.094 -7.133 1 98.69 156 PRO B O 1
ATOM 2752 N N . GLY B 1 157 ? 13.164 -2.076 -7.922 1 98.88 157 GLY B N 1
ATOM 2753 C CA . GLY B 1 157 ? 12.023 -2.033 -8.828 1 98.88 157 GLY B CA 1
ATOM 2754 C C . GLY B 1 157 ? 11.984 -3.205 -9.789 1 98.88 157 GLY B C 1
ATOM 2755 O O . GLY B 1 157 ? 12.969 -3.939 -9.922 1 98.88 157 GLY B O 1
ATOM 2756 N N . PHE B 1 158 ? 10.867 -3.422 -10.398 1 98.5 158 PHE B N 1
ATOM 2757 C CA . PHE B 1 158 ? 10.594 -4.559 -11.273 1 98.5 158 PHE B CA 1
ATOM 2758 C C . PHE B 1 158 ? 11.5 -4.527 -12.5 1 98.5 158 PHE B C 1
ATOM 2760 O O . PHE B 1 158 ? 11.688 -3.475 -13.109 1 98.5 158 PHE B O 1
ATOM 2767 N N . ASP B 1 159 ? 11.984 -5.609 -12.812 1 97.94 159 ASP B N 1
ATOM 2768 C CA . ASP B 1 159 ? 12.758 -5.863 -14.023 1 97.94 159 ASP B CA 1
ATOM 2769 C C . ASP B 1 159 ? 12.484 -7.266 -14.562 1 97.94 159 ASP B C 1
ATOM 2771 O O . ASP B 1 159 ? 12.523 -8.242 -13.812 1 97.94 159 ASP B O 1
ATOM 2775 N N . TRP B 1 160 ? 12.32 -7.387 -15.867 1 97.12 160 TRP B N 1
ATOM 2776 C CA . TRP B 1 160 ? 11.969 -8.664 -16.469 1 97.12 160 TRP B CA 1
ATOM 2777 C C . TRP B 1 160 ? 13.07 -9.695 -16.25 1 97.12 160 TRP B C 1
ATOM 2779 O O . TRP B 1 160 ? 12.789 -10.898 -16.141 1 97.12 160 TRP B O 1
ATOM 2789 N N . ASP B 1 161 ? 14.305 -9.25 -16.141 1 97.69 161 ASP B N 1
ATOM 2790 C CA . ASP B 1 161 ? 15.422 -10.156 -15.875 1 97.69 161 ASP B CA 1
ATOM 2791 C C . ASP B 1 161 ? 15.312 -10.758 -14.477 1 97.69 161 ASP B C 1
ATOM 2793 O O . ASP B 1 161 ? 15.984 -11.75 -14.164 1 97.69 161 ASP B O 1
ATOM 2797 N N . ASP B 1 162 ? 14.531 -10.148 -13.617 1 98.31 162 ASP B N 1
ATOM 2798 C CA . ASP B 1 162 ? 14.391 -10.586 -12.227 1 98.31 162 ASP B CA 1
ATOM 2799 C C . ASP B 1 162 ? 13.055 -11.297 -12.008 1 98.31 162 ASP B C 1
ATOM 2801 O O . ASP B 1 162 ? 12.68 -11.57 -10.867 1 98.31 162 ASP B O 1
ATOM 2805 N N . HIS B 1 163 ? 12.336 -11.562 -13.086 1 97.62 163 HIS B N 1
ATOM 2806 C CA . HIS B 1 163 ? 11.008 -12.164 -13.07 1 97.62 163 HIS B CA 1
ATOM 2807 C C . HIS B 1 163 ? 11 -13.516 -13.781 1 97.62 163 HIS B C 1
ATOM 2809 O O . HIS B 1 163 ? 11.648 -13.68 -14.82 1 97.62 163 HIS B O 1
ATOM 2815 N N . LYS B 1 164 ? 10.227 -14.492 -13.219 1 96.62 164 LYS B N 1
ATOM 2816 C CA . LYS B 1 164 ? 10.07 -15.797 -13.852 1 96.62 164 LYS B CA 1
ATOM 2817 C C . LYS B 1 164 ? 8.664 -16.344 -13.641 1 96.62 164 LYS B C 1
ATOM 2819 O O . LYS B 1 164 ? 8.109 -16.25 -12.539 1 96.62 164 LYS B O 1
ATOM 2824 N N . TYR B 1 165 ? 8.133 -16.891 -14.672 1 96.31 165 TYR B N 1
ATOM 2825 C CA . TYR B 1 165 ? 6.98 -17.781 -14.523 1 96.31 165 TYR B CA 1
ATOM 2826 C C . TYR B 1 165 ? 7.422 -19.188 -14.172 1 96.31 165 TYR B C 1
ATOM 2828 O O . TYR B 1 165 ? 8.453 -19.656 -14.648 1 96.31 165 TYR B O 1
ATOM 2836 N N . LEU B 1 166 ? 6.656 -19.797 -13.32 1 95.19 166 LEU B N 1
ATOM 2837 C CA . LEU B 1 166 ? 6.957 -21.203 -13.062 1 95.19 166 LEU B CA 1
ATOM 2838 C C . LEU B 1 166 ? 6.551 -22.078 -14.25 1 95.19 166 LEU B C 1
ATOM 2840 O O . LEU B 1 166 ? 5.418 -21.984 -14.734 1 95.19 166 LEU B O 1
ATOM 2844 N N . THR B 1 167 ? 7.461 -22.797 -14.742 1 93.81 167 THR B N 1
ATOM 2845 C CA . THR B 1 167 ? 7.203 -23.719 -15.844 1 93.81 167 THR B CA 1
ATOM 2846 C C . THR B 1 167 ? 6.863 -25.109 -15.328 1 93.81 167 THR B C 1
ATOM 2848 O O . THR B 1 167 ? 7.012 -25.391 -14.133 1 93.81 167 THR B O 1
ATOM 2851 N N . ARG B 1 168 ? 6.375 -25.922 -16.297 1 93.12 168 ARG B N 1
ATOM 2852 C CA . ARG B 1 168 ? 6.09 -27.297 -15.906 1 93.12 168 ARG B CA 1
ATOM 2853 C C . ARG B 1 168 ? 7.348 -28 -15.414 1 93.12 168 ARG B C 1
ATOM 2855 O O . ARG B 1 168 ? 7.312 -28.719 -14.414 1 93.12 168 ARG B O 1
ATOM 2862 N N . GLU B 1 169 ? 8.445 -27.828 -16.141 1 92.94 169 GLU B N 1
ATOM 2863 C CA . GLU B 1 169 ? 9.727 -28.406 -15.742 1 92.94 169 GLU B CA 1
ATOM 2864 C C . GLU B 1 169 ? 10.164 -27.891 -14.375 1 92.94 169 GLU B C 1
ATOM 2866 O O . GLU B 1 169 ? 10.672 -28.656 -13.547 1 92.94 169 GLU B O 1
ATOM 2871 N N . GLY B 1 170 ? 10.016 -26.594 -14.148 1 93.12 170 GLY B N 1
ATOM 2872 C CA . GLY B 1 170 ? 10.352 -26.016 -12.859 1 93.12 170 GLY B CA 1
ATOM 2873 C C . GLY B 1 170 ? 9.523 -26.562 -11.719 1 93.12 170 GLY B C 1
ATOM 2874 O O . GLY B 1 170 ? 10.031 -26.766 -10.617 1 93.12 170 GLY B O 1
ATOM 2875 N N . LEU B 1 171 ? 8.281 -26.766 -12.047 1 92.94 171 LEU B N 1
ATOM 2876 C CA . LEU B 1 171 ? 7.371 -27.328 -11.055 1 92.94 171 LEU B CA 1
ATOM 2877 C C . LEU B 1 171 ? 7.793 -28.75 -10.672 1 92.94 171 LEU B C 1
ATOM 2879 O O . LEU B 1 171 ? 7.777 -29.109 -9.5 1 92.94 171 LEU B O 1
ATOM 2883 N N . GLU B 1 172 ? 8.172 -29.547 -11.617 1 91.5 172 GLU B N 1
ATOM 2884 C CA . GLU B 1 172 ? 8.641 -30.906 -11.367 1 91.5 172 GLU B CA 1
ATOM 2885 C C . GLU B 1 172 ? 9.891 -30.891 -10.484 1 91.5 172 GLU B C 1
ATOM 2887 O O . GLU B 1 172 ? 10.016 -31.719 -9.57 1 91.5 172 GLU B O 1
ATOM 2892 N N . LYS B 1 173 ? 10.75 -29.969 -10.797 1 92 173 LYS B N 1
ATOM 2893 C CA . LYS B 1 173 ? 11.984 -29.859 -10.016 1 92 173 LYS B CA 1
ATOM 2894 C C . LYS B 1 173 ? 11.695 -29.391 -8.594 1 92 173 LYS B C 1
ATOM 2896 O O . LYS B 1 173 ? 12.32 -29.875 -7.645 1 92 173 LYS B O 1
ATOM 2901 N N . LEU B 1 174 ? 10.781 -28.5 -8.438 1 92.12 174 LEU B N 1
ATOM 2902 C CA . LEU B 1 174 ? 10.445 -27.906 -7.145 1 92.12 174 LEU B CA 1
ATOM 2903 C C . LEU B 1 174 ? 9.891 -28.953 -6.191 1 92.12 174 LEU B C 1
ATOM 2905 O O . LEU B 1 174 ? 10.211 -28.953 -5 1 92.12 174 LEU B O 1
ATOM 2909 N N . PHE B 1 175 ? 9.086 -29.906 -6.676 1 91.62 175 PHE B N 1
ATOM 2910 C CA . PHE B 1 175 ? 8.406 -30.844 -5.789 1 91.62 175 PHE B CA 1
ATOM 2911 C C . PHE B 1 175 ? 8.961 -32.25 -5.961 1 91.62 175 PHE B C 1
ATOM 2913 O O . PHE B 1 175 ? 8.477 -33.188 -5.332 1 91.62 175 PHE B O 1
ATOM 2920 N N . GLU B 1 176 ? 10.109 -32.438 -6.551 1 85.06 176 GLU B N 1
ATOM 2921 C CA . GLU B 1 176 ? 10.922 -33.656 -6.723 1 85.06 176 GLU B CA 1
ATOM 2922 C C . GLU B 1 176 ? 10.055 -34.906 -6.754 1 85.06 176 GLU B C 1
ATOM 2924 O O . GLU B 1 176 ? 10.312 -35.844 -6.023 1 85.06 176 GLU B O 1
ATOM 2929 N N . GLY B 1 177 ? 9.055 -34.875 -7.469 1 76.19 177 GLY B N 1
ATOM 2930 C CA . GLY B 1 177 ? 8.305 -36.125 -7.668 1 76.19 177 GLY B CA 1
ATOM 2931 C C . GLY B 1 177 ? 7.062 -36.188 -6.801 1 76.19 177 GLY B C 1
ATOM 2932 O O . GLY B 1 177 ? 6.352 -37.188 -6.828 1 76.19 177 GLY B O 1
ATOM 2933 N N . ASP B 1 178 ? 6.922 -35.281 -5.91 1 86.44 178 ASP B N 1
ATOM 2934 C CA . ASP B 1 178 ? 5.652 -35.219 -5.191 1 86.44 178 ASP B CA 1
ATOM 2935 C C . ASP B 1 178 ? 4.488 -34.969 -6.152 1 86.44 178 ASP B C 1
ATOM 2937 O O . ASP B 1 178 ? 4.133 -33.844 -6.438 1 86.44 178 ASP B O 1
ATOM 2941 N N . GLU B 1 179 ? 3.809 -36 -6.523 1 85.69 179 GLU B N 1
ATOM 2942 C CA . GLU B 1 179 ? 2.787 -35.938 -7.566 1 85.69 179 GLU B CA 1
ATOM 2943 C C . GLU B 1 179 ? 1.561 -35.156 -7.102 1 85.69 179 GLU B C 1
ATOM 2945 O O . GLU B 1 179 ? 0.914 -34.469 -7.898 1 85.69 179 GLU B O 1
ATOM 2950 N N . GLU B 1 180 ? 1.242 -35.344 -5.93 1 87.75 180 GLU B N 1
ATOM 2951 C CA . GLU B 1 180 ? 0.071 -34.656 -5.398 1 87.75 180 GLU B CA 1
ATOM 2952 C C . GLU B 1 180 ? 0.249 -33.156 -5.457 1 87.75 180 GLU B C 1
ATOM 2954 O O . GLU B 1 180 ? -0.642 -32.438 -5.918 1 87.75 180 GLU B O 1
ATOM 2959 N N . LYS B 1 181 ? 1.362 -32.75 -5.008 1 87.38 181 LYS B N 1
ATOM 2960 C CA . LYS B 1 181 ? 1.631 -31.297 -5.055 1 87.38 181 LYS B CA 1
ATOM 2961 C C . LYS B 1 181 ? 1.763 -30.812 -6.492 1 87.38 181 LYS B C 1
ATOM 2963 O O . LYS B 1 181 ? 1.336 -29.703 -6.816 1 87.38 181 LYS B O 1
ATOM 2968 N N . PHE B 1 182 ? 2.381 -31.562 -7.258 1 87.19 182 PHE B N 1
ATOM 2969 C CA . PHE B 1 182 ? 2.502 -31.219 -8.672 1 87.19 182 PHE B CA 1
ATOM 2970 C C . PHE B 1 182 ? 1.131 -30.969 -9.289 1 87.19 182 PHE B C 1
ATOM 2972 O O . PHE B 1 182 ? 0.909 -29.938 -9.922 1 87.19 182 PHE B O 1
ATOM 2979 N N . LYS B 1 183 ? 0.273 -31.891 -9.109 1 87.69 183 LYS B N 1
ATOM 2980 C CA . LYS B 1 183 ? -1.06 -31.781 -9.695 1 87.69 183 LYS B CA 1
ATOM 2981 C C . LYS B 1 183 ? -1.812 -30.578 -9.148 1 87.69 183 LYS B C 1
ATOM 2983 O O . LYS B 1 183 ? -2.564 -29.922 -9.867 1 87.69 183 LYS B O 1
ATOM 2988 N N . ARG B 1 184 ? -1.569 -30.312 -7.945 1 87.94 184 ARG B N 1
ATOM 2989 C CA . ARG B 1 184 ? -2.246 -29.203 -7.281 1 87.94 184 ARG B CA 1
ATOM 2990 C C . ARG B 1 184 ? -1.891 -27.859 -7.938 1 87.94 184 ARG B C 1
ATOM 2992 O O . ARG B 1 184 ? -2.748 -27 -8.086 1 87.94 184 ARG B O 1
ATOM 2999 N N . PHE B 1 185 ? -0.619 -27.781 -8.344 1 91.38 185 PHE B N 1
ATOM 3000 C CA . PHE B 1 185 ? -0.151 -26.469 -8.758 1 91.38 185 PHE B CA 1
ATOM 3001 C C . PHE B 1 185 ? -0.04 -26.375 -10.281 1 91.38 185 PHE B C 1
ATOM 3003 O O . PHE B 1 185 ? 0.157 -25.297 -10.836 1 91.38 185 PHE B O 1
ATOM 3010 N N . GLU B 1 186 ? -0.238 -27.453 -10.945 1 87.94 186 GLU B N 1
ATOM 3011 C CA . GLU B 1 186 ? -0.108 -27.469 -12.398 1 87.94 186 GLU B CA 1
ATOM 3012 C C . GLU B 1 186 ? -1.105 -26.516 -13.055 1 87.94 186 GLU B C 1
ATOM 3014 O O . GLU B 1 186 ? -0.792 -25.891 -14.062 1 87.94 186 GLU B O 1
ATOM 3019 N N . ARG B 1 187 ? -2.246 -26.391 -12.484 1 84.62 187 ARG B N 1
ATOM 3020 C CA . ARG B 1 187 ? -3.291 -25.547 -13.055 1 84.62 187 ARG B CA 1
ATOM 3021 C C . ARG B 1 187 ? -2.93 -24.078 -12.938 1 84.62 187 ARG B C 1
ATOM 3023 O O . ARG B 1 187 ? -3.527 -23.234 -13.609 1 84.62 187 ARG B O 1
ATOM 3030 N N . ASP B 1 188 ? -2.037 -23.766 -12.07 1 87.88 188 ASP B N 1
ATOM 3031 C CA . ASP B 1 188 ? -1.704 -22.375 -11.758 1 87.88 188 ASP B CA 1
ATOM 3032 C C . ASP B 1 188 ? -0.47 -21.922 -12.531 1 87.88 188 ASP B C 1
ATOM 3034 O O . ASP B 1 188 ? 0.058 -20.828 -12.281 1 87.88 188 ASP B O 1
ATOM 3038 N N . LEU B 1 189 ? 0.027 -22.781 -13.461 1 88.06 189 LEU B N 1
ATOM 3039 C CA . LEU B 1 189 ? 1.146 -22.406 -14.32 1 88.06 189 LEU B CA 1
ATOM 3040 C C . LEU B 1 189 ? 0.684 -21.484 -15.438 1 88.06 189 LEU B C 1
ATOM 3042 O O . LEU B 1 189 ? -0.473 -21.547 -15.867 1 88.06 189 LEU B O 1
ATOM 3046 N N . LYS B 1 190 ? 1.677 -20.641 -15.797 1 81.81 190 LYS B N 1
ATOM 3047 C CA . LYS B 1 190 ? 1.347 -19.797 -16.938 1 81.81 190 LYS B CA 1
ATOM 3048 C C . LYS B 1 190 ? 1.217 -20.641 -18.219 1 81.81 190 LYS B C 1
ATOM 3050 O O . LYS B 1 190 ? 2.092 -21.453 -18.516 1 81.81 190 LYS B O 1
ATOM 3055 N N . VAL B 1 191 ? 0.008 -20.672 -18.672 1 67 191 VAL B N 1
ATOM 3056 C CA . VAL B 1 191 ? -0.183 -21.406 -19.906 1 67 191 VAL B CA 1
ATOM 3057 C C . VAL B 1 191 ? 0.403 -20.625 -21.078 1 67 191 VAL B C 1
ATOM 3059 O O . VAL B 1 191 ? 0.013 -19.484 -21.328 1 67 191 VAL B O 1
ATOM 3062 N N . VAL B 1 192 ? 1.839 -20.969 -21.375 1 52.12 192 VAL B N 1
ATOM 3063 C CA . VAL B 1 192 ? 2.496 -20.359 -22.516 1 52.12 192 VAL B CA 1
ATOM 3064 C C . VAL B 1 192 ? 1.85 -20.859 -23.812 1 52.12 192 VAL B C 1
ATOM 3066 O O . VAL B 1 192 ? 1.404 -22.016 -23.891 1 52.12 192 VAL B O 1
#

InterPro domains:
  IPR009327 Cupin domain of unknown function DUF985 [PF06172] (9-165)
  IPR009327 Cupin domain of unknown function DUF985 [cd06121] (8-175)
  IPR011051 RmlC-like cupin domain superfamily [SSF51182] (6-185)
  IPR014710 RmlC-like jelly roll fold [G3DSA:2.60.120.10] (2-186)
  IPR039935 Uncharacterized protein YML079W-like [PTHR33387] (7-188)

Nearest PDB structures (foldseek):
  1xe7-assembly1_A  TM=8.625E-01  e=9.625E-18  Saccharomyces cerevisiae
  1xe7-assembly2_C-2  TM=8.610E-01  e=1.452E-17  Saccharomyces cerevisiae
  1xe8-assembly2_C-2  TM=8.468E-01  e=9.625E-18  Saccharomyces cerevisiae
  1xe7-assembly1_B  TM=8.393E-01  e=3.118E-17  Saccharomyces cerevisiae
  1xe8-assembly1_B  TM=8.034E-01  e=1.071E-16  Saccharomyces cerevisiae

Radius of gyration: 21.92 Å; Cα contacts (8 Å, |Δi|>4): 909; chains: 2; bounding box: 57×72×45 Å

Sequence (384 aa):
MSAVAPSSQLISELGLEAHPEGGYYKLTDLQENQIASPFADDKPRPMSTSIFYLLSHDRPRGVIHMNKSVTYHVLHQGRARYTLIHPTSPPKIEHHIMGPNEAEGETRMLLVGTGVWKMSELPQEDLDTAEAAPTDAEKEQARNRVNCLITEVVVPGFDWDDHKYLTREGLEKLFEGDEEKFKRFERDLKVVMSAVAPSSQLISELGLEAHPEGGYYKLTDLQENQIASPFADDKPRPMSTSIFYLLSHDRPRGVIHMNKSVTYHVLHQGRARYTLIHPTSPPKIEHHIMGPNEAEGETRMLLVGTGVWKMSELPQEDLDTAEAAPTDAEKEQARNRVNCLITEVVVPGFDWDDHKYLTREGLEKLFEGDEEKFKRFERDLKVV